Protein AF-A0A960G8L8-F1 (afdb_monomer_lite)

Foldseek 3Di:
DDDDDDDDDDDDDDDDDDDDDDDDDDDDDDDDDDDDDDDDDDDDDDDDDDDDDDDDPDDDDDDDDDDDDDPDDDDDDDDDDPDDDDDDDPDPAAFPFQPDDPPDDDDDPDDRGDGDCVVLVVVLVVLVVVLVVLLVVLVVLLVVLVCQLVVLVVCLVVVVPPQLVVLVVLLVVLVVQLVVLVCVLVVLVCCVVVVVPVQLVVLVVQLVVLVVQLVVLVVQLVVLVVQLVVLVVQLVVLVVQLVVLVVVQVVCDVNDDPVSVVSNVVSVVSNVVSVVSNVVSVVSNVVSVVSSVVSVVSNVVSVVSSVVVVVVSVVVSVVSVVSSVVSVVSSVVSVVSSVVSSVVSVVSSVVSVVSSVVSVVSSPCVVSVVVSVVSVD

Radius of gyration: 77.39 Å; chains: 1; bounding box: 157×76×226 Å

pLDDT: mean 80.64, std 22.61, range [27.05, 98.69]

Secondary structure (DSSP, 8-state):
------PPPPP----------------------------------------------S-----------------------S-------SS-PPEEEE---TT----TT---EEE--HHHHHHHHHHHHHHHHHHHHHHHHHHHHHHHHHHHHHHHHTT--HHHHHHHHHHHHHHHHHHHHHHHHHHHHHHHHTS--HHHHHHHHHHHHHHHHHHHHHHHHHHHHHHHHHHHHHHHHHHHHHHHHHHHHHHHGGG--HHHHHHHHHHHHHHHHHHHHHHHHHHHHHHHHHHHHHHHHHHHHHHHHHHHHHHHHHHHHHHHHHHHHHHHHHHHHHHHHHHHHHHHHHHHHHHHHHHHHHHHHHT-THHHHHHHHHTT-

Sequence (377 aa):
MTSPAQPGPAPGPAPTPGPGRRRRRRWLVVGVGAAALAVAASVFAVATLQPPTAALVASDITVLAPTTIQDTVATTGTVASARTYKVYSALAYAVDRVDVSVGQVVEKGDALGRLSTTTLDRQISTKLASIDQSARTSDAAVQAAEDRYNASRTALANGTNSAVAGADSAVASARSAWEKARKAYRDYAGALDDGENPQLLAQRAAVDTAAGAVASAQHAYDKALADLAAGNDELTAAQQAWAAAQAVVDAAGAGVTQAELDTLAAAQTSLDAAQAAVDALADVAARAQLSLTAATTAYDNAEAQYRATRTATDNTLGDYRLAADAARTAYLKALASRDAATASAQTEVRLNLDNLRSSQASASNEVMLEDLANLRK

Structure (mmCIF, N/CA/C/O backbone):
data_AF-A0A960G8L8-F1
#
_entry.id   AF-A0A960G8L8-F1
#
loop_
_atom_site.group_PDB
_atom_site.id
_atom_site.type_symbol
_atom_site.label_atom_id
_atom_site.label_alt_id
_atom_site.label_comp_id
_atom_site.label_asym_id
_atom_site.label_entity_id
_atom_site.label_seq_id
_atom_site.pdbx_PDB_ins_code
_atom_site.Cartn_x
_atom_site.Cartn_y
_atom_site.Cartn_z
_atom_site.occupancy
_atom_site.B_iso_or_equiv
_atom_site.auth_seq_id
_atom_site.auth_comp_id
_atom_site.auth_asym_id
_atom_site.auth_atom_id
_atom_site.pdbx_PDB_model_num
ATOM 1 N N . MET A 1 1 ? 51.803 53.525 -24.759 1.00 43.25 1 MET A N 1
ATOM 2 C CA . MET A 1 1 ? 52.321 52.223 -25.230 1.00 43.25 1 MET A CA 1
ATOM 3 C C . MET A 1 1 ? 51.342 51.691 -26.280 1.00 43.25 1 MET A C 1
ATOM 5 O O . MET A 1 1 ? 50.404 51.014 -25.905 1.00 43.25 1 MET A O 1
ATOM 9 N N . THR A 1 2 ? 51.346 52.044 -27.570 1.00 37.88 2 THR A N 1
ATOM 10 C CA . THR A 1 2 ? 52.345 52.664 -28.472 1.00 37.88 2 THR A CA 1
ATOM 11 C C . THR A 1 2 ? 53.623 51.852 -28.708 1.00 37.88 2 THR A C 1
ATOM 13 O O . THR A 1 2 ? 54.673 52.161 -28.151 1.00 37.88 2 THR A O 1
ATOM 16 N N . SER A 1 3 ? 53.535 50.866 -29.603 1.00 36.53 3 SER A N 1
ATOM 17 C CA . SER A 1 3 ? 54.519 50.642 -30.677 1.00 36.53 3 SER A CA 1
ATOM 18 C C . SER A 1 3 ? 53.857 49.910 -31.863 1.00 36.53 3 SER A C 1
ATOM 20 O O . SER A 1 3 ? 52.809 49.300 -31.649 1.00 36.53 3 SER A O 1
ATOM 22 N N . PRO A 1 4 ? 54.362 50.062 -33.106 1.00 47.31 4 PRO A N 1
ATOM 23 C CA . PRO A 1 4 ? 53.512 50.044 -34.307 1.00 47.31 4 PRO A CA 1
ATOM 24 C C . PRO A 1 4 ? 53.984 49.057 -35.404 1.00 47.31 4 PRO A C 1
ATOM 26 O O . PRO A 1 4 ? 54.909 48.300 -35.156 1.00 47.31 4 PRO A O 1
ATOM 29 N N . ALA A 1 5 ? 53.360 49.139 -36.598 1.00 35.59 5 ALA A N 1
ATOM 30 C CA . ALA A 1 5 ? 53.922 48.973 -37.966 1.00 35.59 5 ALA A CA 1
ATOM 31 C C . ALA A 1 5 ? 54.875 47.780 -38.279 1.00 35.59 5 ALA A C 1
ATOM 33 O O . ALA A 1 5 ? 55.801 47.493 -37.542 1.00 35.59 5 ALA A O 1
ATOM 34 N N . GLN A 1 6 ? 54.833 47.094 -39.429 1.00 47.19 6 GLN A N 1
ATOM 35 C CA . GLN A 1 6 ? 54.196 47.303 -40.745 1.00 47.19 6 GLN A CA 1
ATOM 36 C C . GLN A 1 6 ? 54.133 45.921 -41.486 1.00 47.19 6 GLN A C 1
ATOM 38 O O . GLN A 1 6 ? 54.563 44.924 -40.903 1.00 47.19 6 GLN A O 1
ATOM 43 N N . PRO A 1 7 ? 53.593 45.790 -42.722 1.00 47.31 7 PRO A N 1
ATOM 44 C CA . PRO A 1 7 ? 53.306 44.485 -43.339 1.00 47.31 7 PRO A CA 1
ATOM 45 C C . PRO A 1 7 ? 54.503 43.813 -44.041 1.00 47.31 7 PRO A C 1
ATOM 47 O O . PRO A 1 7 ? 55.418 44.478 -44.524 1.00 47.31 7 PRO A O 1
ATOM 50 N N . GLY A 1 8 ? 54.442 42.479 -44.157 1.00 38.53 8 GLY A N 1
ATOM 51 C CA . GLY A 1 8 ? 55.389 41.660 -44.928 1.00 38.53 8 GLY A CA 1
ATOM 52 C C . GLY A 1 8 ? 55.094 41.618 -46.444 1.00 38.53 8 GLY A C 1
ATOM 53 O O . GLY A 1 8 ? 53.963 41.900 -46.848 1.00 38.53 8 GLY A O 1
ATOM 54 N N . PRO A 1 9 ? 56.086 41.289 -47.299 1.00 54.25 9 PRO A N 1
ATOM 55 C CA . PRO A 1 9 ? 56.063 41.654 -48.719 1.00 54.25 9 PRO A CA 1
ATOM 56 C C . PRO A 1 9 ? 55.643 40.530 -49.685 1.00 54.25 9 PRO A C 1
ATOM 58 O O . PRO A 1 9 ? 55.814 39.342 -49.417 1.00 54.25 9 PRO A O 1
ATOM 61 N N . ALA A 1 10 ? 55.174 40.930 -50.871 1.00 52.28 10 ALA A N 1
ATOM 62 C CA . ALA A 1 10 ? 54.929 40.031 -51.999 1.00 52.28 10 ALA A CA 1
ATOM 63 C C . ALA A 1 10 ? 56.247 39.614 -52.697 1.00 52.28 10 ALA A C 1
ATOM 65 O O . ALA A 1 10 ? 57.098 40.477 -52.934 1.00 52.28 10 ALA A O 1
ATOM 66 N N . PRO A 1 11 ? 56.427 38.333 -53.077 1.00 47.78 11 PRO A N 1
ATOM 67 C CA . PRO A 1 11 ? 57.636 37.872 -53.752 1.00 47.78 11 PRO A CA 1
ATOM 68 C C . PRO A 1 11 ? 57.540 37.983 -55.283 1.00 47.78 11 PRO A C 1
ATOM 70 O O . PRO A 1 11 ? 56.738 37.316 -55.932 1.00 47.78 11 PRO A O 1
ATOM 73 N N . GLY A 1 12 ? 58.438 38.771 -55.869 1.00 43.69 12 GLY A N 1
ATOM 74 C CA . GLY A 1 12 ? 58.767 38.752 -57.295 1.00 43.69 12 GLY A CA 1
ATOM 75 C C . GLY A 1 12 ? 60.076 39.508 -57.508 1.00 43.69 12 GLY A C 1
ATOM 76 O O . GLY A 1 12 ? 60.146 40.691 -57.177 1.00 43.69 12 GLY A O 1
ATOM 77 N N . PRO A 1 13 ? 61.135 38.833 -57.984 1.00 51.12 13 PRO A N 1
ATOM 78 C CA . PRO A 1 13 ? 61.433 38.958 -59.414 1.00 51.12 13 PRO A CA 1
ATOM 79 C C . PRO A 1 13 ? 62.002 37.683 -60.073 1.00 51.12 13 PRO A C 1
ATOM 81 O O . PRO A 1 13 ? 62.643 36.854 -59.432 1.00 51.12 13 PRO A O 1
ATOM 84 N N . ALA A 1 14 ? 61.840 37.585 -61.395 1.00 43.94 14 ALA A N 1
ATOM 85 C CA . ALA A 1 14 ? 62.535 36.629 -62.263 1.00 43.94 14 ALA A CA 1
ATOM 86 C C . ALA A 1 14 ? 63.155 37.373 -63.476 1.00 43.94 14 ALA A C 1
ATOM 88 O O . ALA A 1 14 ? 62.705 38.481 -63.785 1.00 43.94 14 ALA A O 1
ATOM 89 N N . PRO A 1 15 ? 64.222 36.848 -64.114 1.00 47.44 15 PRO A N 1
ATOM 90 C CA . PRO A 1 15 ? 65.259 37.707 -64.699 1.00 47.44 15 PRO A CA 1
ATOM 91 C C . PRO A 1 15 ? 65.180 37.967 -66.219 1.00 47.44 15 PRO A C 1
ATOM 93 O O . PRO A 1 15 ? 64.488 37.296 -66.979 1.00 47.44 15 PRO A O 1
ATOM 96 N N . THR A 1 16 ? 65.973 38.955 -66.642 1.00 45.53 16 THR A N 1
ATOM 97 C CA . THR A 1 16 ? 66.431 39.274 -68.014 1.00 45.53 16 THR A CA 1
ATOM 98 C C . THR A 1 16 ? 67.321 38.148 -68.604 1.00 45.53 16 THR A C 1
ATOM 100 O O . THR A 1 16 ? 67.797 37.334 -67.811 1.00 45.53 16 THR A O 1
ATOM 103 N N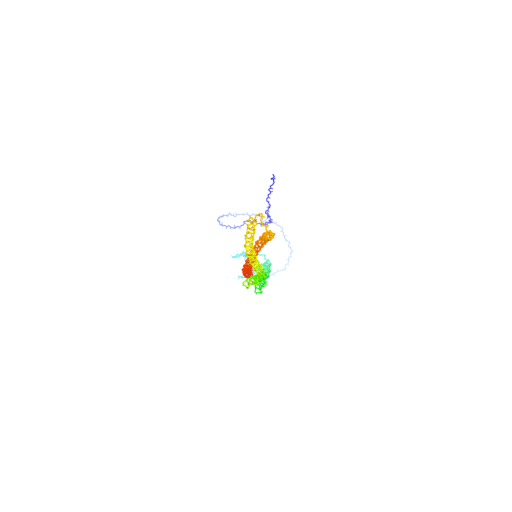 . PRO A 1 17 ? 67.601 38.055 -69.939 1.00 45.66 17 PRO A N 1
ATOM 104 C CA . PRO A 1 17 ? 67.820 39.160 -70.894 1.00 45.66 17 PRO A CA 1
ATOM 105 C C . PRO A 1 17 ? 67.220 39.006 -72.321 1.00 45.66 17 PRO A C 1
ATOM 107 O O . PRO A 1 17 ? 66.492 38.071 -72.629 1.00 45.66 17 PRO A O 1
ATOM 110 N N . GLY A 1 18 ? 67.506 39.990 -73.192 1.00 37.28 18 GLY A N 1
ATOM 111 C CA . GLY A 1 18 ? 67.110 40.019 -74.615 1.00 37.28 18 GLY A CA 1
ATOM 112 C C . GLY A 1 18 ? 68.036 39.202 -75.550 1.00 37.28 18 GLY A C 1
ATOM 113 O O . GLY A 1 18 ? 68.754 38.342 -75.049 1.00 37.28 18 GLY A O 1
ATOM 114 N N . PRO A 1 19 ? 68.077 39.456 -76.885 1.00 38.47 19 PRO A N 1
ATOM 115 C CA . PRO A 1 19 ? 67.891 40.765 -77.528 1.00 38.47 19 PRO A CA 1
ATOM 116 C C . PRO A 1 19 ? 66.820 40.822 -78.637 1.00 38.47 19 PRO A C 1
ATOM 118 O O . PRO A 1 19 ? 66.585 39.871 -79.375 1.00 38.47 19 PRO A O 1
ATOM 121 N N . GLY A 1 20 ? 66.241 42.010 -78.847 1.00 32.75 20 GLY A N 1
ATOM 122 C CA . GLY A 1 20 ? 65.250 42.238 -79.903 1.00 32.75 20 GLY A CA 1
ATOM 123 C C . GLY A 1 20 ? 65.228 43.671 -80.428 1.00 32.75 20 GLY A C 1
ATOM 124 O O . GLY A 1 20 ? 64.274 44.401 -80.173 1.00 32.75 20 GLY A O 1
ATOM 125 N N . ARG A 1 21 ? 66.262 44.098 -81.174 1.00 38.38 21 ARG A N 1
ATOM 126 C CA . ARG A 1 21 ? 66.218 45.349 -81.962 1.00 38.38 21 ARG A CA 1
ATOM 127 C C . ARG A 1 21 ? 67.274 45.411 -83.077 1.00 38.38 21 ARG A C 1
ATOM 129 O O . ARG A 1 21 ? 68.364 45.939 -82.890 1.00 38.38 21 ARG A O 1
ATOM 136 N N . ARG A 1 22 ? 66.885 45.039 -84.301 1.00 33.62 22 ARG A N 1
ATOM 137 C CA . ARG A 1 22 ? 67.283 45.803 -85.497 1.00 33.62 22 ARG A CA 1
ATOM 138 C C . ARG A 1 22 ? 66.059 46.097 -86.355 1.00 33.62 22 ARG A C 1
ATOM 140 O O . ARG A 1 22 ? 65.165 45.275 -86.517 1.00 33.62 22 ARG A O 1
ATOM 147 N N 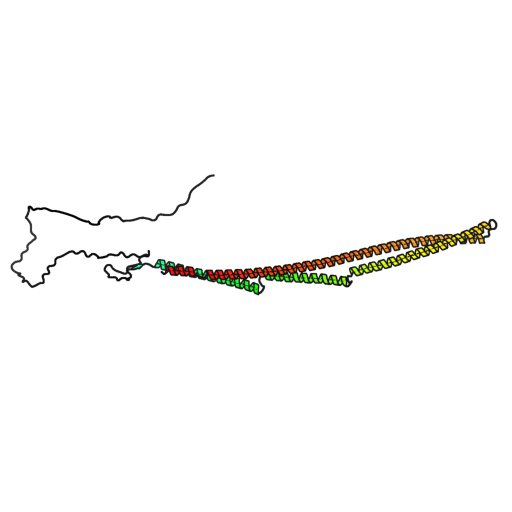. ARG A 1 23 ? 65.993 47.344 -86.813 1.00 33.53 23 ARG A N 1
ATOM 148 C CA . ARG A 1 23 ? 64.837 47.977 -87.454 1.00 33.53 23 ARG A CA 1
ATOM 149 C C . ARG A 1 23 ? 65.187 48.243 -88.918 1.00 33.53 23 ARG A C 1
ATOM 151 O O . ARG A 1 23 ? 66.339 48.546 -89.206 1.00 33.53 23 ARG A O 1
ATOM 158 N N . ARG A 1 24 ? 64.157 48.298 -89.771 1.00 34.12 24 ARG A N 1
ATOM 159 C CA . ARG A 1 24 ? 64.176 48.769 -91.174 1.00 34.12 24 ARG A CA 1
ATOM 160 C C . ARG A 1 24 ? 64.808 47.804 -92.194 1.00 34.12 24 ARG A C 1
ATOM 162 O O . ARG A 1 24 ? 66.019 47.764 -92.357 1.00 34.12 24 ARG A O 1
ATOM 169 N N . ARG A 1 25 ? 63.953 47.233 -93.046 1.00 30.62 25 ARG A N 1
ATOM 170 C CA . ARG A 1 25 ? 63.729 47.747 -94.414 1.00 30.62 25 ARG A CA 1
ATOM 171 C C . ARG A 1 25 ? 62.427 47.164 -94.978 1.00 30.62 25 ARG A C 1
ATOM 173 O O . ARG A 1 25 ? 62.313 45.960 -95.153 1.00 30.62 25 ARG A O 1
ATOM 180 N N . ARG A 1 26 ? 61.461 48.033 -95.281 1.00 28.17 26 ARG A N 1
ATOM 181 C CA . ARG A 1 26 ? 60.520 47.813 -96.385 1.00 28.17 26 ARG A CA 1
ATOM 182 C C . ARG A 1 26 ? 60.934 48.782 -97.484 1.00 28.17 26 ARG A C 1
ATOM 184 O O . ARG A 1 26 ? 61.162 49.956 -97.198 1.00 28.17 26 ARG A O 1
ATOM 191 N N . TRP A 1 27 ? 61.098 48.251 -98.687 1.00 27.89 27 TRP A N 1
ATOM 192 C CA . TRP A 1 27 ? 61.164 49.023 -99.924 1.00 27.89 27 TRP A CA 1
ATOM 193 C C . TRP A 1 27 ? 59.769 49.637 -100.178 1.00 27.89 27 TRP A C 1
ATOM 195 O O . TRP A 1 27 ? 58.772 49.044 -99.772 1.00 27.89 27 TRP A O 1
ATOM 205 N N . LEU A 1 28 ? 59.663 50.923 -100.526 1.00 29.69 28 LEU A N 1
ATOM 206 C CA . LEU A 1 28 ? 59.984 51.590 -101.804 1.00 29.69 28 LEU A CA 1
ATOM 207 C C . LEU A 1 28 ? 58.742 51.584 -102.711 1.00 29.69 28 LEU A C 1
ATOM 209 O O . LEU A 1 28 ? 58.302 50.535 -103.167 1.00 29.69 28 LEU A O 1
ATOM 213 N N . VAL A 1 29 ? 58.199 52.776 -102.954 1.00 31.03 29 VAL A N 1
ATOM 214 C CA . VAL A 1 29 ? 57.170 53.074 -103.956 1.00 31.03 29 VAL A CA 1
ATOM 215 C C . VAL A 1 29 ? 57.598 54.378 -104.634 1.00 31.03 29 VAL A C 1
ATOM 217 O O . VAL A 1 29 ? 57.790 55.356 -103.926 1.00 31.03 29 VAL A O 1
ATOM 220 N N . VAL A 1 30 ? 57.790 54.312 -105.962 1.00 31.03 30 VAL A N 1
ATOM 221 C CA . VAL A 1 30 ? 57.582 55.339 -107.018 1.00 31.03 30 VAL A CA 1
ATOM 222 C C . VAL A 1 30 ? 57.995 56.800 -106.712 1.00 31.03 30 VAL A C 1
ATOM 224 O O . VAL A 1 30 ? 57.556 57.384 -105.735 1.00 31.03 30 VAL A O 1
ATOM 227 N N . GLY A 1 31 ? 58.738 57.514 -107.564 1.00 29.61 31 GLY A N 1
ATOM 228 C CA . GLY A 1 31 ? 59.249 57.230 -108.914 1.00 29.61 31 GLY A CA 1
ATOM 229 C C . GLY A 1 31 ? 59.436 58.542 -109.704 1.00 29.61 31 GLY A C 1
ATOM 230 O O . GLY A 1 31 ? 59.020 59.587 -109.218 1.00 29.61 31 GLY A O 1
ATOM 231 N N . VAL A 1 32 ? 59.983 58.464 -110.930 1.00 27.78 32 VAL A N 1
ATOM 232 C CA . VAL A 1 32 ? 60.219 59.593 -111.876 1.00 27.78 32 VAL A CA 1
ATOM 233 C C . VAL A 1 32 ? 61.316 60.586 -111.417 1.00 27.78 32 VAL A C 1
ATOM 235 O O . VAL A 1 32 ? 61.343 60.999 -110.267 1.00 27.78 32 VAL A O 1
ATOM 238 N N . GLY A 1 33 ? 62.266 61.024 -112.251 1.00 27.05 33 GLY A N 1
ATOM 239 C CA . GLY A 1 33 ? 62.594 60.657 -113.637 1.00 27.05 33 GLY A CA 1
ATOM 240 C C . GLY A 1 33 ? 63.658 61.600 -114.233 1.00 27.05 33 GLY A C 1
ATOM 241 O O . GLY A 1 33 ? 64.009 62.581 -113.587 1.00 27.05 33 GLY A O 1
ATOM 242 N N . ALA A 1 34 ? 64.094 61.315 -115.472 1.00 28.64 34 ALA A N 1
ATOM 243 C CA . ALA A 1 34 ? 64.997 62.117 -116.328 1.00 28.64 34 ALA A CA 1
ATOM 244 C C . ALA A 1 34 ? 66.431 62.385 -115.793 1.00 28.64 34 ALA A C 1
ATOM 246 O O . ALA A 1 34 ? 66.645 62.496 -114.596 1.00 28.64 34 ALA A O 1
ATOM 247 N N . ALA A 1 35 ? 67.485 62.595 -116.586 1.00 29.59 35 ALA A N 1
ATOM 248 C CA . ALA A 1 35 ? 67.886 62.353 -117.986 1.00 29.59 35 ALA A CA 1
ATOM 249 C C . ALA A 1 35 ? 69.252 63.087 -118.164 1.00 29.59 35 ALA A C 1
ATOM 251 O O . ALA A 1 35 ? 69.653 63.813 -117.260 1.00 29.59 35 ALA A O 1
ATOM 252 N N . ALA A 1 36 ? 69.896 62.978 -119.340 1.00 28.94 36 ALA A N 1
ATOM 253 C CA . ALA A 1 36 ? 71.154 63.654 -119.745 1.00 28.94 36 ALA A CA 1
ATOM 254 C C . ALA A 1 36 ? 72.454 63.062 -119.123 1.00 28.94 36 ALA A C 1
ATOM 256 O O . ALA A 1 36 ? 72.574 62.958 -117.910 1.00 28.94 36 ALA A O 1
ATOM 257 N N . LEU A 1 37 ? 73.370 62.450 -119.901 1.00 31.66 37 LEU A N 1
ATOM 258 C CA . LEU A 1 37 ? 74.335 63.024 -120.882 1.00 31.66 37 LEU A CA 1
ATOM 259 C C . LEU A 1 37 ? 75.520 63.738 -120.179 1.00 31.66 37 LEU A C 1
ATOM 261 O O . LEU A 1 37 ? 75.287 64.488 -119.244 1.00 31.66 37 LEU A O 1
ATOM 265 N N . ALA A 1 38 ? 76.796 63.600 -120.574 1.00 29.50 38 ALA A N 1
ATOM 266 C CA . ALA A 1 38 ? 77.424 62.821 -121.652 1.00 29.50 38 ALA A CA 1
ATOM 267 C C . ALA A 1 38 ? 78.951 62.638 -121.419 1.00 29.50 38 ALA A C 1
ATOM 269 O O . ALA A 1 38 ? 79.548 63.358 -120.630 1.00 29.50 38 ALA A O 1
ATOM 270 N N . VAL A 1 39 ? 79.548 61.683 -122.150 1.00 31.61 39 VAL A N 1
ATOM 271 C CA . VAL A 1 39 ? 80.874 61.714 -122.825 1.00 31.61 39 VAL A CA 1
ATOM 272 C C . VAL A 1 39 ? 81.969 62.663 -122.287 1.00 31.61 39 VAL A C 1
ATOM 274 O O . VAL A 1 39 ? 81.828 63.872 -122.430 1.00 31.61 39 VAL A O 1
ATOM 277 N N . ALA A 1 40 ? 83.140 62.114 -121.906 1.00 27.59 40 ALA A N 1
ATOM 278 C CA . ALA A 1 40 ? 84.443 62.386 -122.566 1.00 27.59 40 ALA A CA 1
ATOM 279 C C . ALA A 1 40 ? 85.664 61.714 -121.881 1.00 27.59 40 ALA A C 1
ATOM 281 O O . ALA A 1 40 ? 85.708 61.606 -120.665 1.00 27.59 40 ALA A O 1
ATOM 282 N N . ALA A 1 41 ? 86.663 61.354 -122.708 1.00 29.41 41 ALA A N 1
ATOM 283 C CA . ALA A 1 41 ? 88.123 61.445 -122.475 1.00 29.41 41 ALA A CA 1
ATOM 284 C C . ALA A 1 41 ? 88.723 60.880 -121.152 1.00 29.41 41 ALA A C 1
ATOM 286 O O . ALA A 1 41 ? 88.571 61.481 -120.098 1.00 29.41 41 ALA A O 1
ATOM 287 N N . SER A 1 42 ? 89.369 59.700 -121.134 1.00 29.89 42 SER A N 1
ATOM 288 C CA . SER A 1 42 ? 90.724 59.352 -121.659 1.00 29.89 42 SER A CA 1
ATOM 289 C C . SER A 1 42 ? 91.850 59.501 -120.607 1.00 29.89 42 SER A C 1
ATOM 291 O O . SER A 1 42 ? 91.589 60.036 -119.538 1.00 29.89 42 SER A O 1
ATOM 293 N N . VAL A 1 43 ? 93.077 59.020 -120.922 1.00 39.19 43 VAL A N 1
ATOM 294 C CA . VAL A 1 43 ? 94.282 58.857 -120.047 1.00 39.19 43 VAL A CA 1
ATOM 295 C C . VAL A 1 43 ? 94.242 57.548 -119.218 1.00 39.19 43 VAL A C 1
ATOM 297 O O . VAL A 1 43 ? 93.289 57.335 -118.483 1.00 39.19 43 VAL A O 1
ATOM 300 N N . PHE A 1 44 ? 95.208 56.607 -119.228 1.00 34.22 44 PHE A N 1
ATOM 301 C CA . PHE A 1 44 ? 96.449 56.354 -120.008 1.00 34.22 44 PHE A CA 1
ATOM 302 C C . PHE A 1 44 ? 96.934 54.929 -119.602 1.00 34.22 44 PHE A C 1
ATOM 304 O O . PHE A 1 44 ? 97.154 54.683 -118.424 1.00 34.22 44 PHE A O 1
ATOM 311 N N . ALA A 1 45 ? 96.835 53.870 -120.411 1.00 28.72 45 ALA A N 1
ATOM 312 C CA . ALA A 1 45 ? 97.773 53.440 -121.458 1.00 28.72 45 ALA A CA 1
ATOM 313 C C . ALA A 1 45 ? 99.259 53.275 -121.033 1.00 28.72 45 ALA A C 1
ATOM 315 O O . ALA A 1 45 ? 99.999 54.239 -121.117 1.00 28.72 45 ALA A O 1
ATOM 316 N N . VAL A 1 46 ? 99.693 52.021 -120.770 1.00 32.41 46 VAL A N 1
ATOM 317 C CA . VAL A 1 46 ? 101.058 51.476 -121.056 1.00 32.41 46 VAL A CA 1
ATOM 318 C C . VAL A 1 46 ? 102.213 52.068 -120.185 1.00 32.41 46 VAL A C 1
ATOM 320 O O . VAL A 1 46 ? 102.378 53.272 -120.094 1.00 32.41 46 VAL A O 1
ATOM 323 N N . ALA A 1 47 ? 103.077 51.317 -119.481 1.00 31.34 47 ALA A N 1
ATOM 324 C CA . ALA A 1 47 ? 103.735 50.050 -119.823 1.00 31.34 47 ALA A CA 1
ATOM 325 C C . ALA A 1 47 ? 104.303 49.270 -118.607 1.00 31.34 47 ALA A C 1
ATOM 327 O O . ALA A 1 47 ? 104.587 49.857 -117.564 1.00 31.34 47 ALA A O 1
ATOM 328 N N . THR A 1 48 ? 104.664 48.003 -118.891 1.00 36.50 48 THR A N 1
ATOM 329 C CA . THR A 1 48 ? 105.622 47.095 -118.199 1.00 36.50 48 THR A CA 1
ATOM 330 C C . THR A 1 48 ? 105.128 46.292 -116.981 1.00 36.50 48 THR A C 1
ATOM 332 O O . THR A 1 48 ? 104.216 46.723 -116.287 1.00 36.50 48 THR A O 1
ATOM 335 N N . LEU A 1 49 ? 105.686 45.108 -116.657 1.00 44.28 49 LEU A N 1
ATOM 336 C CA . LEU A 1 49 ? 106.611 44.231 -117.420 1.00 44.28 49 LEU A CA 1
ATOM 337 C C . LEU A 1 49 ? 105.836 43.033 -118.042 1.00 44.28 49 LEU A C 1
ATOM 339 O O . LEU A 1 49 ? 104.778 43.248 -118.628 1.00 44.28 49 LEU A O 1
ATOM 343 N N . GLN A 1 50 ? 106.358 41.799 -117.971 1.00 43.81 50 GLN A N 1
ATOM 344 C CA . GLN A 1 50 ? 105.806 40.567 -118.563 1.00 43.81 50 GLN A CA 1
ATOM 345 C C . GLN A 1 50 ? 105.984 39.362 -117.608 1.00 43.81 50 GLN A C 1
ATOM 347 O O . GLN A 1 50 ? 106.989 39.312 -116.896 1.00 43.81 50 GLN A O 1
ATOM 352 N N . PRO A 1 51 ? 105.076 38.364 -117.613 1.00 38.94 51 PRO A N 1
ATOM 353 C CA . PRO A 1 51 ? 105.356 37.013 -117.115 1.00 38.94 51 PRO A CA 1
ATOM 354 C C . PRO A 1 51 ? 106.250 36.224 -118.105 1.00 38.94 51 PRO A C 1
ATOM 356 O O . PRO A 1 51 ? 106.343 36.598 -119.275 1.00 38.94 51 PRO A O 1
ATOM 359 N N . PRO A 1 52 ? 106.931 35.146 -117.667 1.00 45.53 52 PRO A N 1
ATOM 360 C CA . PRO A 1 52 ? 108.029 34.544 -118.424 1.00 45.53 52 PRO A CA 1
ATOM 361 C C . PRO A 1 52 ? 107.570 33.697 -119.618 1.00 45.53 52 PRO A C 1
ATOM 363 O O . PRO A 1 52 ? 106.731 32.809 -119.487 1.00 45.53 52 PRO A O 1
ATOM 366 N N . THR A 1 53 ? 108.217 33.899 -120.766 1.00 33.25 53 THR A N 1
ATOM 367 C CA . THR A 1 53 ? 108.143 33.005 -121.930 1.00 33.25 53 THR A CA 1
ATOM 368 C C . THR A 1 53 ? 109.353 32.074 -121.964 1.00 33.25 53 THR A C 1
ATOM 370 O O . THR A 1 53 ? 110.470 32.523 -122.224 1.00 33.25 53 THR A O 1
ATOM 373 N N . ALA A 1 54 ? 109.130 30.774 -121.762 1.00 37.34 54 ALA A N 1
ATOM 374 C CA . ALA A 1 54 ? 110.056 29.724 -122.184 1.00 37.34 54 ALA A CA 1
ATOM 375 C C . ALA A 1 54 ? 109.566 29.160 -123.528 1.00 37.34 54 ALA A C 1
ATOM 377 O O . ALA A 1 54 ? 108.370 28.938 -123.710 1.00 37.34 54 ALA A O 1
ATOM 378 N N . ALA A 1 55 ? 110.475 29.019 -124.492 1.00 35.59 55 ALA A N 1
ATOM 379 C CA . ALA A 1 55 ? 110.126 28.810 -125.895 1.00 35.59 55 ALA A CA 1
ATOM 380 C C . ALA A 1 55 ? 109.625 27.390 -126.208 1.00 35.59 55 ALA A C 1
ATOM 382 O O . ALA A 1 55 ? 110.107 26.413 -125.639 1.00 35.59 55 ALA A O 1
ATOM 383 N N . LEU A 1 56 ? 108.754 27.287 -127.215 1.00 32.88 56 LEU A N 1
ATOM 384 C CA . LEU A 1 56 ? 108.521 26.057 -127.969 1.00 32.88 56 LEU A CA 1
ATOM 385 C C . LEU A 1 56 ? 108.806 26.327 -129.448 1.00 32.88 56 LEU A C 1
ATOM 387 O O . LEU A 1 56 ? 108.294 27.282 -130.033 1.00 32.88 56 LEU A O 1
ATOM 391 N N . VAL A 1 57 ? 109.665 25.495 -130.033 1.00 40.56 57 VAL A N 1
ATOM 392 C CA . VAL A 1 57 ? 110.078 25.563 -131.437 1.00 40.56 57 VAL A CA 1
ATOM 393 C C . VAL A 1 57 ? 109.344 24.465 -132.207 1.00 40.56 57 VAL A C 1
ATOM 395 O O . VAL A 1 57 ? 109.422 23.304 -131.833 1.00 40.56 57 VAL A O 1
ATOM 398 N N . ALA A 1 58 ? 108.671 24.846 -133.294 1.00 49.25 58 ALA A N 1
ATOM 399 C CA . ALA A 1 58 ? 108.300 23.994 -134.431 1.00 49.25 58 ALA A CA 1
ATOM 400 C C . ALA A 1 58 ? 107.695 22.587 -134.176 1.00 49.25 58 ALA A C 1
ATOM 402 O O . ALA A 1 58 ? 108.138 21.628 -134.803 1.00 49.25 58 ALA A O 1
ATOM 403 N N . SER A 1 59 ? 106.615 22.475 -133.394 1.00 46.12 59 SER A N 1
ATOM 404 C CA . SER A 1 59 ? 105.540 21.481 -133.620 1.00 46.12 59 SER A CA 1
ATOM 405 C C . SER A 1 59 ? 104.369 21.706 -132.658 1.00 46.12 59 SER A C 1
ATOM 407 O O . SER A 1 59 ? 104.579 21.638 -131.453 1.00 46.12 59 SER A O 1
ATOM 409 N N . ASP A 1 60 ? 103.176 22.000 -133.189 1.00 40.78 60 ASP A N 1
ATOM 410 C CA . ASP A 1 60 ? 101.879 21.422 -132.772 1.00 40.78 60 ASP A CA 1
ATOM 411 C C . ASP A 1 60 ? 100.709 22.237 -133.343 1.00 40.78 60 ASP A C 1
ATOM 413 O O . ASP A 1 60 ? 100.369 23.331 -132.893 1.00 40.78 60 ASP A O 1
ATOM 417 N N . ILE A 1 61 ? 100.076 21.661 -134.364 1.00 46.38 61 ILE A N 1
ATOM 418 C CA . ILE A 1 61 ? 98.825 22.126 -134.965 1.00 46.38 61 ILE A CA 1
ATOM 419 C C . ILE A 1 61 ? 97.765 21.098 -134.563 1.00 46.38 61 ILE A C 1
ATOM 421 O O . ILE A 1 61 ? 97.948 19.914 -134.835 1.00 46.38 61 ILE A O 1
ATOM 425 N N . THR A 1 62 ? 96.665 21.512 -133.932 1.00 45.69 62 THR A N 1
ATOM 426 C CA . THR A 1 62 ? 95.549 20.607 -133.596 1.00 45.69 62 THR A CA 1
ATOM 427 C C . THR A 1 62 ? 94.283 21.006 -134.347 1.00 45.69 62 THR A C 1
ATOM 429 O O . THR A 1 62 ? 93.954 22.185 -134.474 1.00 45.69 62 THR A O 1
ATOM 432 N N . VAL A 1 63 ? 93.598 19.995 -134.881 1.00 58.41 63 VAL A N 1
ATOM 433 C CA . VAL A 1 63 ? 92.460 20.117 -135.800 1.00 58.41 63 VAL A CA 1
ATOM 434 C C . VAL A 1 63 ? 91.142 20.198 -135.020 1.00 58.41 63 VAL A C 1
ATOM 436 O O . VAL A 1 63 ? 90.952 19.485 -134.037 1.00 58.41 63 VAL A O 1
ATOM 439 N N . LEU A 1 64 ? 90.220 21.058 -135.465 1.00 45.41 64 LEU A N 1
ATOM 440 C CA . LEU A 1 64 ? 88.904 21.232 -134.842 1.00 45.41 64 LEU A CA 1
ATOM 441 C C . LEU A 1 64 ? 88.004 20.004 -135.066 1.00 45.41 64 LEU A C 1
ATOM 443 O O . LEU A 1 64 ? 87.858 19.530 -136.192 1.00 45.41 64 LEU A O 1
ATOM 447 N N . ALA A 1 65 ? 87.325 19.565 -134.005 1.00 51.44 65 ALA A N 1
ATOM 448 C CA . ALA A 1 65 ? 86.249 18.576 -134.047 1.00 51.44 65 ALA A CA 1
ATOM 449 C C . ALA A 1 65 ? 84.901 19.235 -133.682 1.00 51.44 65 ALA A C 1
ATOM 451 O O . ALA A 1 65 ? 84.890 20.179 -132.889 1.00 51.44 65 ALA A O 1
ATOM 452 N N . PRO A 1 66 ? 83.759 18.761 -134.219 1.00 45.25 66 PRO A N 1
ATOM 453 C CA . PRO A 1 66 ? 82.449 19.320 -133.898 1.00 45.25 66 PRO A CA 1
ATOM 454 C C . PRO A 1 66 ? 82.040 18.990 -132.454 1.00 45.25 66 PRO A C 1
ATOM 456 O O . PRO A 1 66 ? 81.642 17.869 -132.141 1.00 45.25 66 PRO A O 1
ATOM 459 N N . THR A 1 67 ? 82.097 19.990 -131.578 1.00 53.03 67 THR A N 1
ATOM 460 C CA . THR A 1 67 ? 81.542 19.957 -130.218 1.00 53.03 67 THR A CA 1
ATOM 461 C C . THR A 1 67 ? 80.301 20.843 -130.125 1.00 53.03 67 THR A C 1
ATOM 463 O O . THR A 1 67 ? 80.182 21.859 -130.808 1.00 53.03 67 THR A O 1
ATOM 466 N N . THR A 1 68 ? 79.335 20.456 -129.285 1.00 49.34 68 THR A N 1
ATOM 467 C CA . THR A 1 68 ? 78.116 21.253 -129.073 1.00 49.34 68 THR A CA 1
ATOM 468 C C . THR A 1 68 ? 78.445 22.489 -128.239 1.00 49.34 68 THR A C 1
ATOM 470 O O . THR A 1 68 ? 78.654 22.386 -127.032 1.00 49.34 68 THR A O 1
ATOM 473 N N . ILE A 1 69 ? 78.473 23.658 -128.877 1.00 47.72 69 ILE A N 1
ATOM 474 C CA . ILE A 1 69 ? 78.598 24.950 -128.195 1.00 47.72 69 ILE A CA 1
ATOM 475 C C . ILE A 1 69 ? 77.227 25.303 -127.602 1.00 47.72 69 ILE A C 1
ATOM 477 O O . ILE A 1 69 ? 76.268 25.503 -128.345 1.00 47.72 69 ILE A O 1
ATOM 481 N N . GLN A 1 70 ? 77.122 25.357 -126.271 1.00 49.91 70 GLN A N 1
ATOM 482 C CA . GLN A 1 70 ? 75.906 25.796 -125.577 1.00 49.91 70 GLN A CA 1
ATOM 483 C C . GLN A 1 70 ? 76.035 27.259 -125.151 1.00 49.91 70 GLN A C 1
ATOM 485 O O . GLN A 1 70 ? 76.771 27.580 -124.216 1.00 49.91 70 GLN A O 1
ATOM 490 N N . ASP A 1 71 ? 75.285 28.136 -125.813 1.00 40.91 71 ASP A N 1
ATOM 491 C CA . ASP A 1 71 ? 75.243 29.562 -125.495 1.00 40.91 71 ASP A CA 1
ATOM 492 C C . ASP A 1 71 ? 74.420 29.782 -124.210 1.00 40.91 71 ASP A C 1
ATOM 494 O O . ASP A 1 71 ? 73.188 29.821 -124.217 1.00 40.91 71 ASP A O 1
ATOM 498 N N . THR A 1 72 ? 75.107 29.817 -123.065 1.00 48.84 72 THR A N 1
ATOM 499 C CA . THR A 1 72 ? 74.470 29.796 -121.738 1.00 48.84 72 THR A CA 1
ATOM 500 C C . THR A 1 72 ? 74.458 31.190 -121.121 1.00 48.84 72 THR A C 1
ATOM 502 O O . THR A 1 72 ? 75.444 31.635 -120.532 1.00 48.84 72 THR A O 1
ATOM 505 N N . VAL A 1 73 ? 73.318 31.882 -121.197 1.00 51.44 73 VAL A N 1
ATOM 506 C CA . VAL A 1 73 ? 73.132 33.172 -120.514 1.00 51.44 73 VAL A CA 1
ATOM 507 C C . VAL A 1 73 ? 72.866 32.934 -119.025 1.00 51.44 73 VAL A C 1
ATOM 509 O O . VAL A 1 73 ? 71.781 32.510 -118.628 1.00 51.44 73 VAL A O 1
ATOM 512 N N . ALA A 1 74 ? 73.847 33.242 -118.177 1.00 44.53 74 ALA A N 1
ATOM 513 C CA . ALA A 1 74 ? 73.721 33.119 -116.727 1.00 44.53 74 ALA A CA 1
ATOM 514 C C . ALA A 1 74 ? 72.793 34.205 -116.138 1.00 44.53 74 ALA A C 1
ATOM 516 O O . ALA A 1 74 ? 73.239 35.281 -115.742 1.00 44.53 74 ALA A O 1
ATOM 517 N N . THR A 1 75 ? 71.489 33.926 -116.059 1.00 53.72 75 THR A N 1
ATOM 518 C CA . THR A 1 75 ? 70.517 34.753 -115.321 1.00 53.72 75 THR A CA 1
ATOM 519 C C . THR A 1 75 ? 70.348 34.268 -113.884 1.00 53.72 75 THR A C 1
ATOM 521 O O . THR A 1 75 ? 70.013 33.112 -113.635 1.00 53.72 75 THR A O 1
ATOM 524 N N . THR A 1 76 ? 70.513 35.176 -112.923 1.00 56.03 76 THR A N 1
ATOM 525 C CA . THR A 1 76 ? 70.224 34.932 -111.507 1.00 56.03 76 THR A CA 1
ATOM 526 C C . THR A 1 76 ? 68.749 35.204 -111.198 1.00 56.03 76 THR A C 1
ATOM 528 O O . THR A 1 76 ? 68.328 36.341 -110.998 1.00 56.03 76 THR A O 1
ATOM 531 N N . GLY A 1 77 ? 67.943 34.142 -111.140 1.00 57.25 77 GLY A N 1
ATOM 532 C CA . GLY A 1 77 ? 66.561 34.200 -110.658 1.00 57.25 77 GLY A CA 1
ATOM 533 C C . GLY A 1 77 ? 66.465 33.847 -109.173 1.00 57.25 77 GLY A C 1
ATOM 534 O O . GLY A 1 77 ? 66.869 32.758 -108.767 1.00 57.25 77 GLY A O 1
ATOM 535 N N . THR A 1 78 ? 65.904 34.732 -108.346 1.00 62.78 78 THR A N 1
ATOM 536 C CA . THR A 1 78 ? 65.649 34.433 -106.928 1.00 62.78 78 THR A CA 1
ATOM 537 C C . THR A 1 78 ? 64.438 33.511 -106.796 1.00 62.78 78 THR A C 1
ATOM 539 O O . THR A 1 78 ? 63.299 33.949 -106.955 1.00 62.78 78 THR A O 1
ATOM 542 N N . VAL A 1 79 ? 64.659 32.236 -106.468 1.00 69.81 79 VAL A N 1
ATOM 543 C CA . VAL A 1 79 ? 63.565 31.313 -106.129 1.00 69.81 79 VAL A CA 1
ATOM 544 C C . VAL A 1 79 ? 62.983 31.722 -104.774 1.00 69.81 79 VAL A C 1
ATOM 546 O O . VAL A 1 79 ? 63.644 31.608 -103.743 1.00 69.81 79 VAL A O 1
ATOM 549 N N . ALA A 1 80 ? 61.747 32.221 -104.777 1.00 61.44 80 ALA A N 1
ATOM 550 C CA . ALA A 1 80 ? 61.029 32.654 -103.582 1.00 61.44 80 ALA A CA 1
ATOM 551 C C . ALA A 1 80 ? 59.657 31.971 -103.500 1.00 61.44 80 ALA A C 1
ATOM 553 O O . ALA A 1 80 ? 58.922 31.912 -104.485 1.00 61.44 80 ALA A O 1
ATOM 554 N N . SER A 1 81 ? 59.299 31.469 -102.316 1.00 70.12 81 SER A N 1
ATOM 555 C CA . SER A 1 81 ? 58.024 30.783 -102.088 1.00 70.12 81 SER A CA 1
ATOM 556 C C . SER A 1 81 ? 56.834 31.718 -102.317 1.00 70.12 81 SER A C 1
ATOM 558 O O . SER A 1 81 ? 56.746 32.778 -101.700 1.00 70.12 81 SER A O 1
ATOM 560 N N . ALA A 1 82 ? 55.873 31.296 -103.145 1.00 72.75 82 ALA A N 1
ATOM 561 C CA . ALA A 1 82 ? 54.674 32.086 -103.446 1.00 72.75 82 ALA A CA 1
ATOM 562 C C . ALA A 1 82 ? 53.791 32.352 -102.208 1.00 72.75 82 ALA A C 1
ATOM 564 O O . ALA A 1 82 ? 53.081 33.356 -102.152 1.00 72.75 82 ALA A O 1
ATOM 565 N N . ARG A 1 83 ? 53.825 31.454 -101.213 1.00 70.56 83 ARG A N 1
ATOM 566 C CA . ARG A 1 83 ? 53.191 31.610 -99.896 1.00 70.56 83 ARG A CA 1
ATOM 567 C C . ARG A 1 83 ? 54.066 30.961 -98.828 1.00 70.56 83 ARG A C 1
ATOM 569 O O . ARG A 1 83 ? 54.628 29.895 -99.062 1.00 70.56 83 ARG A O 1
ATOM 576 N N . THR A 1 84 ? 54.119 31.575 -97.649 1.00 76.50 84 THR A N 1
ATOM 577 C CA . THR A 1 84 ? 54.830 31.048 -96.477 1.00 76.50 84 THR A CA 1
ATOM 578 C C . THR A 1 84 ? 53.899 31.093 -95.278 1.00 76.50 84 THR A C 1
ATOM 580 O O . THR A 1 84 ? 53.359 32.150 -94.952 1.00 76.50 84 THR A O 1
ATOM 583 N N . TYR A 1 85 ? 53.743 29.959 -94.601 1.00 77.94 85 TYR A N 1
ATOM 584 C CA . TYR A 1 85 ? 52.953 29.833 -93.380 1.00 77.94 85 TYR A CA 1
ATOM 585 C C . TYR A 1 85 ? 53.880 29.532 -92.205 1.00 77.94 85 TYR A C 1
ATOM 587 O O . TYR A 1 85 ? 54.848 28.788 -92.347 1.00 77.94 85 TYR A O 1
ATOM 595 N N . LYS A 1 86 ? 53.589 30.113 -91.040 1.00 79.12 86 LYS A N 1
ATOM 596 C CA . LYS A 1 86 ? 54.232 29.723 -89.784 1.00 79.12 86 LYS A CA 1
ATOM 597 C C . LYS A 1 86 ? 53.300 28.765 -89.062 1.00 79.12 86 LYS A C 1
ATOM 599 O O . LYS A 1 86 ? 52.199 29.160 -88.689 1.00 79.12 86 LYS A O 1
ATOM 604 N N . VAL A 1 87 ? 53.741 27.523 -88.900 1.00 77.25 87 VAL A N 1
ATOM 605 C CA . VAL A 1 87 ? 53.037 26.533 -88.085 1.00 77.25 87 VAL A CA 1
ATOM 606 C C . VAL A 1 87 ? 53.423 26.763 -86.628 1.00 77.25 87 VAL A C 1
ATOM 608 O O . VAL A 1 87 ? 54.597 26.951 -86.311 1.00 77.25 87 VAL A O 1
ATOM 611 N N . TYR A 1 88 ? 52.423 26.769 -85.755 1.00 76.81 88 TYR A N 1
ATOM 612 C CA . TYR A 1 88 ? 52.575 26.896 -84.312 1.00 76.81 88 TYR A CA 1
ATOM 613 C C . TYR A 1 88 ? 51.802 25.764 -83.642 1.00 76.81 88 TYR A C 1
ATOM 615 O O . TYR A 1 88 ? 50.754 25.355 -84.141 1.00 76.81 88 TYR A O 1
ATOM 623 N N . SER A 1 89 ? 52.292 25.290 -82.498 1.00 76.12 89 SER A N 1
ATOM 624 C CA . SER A 1 89 ? 51.475 24.465 -81.609 1.00 76.12 89 SER A CA 1
ATOM 625 C C . SER A 1 89 ? 50.385 25.325 -80.964 1.00 76.12 89 SER A C 1
ATOM 627 O O . SER A 1 89 ? 50.657 26.453 -80.551 1.00 76.12 89 SER A O 1
ATOM 629 N N . ALA A 1 90 ? 49.175 24.780 -80.829 1.00 74.50 90 ALA A N 1
ATOM 630 C CA . ALA A 1 90 ? 48.127 25.360 -79.985 1.00 74.50 90 ALA A CA 1
ATOM 631 C C . ALA A 1 90 ? 48.390 25.136 -78.479 1.00 74.50 90 ALA A C 1
ATOM 633 O O . ALA A 1 90 ? 47.805 25.812 -77.638 1.00 74.50 90 ALA A O 1
ATOM 634 N N . LEU A 1 91 ? 49.276 24.192 -78.143 1.00 73.38 91 LEU A N 1
ATOM 635 C CA . LEU A 1 91 ? 49.586 23.741 -76.788 1.00 73.38 91 LEU A CA 1
ATOM 636 C C . LEU A 1 91 ? 51.027 24.112 -76.406 1.00 73.38 91 LEU A C 1
ATOM 638 O O . LEU A 1 91 ? 51.966 23.853 -77.164 1.00 73.38 91 LEU A O 1
ATOM 642 N N . ALA A 1 92 ? 51.216 24.681 -75.216 1.00 71.25 92 ALA A N 1
ATOM 643 C CA . ALA A 1 92 ? 52.502 25.190 -74.728 1.00 71.25 92 ALA A CA 1
ATOM 644 C C . ALA A 1 92 ? 53.404 24.097 -74.106 1.00 71.25 92 ALA A C 1
ATOM 646 O O . ALA A 1 92 ? 53.910 24.252 -72.995 1.00 71.25 92 ALA A O 1
ATOM 647 N N . TYR A 1 93 ? 53.600 22.985 -74.817 1.00 75.56 93 TYR A N 1
ATOM 648 C CA . TYR A 1 93 ? 54.490 21.893 -74.404 1.00 75.56 93 TYR A CA 1
ATOM 649 C C . TYR A 1 93 ? 55.878 22.003 -75.053 1.00 75.56 93 TYR A C 1
ATOM 651 O O . TYR A 1 93 ? 56.045 22.619 -76.107 1.00 75.56 93 TYR A O 1
ATOM 659 N N . ALA A 1 94 ? 56.885 21.390 -74.426 1.00 74.44 94 ALA A N 1
ATOM 660 C CA . ALA A 1 94 ? 58.230 21.296 -74.990 1.00 74.44 94 ALA A CA 1
ATOM 661 C C . ALA A 1 94 ? 58.239 20.404 -76.245 1.00 74.44 94 ALA A C 1
ATOM 663 O O . ALA A 1 94 ? 57.505 19.418 -76.310 1.00 74.44 94 ALA A O 1
ATOM 664 N N . VAL A 1 95 ? 59.083 20.726 -77.228 1.00 76.00 95 VAL A N 1
ATOM 665 C CA . VAL A 1 95 ? 59.278 19.887 -78.422 1.00 76.00 95 VAL A CA 1
ATOM 666 C C . VAL A 1 95 ? 60.172 18.702 -78.058 1.00 76.00 95 VAL A C 1
ATOM 668 O O . VAL A 1 95 ? 61.252 18.897 -77.510 1.00 76.00 95 VAL A O 1
ATOM 671 N N . ASP A 1 96 ? 59.708 17.492 -78.363 1.00 78.00 96 ASP A N 1
ATOM 672 C CA . ASP A 1 96 ? 60.418 16.228 -78.134 1.00 78.00 96 ASP A CA 1
ATOM 673 C C . ASP A 1 96 ? 61.302 15.877 -79.342 1.00 78.00 96 ASP A C 1
ATOM 675 O O . ASP A 1 96 ? 62.504 15.654 -79.217 1.00 78.00 96 ASP A O 1
ATOM 679 N N . ARG A 1 97 ? 60.714 15.919 -80.544 1.00 76.75 97 ARG A N 1
ATOM 680 C CA . ARG A 1 97 ? 61.399 15.683 -81.825 1.00 76.75 97 ARG A CA 1
ATOM 681 C C . ARG A 1 97 ? 60.695 16.412 -82.965 1.00 76.75 97 ARG A C 1
ATOM 683 O O . ARG A 1 97 ? 59.483 16.601 -82.931 1.00 76.75 97 ARG A O 1
ATOM 690 N N . VAL A 1 98 ? 61.458 16.806 -83.979 1.00 80.88 98 VAL A N 1
ATOM 691 C CA . VAL A 1 98 ? 60.942 17.322 -85.255 1.00 80.88 98 VAL A CA 1
ATOM 692 C C . VAL A 1 98 ? 61.151 16.223 -86.287 1.00 80.88 98 VAL A C 1
ATOM 694 O O . VAL A 1 98 ? 62.266 15.734 -86.440 1.00 80.88 98 VAL A O 1
ATOM 697 N N . ASP A 1 99 ? 60.075 15.805 -86.946 1.00 79.12 99 ASP A N 1
ATOM 698 C CA . ASP A 1 99 ? 60.044 14.589 -87.771 1.00 79.12 99 ASP A CA 1
ATOM 699 C C . ASP A 1 99 ? 60.336 14.854 -89.258 1.00 79.12 99 ASP A C 1
ATOM 701 O O . ASP A 1 99 ? 60.393 13.926 -90.062 1.00 79.12 99 ASP A O 1
ATOM 705 N N . VAL A 1 100 ? 60.548 16.124 -89.622 1.00 79.44 100 VAL A N 1
ATOM 706 C CA . VAL A 1 100 ? 60.729 16.583 -91.005 1.00 79.44 100 VAL A CA 1
ATOM 707 C C . VAL A 1 100 ? 62.017 17.385 -91.175 1.00 79.44 100 VAL A C 1
ATOM 709 O O . VAL A 1 100 ? 62.400 18.175 -90.310 1.00 79.44 100 VAL A O 1
ATOM 712 N N . SER A 1 101 ? 62.681 17.206 -92.317 1.00 79.94 101 SER A N 1
ATOM 713 C CA . SER A 1 101 ? 63.905 17.937 -92.674 1.00 79.94 101 SER A CA 1
ATOM 714 C C . SER A 1 101 ? 63.635 19.097 -93.637 1.00 79.94 101 SER A C 1
ATOM 716 O O . SER A 1 101 ? 62.699 19.068 -94.435 1.00 79.94 101 SER A O 1
ATOM 718 N N . VAL A 1 102 ? 64.477 20.135 -93.596 1.00 82.12 102 VAL A N 1
ATOM 719 C CA . VAL A 1 102 ? 64.353 21.294 -94.498 1.00 82.12 102 VAL A CA 1
ATOM 720 C C . VAL A 1 102 ? 64.538 20.844 -95.952 1.00 82.12 102 VAL A C 1
ATOM 722 O O . VAL A 1 102 ? 65.597 20.341 -96.312 1.00 82.12 102 VAL A O 1
ATOM 725 N N . GLY A 1 103 ? 63.509 21.046 -96.781 1.00 76.50 103 GLY A N 1
ATOM 726 C CA . GLY A 1 103 ? 63.472 20.613 -98.186 1.00 76.50 103 GLY A CA 1
ATOM 727 C C . GLY A 1 103 ? 62.617 19.367 -98.451 1.00 76.50 103 GLY A C 1
ATOM 728 O O . GLY A 1 103 ? 62.369 19.048 -99.610 1.00 76.50 103 GLY A O 1
ATOM 729 N N . GLN A 1 104 ? 62.122 18.693 -97.410 1.00 81.12 104 GLN A N 1
ATOM 730 C CA . GLN A 1 104 ? 61.178 17.583 -97.540 1.00 81.12 104 GLN A CA 1
ATOM 731 C C . GLN A 1 104 ? 59.781 18.087 -97.946 1.00 81.12 104 GLN A C 1
ATOM 733 O O . GLN A 1 104 ? 59.281 19.070 -97.396 1.00 81.12 104 GLN A O 1
ATOM 738 N N . VAL A 1 105 ? 59.142 17.399 -98.897 1.00 79.81 105 VAL A N 1
ATOM 739 C CA . VAL A 1 105 ? 57.724 17.609 -99.230 1.00 79.81 105 VAL A CA 1
ATOM 740 C C . VAL A 1 105 ? 56.869 16.922 -98.165 1.00 79.81 105 VAL A C 1
ATOM 742 O O . VAL A 1 105 ? 57.156 15.787 -97.790 1.00 79.81 105 VAL A O 1
ATOM 745 N N . VAL A 1 106 ? 55.843 17.619 -97.679 1.00 81.81 106 VAL A N 1
ATOM 746 C CA . VAL A 1 106 ? 54.898 17.142 -96.658 1.00 81.81 106 VAL A CA 1
ATOM 747 C C . VAL A 1 106 ? 53.472 17.420 -97.119 1.00 81.81 106 VAL A C 1
ATOM 749 O O . VAL A 1 106 ? 53.203 18.466 -97.719 1.00 81.81 106 VAL A O 1
ATOM 752 N N . GLU A 1 107 ? 52.559 16.498 -96.843 1.00 83.69 107 GLU A N 1
ATOM 753 C CA . GLU A 1 107 ? 51.148 16.612 -97.196 1.00 83.69 107 GLU A CA 1
ATOM 754 C C . GLU A 1 107 ? 50.304 17.177 -96.043 1.00 83.69 107 GLU A C 1
ATOM 756 O O . GLU A 1 107 ? 50.727 17.309 -94.889 1.00 83.69 107 GLU A O 1
ATOM 761 N N . LYS A 1 108 ? 49.068 17.581 -96.359 1.00 79.06 108 LYS A N 1
ATOM 762 C CA . LYS A 1 108 ? 48.150 18.160 -95.373 1.00 79.06 108 LYS A CA 1
ATOM 763 C C . LYS A 1 108 ? 47.640 17.067 -94.428 1.00 79.06 108 LYS A C 1
ATOM 765 O O . LYS A 1 108 ? 46.640 16.416 -94.714 1.00 79.06 108 LYS A O 1
ATOM 770 N N . GLY A 1 109 ? 48.268 16.969 -93.263 1.00 79.06 109 GLY A N 1
ATOM 771 C CA . GLY A 1 109 ? 47.935 15.999 -92.218 1.00 79.06 109 GLY A CA 1
ATOM 772 C C . GLY A 1 109 ? 49.173 15.361 -91.594 1.00 79.06 109 GLY A C 1
ATOM 773 O O . GLY A 1 109 ? 49.073 14.812 -90.499 1.00 79.06 109 GLY A O 1
ATOM 774 N N . ASP A 1 110 ? 50.331 15.489 -92.246 1.00 81.00 110 ASP A N 1
ATOM 775 C CA . ASP A 1 110 ? 51.581 14.907 -91.770 1.00 81.00 110 ASP A CA 1
ATOM 776 C C . ASP A 1 110 ? 52.047 15.525 -90.448 1.00 81.00 110 ASP A C 1
ATOM 778 O O . ASP A 1 110 ? 52.026 16.745 -90.238 1.00 81.00 110 ASP A O 1
ATOM 782 N N . ALA A 1 111 ? 52.517 14.662 -89.548 1.00 80.19 111 ALA A N 1
ATOM 783 C CA . ALA A 1 111 ? 53.100 15.071 -88.282 1.00 80.19 111 ALA A CA 1
ATOM 784 C C . ALA A 1 111 ? 54.479 15.709 -88.518 1.00 80.19 111 ALA A C 1
ATOM 786 O O . ALA A 1 111 ? 55.459 15.024 -88.791 1.00 80.19 111 ALA A O 1
ATOM 787 N N . LEU A 1 112 ? 54.559 17.034 -88.380 1.00 81.06 112 LEU A N 1
ATOM 788 C CA . LEU A 1 112 ? 55.816 17.781 -88.539 1.00 81.06 112 LEU A CA 1
ATOM 789 C C . LEU A 1 112 ? 56.763 17.620 -87.332 1.00 81.06 112 LEU A C 1
ATOM 791 O O . LEU A 1 112 ? 57.957 17.903 -87.422 1.00 81.06 112 LEU A O 1
ATOM 795 N N . GLY A 1 113 ? 56.242 17.182 -86.187 1.00 73.75 113 GLY A N 1
ATOM 796 C CA . GLY A 1 113 ? 57.008 16.925 -84.973 1.00 73.75 113 GLY A CA 1
ATOM 797 C C . GLY A 1 113 ? 56.118 16.550 -83.792 1.00 73.75 113 GLY A C 1
ATOM 798 O O . GLY A 1 113 ? 54.899 16.735 -83.824 1.00 73.75 113 GLY A O 1
ATOM 799 N N . ARG A 1 114 ? 56.746 16.044 -82.732 1.00 79.38 114 ARG A N 1
ATOM 800 C CA . ARG A 1 114 ? 56.113 15.581 -81.496 1.00 79.38 114 ARG A CA 1
ATOM 801 C C . ARG A 1 114 ? 56.428 16.522 -80.335 1.00 79.38 114 ARG A C 1
ATOM 803 O O . ARG A 1 114 ? 57.556 16.991 -80.183 1.00 79.38 114 ARG A O 1
ATOM 810 N N . LEU A 1 115 ? 55.427 16.763 -79.495 1.00 82.19 115 LEU A N 1
ATOM 811 C CA . LEU A 1 115 ? 55.565 17.465 -78.219 1.00 82.19 115 LEU A CA 1
ATOM 812 C C . LEU A 1 115 ? 55.741 16.446 -77.084 1.00 82.19 115 LEU A C 1
ATOM 814 O O . LEU A 1 115 ? 55.188 15.350 -77.147 1.00 82.19 115 LEU A O 1
ATOM 818 N N . SER A 1 116 ? 56.496 16.805 -76.049 1.00 79.00 116 SER A N 1
ATOM 819 C CA . SER A 1 116 ? 56.783 15.921 -74.917 1.00 79.00 116 SER A CA 1
ATOM 820 C C . SER A 1 116 ? 55.554 15.750 -74.020 1.00 79.00 116 SER A C 1
ATOM 822 O O . SER A 1 116 ? 55.084 16.711 -73.405 1.00 79.00 116 SER A O 1
ATOM 824 N N . THR A 1 117 ? 55.049 14.518 -73.917 1.00 78.81 117 THR A N 1
ATOM 825 C CA . THR A 1 117 ? 53.871 14.168 -73.106 1.00 78.81 117 THR A CA 1
ATOM 826 C C . THR A 1 117 ? 54.200 13.898 -71.638 1.00 78.81 117 THR A C 1
ATOM 828 O O . THR A 1 117 ? 53.293 13.871 -70.818 1.00 78.81 117 THR A O 1
ATOM 831 N N . THR A 1 118 ? 55.478 13.791 -71.256 1.00 80.62 118 THR A N 1
ATOM 832 C CA . THR A 1 118 ? 55.941 13.337 -69.927 1.00 80.62 118 THR A CA 1
ATOM 833 C C . THR A 1 118 ? 55.277 14.041 -68.734 1.00 80.62 118 THR A C 1
ATOM 835 O O . THR A 1 118 ? 55.067 13.433 -67.683 1.00 80.62 118 THR A O 1
ATOM 838 N N . THR A 1 119 ? 54.946 15.330 -68.858 1.00 80.12 119 THR A N 1
ATOM 839 C CA . THR A 1 119 ? 54.223 16.074 -67.810 1.00 80.12 119 THR A CA 1
ATOM 840 C C . THR A 1 119 ? 52.737 15.713 -67.767 1.00 80.12 119 THR A C 1
ATOM 842 O O . THR A 1 119 ? 52.201 15.550 -66.673 1.00 80.12 119 THR A O 1
ATOM 845 N N . LEU A 1 120 ? 52.099 15.536 -68.927 1.00 82.12 120 LEU A N 1
ATOM 846 C CA . LEU A 1 120 ? 50.709 15.096 -69.057 1.00 82.12 120 LEU A CA 1
ATOM 847 C C . LEU A 1 120 ? 50.546 13.645 -68.575 1.00 82.12 120 LEU A C 1
ATOM 849 O O . LEU A 1 120 ? 49.664 13.370 -67.771 1.00 82.12 120 LEU A O 1
ATOM 853 N N . ASP A 1 121 ? 51.455 12.744 -68.954 1.00 83.94 121 ASP A N 1
ATOM 854 C CA . ASP A 1 121 ? 51.460 11.345 -68.504 1.00 83.94 121 ASP A CA 1
ATOM 855 C C . ASP A 1 121 ? 51.628 11.241 -66.980 1.00 83.94 121 ASP A C 1
ATOM 857 O O . ASP A 1 121 ? 50.930 10.473 -66.314 1.00 83.94 121 ASP A O 1
ATOM 861 N N . ARG A 1 122 ? 52.501 12.075 -66.391 1.00 84.44 122 ARG A N 1
ATOM 862 C CA . ARG A 1 122 ? 52.645 12.178 -64.930 1.00 84.44 122 ARG A CA 1
ATOM 863 C C . ARG A 1 122 ? 51.375 12.725 -64.274 1.00 84.44 122 ARG A C 1
ATOM 865 O O . ARG A 1 122 ? 50.958 12.185 -63.256 1.00 84.44 122 ARG A O 1
ATOM 872 N N . GLN A 1 123 ? 50.745 13.751 -64.851 1.00 84.50 123 GLN A N 1
ATOM 873 C CA . GLN A 1 123 ? 49.474 14.296 -64.356 1.00 84.50 123 GLN A CA 1
ATOM 874 C C . GLN A 1 123 ? 48.350 13.253 -64.411 1.00 84.50 123 GLN A C 1
ATOM 876 O O . GLN A 1 123 ? 47.647 13.082 -63.418 1.00 84.50 123 GLN A O 1
ATOM 881 N N . ILE A 1 124 ? 48.224 12.507 -65.513 1.00 86.19 124 ILE A N 1
ATOM 882 C CA . ILE A 1 124 ? 47.261 11.408 -65.667 1.00 86.19 124 ILE A CA 1
ATOM 883 C C . ILE A 1 124 ? 47.539 10.305 -64.639 1.00 86.19 124 ILE A C 1
ATOM 885 O O . ILE A 1 124 ? 46.610 9.865 -63.969 1.00 86.19 124 ILE A O 1
ATOM 889 N N . SER A 1 125 ? 48.797 9.899 -64.447 1.00 84.56 125 SER A N 1
ATOM 890 C CA . SER A 1 125 ? 49.175 8.890 -63.446 1.00 84.56 125 SER A CA 1
ATOM 891 C C . SER A 1 125 ? 48.852 9.333 -62.012 1.00 84.56 125 SER A C 1
ATOM 893 O O . SER A 1 125 ? 48.235 8.585 -61.257 1.00 84.56 125 SER A O 1
ATOM 895 N N . THR A 1 126 ? 49.160 10.583 -61.644 1.00 87.38 126 THR A N 1
ATOM 896 C CA . THR A 1 126 ? 48.784 11.147 -60.336 1.00 87.38 126 THR A CA 1
ATOM 897 C C . THR A 1 126 ? 47.267 11.256 -60.176 1.00 87.38 126 THR A C 1
ATOM 899 O O . THR A 1 126 ? 46.759 10.964 -59.097 1.00 87.38 126 THR A O 1
ATOM 902 N N . LYS A 1 127 ? 46.521 11.627 -61.224 1.00 85.19 127 LYS A N 1
ATOM 903 C CA . LYS A 1 127 ? 45.050 11.675 -61.204 1.00 85.19 127 LYS A CA 1
ATOM 904 C C . LYS A 1 127 ? 44.442 10.282 -61.041 1.00 85.19 127 LYS A C 1
ATOM 906 O O . LYS A 1 127 ? 43.581 10.122 -60.188 1.00 85.19 127 LYS A O 1
ATOM 911 N N . LEU A 1 128 ? 44.930 9.276 -61.768 1.00 84.88 128 LEU A N 1
ATOM 912 C CA . LEU A 1 128 ? 44.506 7.878 -61.623 1.00 84.88 128 LEU A CA 1
ATOM 913 C C . LEU A 1 128 ? 44.793 7.338 -60.217 1.00 84.88 128 LEU A C 1
ATOM 915 O O . LEU A 1 128 ? 43.885 6.834 -59.571 1.00 84.88 128 LEU A O 1
ATOM 919 N N . ALA A 1 129 ? 46.007 7.532 -59.692 1.00 87.56 129 ALA A N 1
ATOM 920 C CA . ALA A 1 129 ? 46.344 7.135 -58.322 1.00 87.56 129 ALA A CA 1
ATOM 921 C C . ALA A 1 129 ? 45.479 7.857 -57.268 1.00 87.56 129 ALA A C 1
ATOM 923 O O . ALA A 1 129 ? 45.141 7.279 -56.237 1.00 87.56 129 ALA A O 1
ATOM 924 N N . SER A 1 130 ? 45.095 9.111 -57.537 1.00 86.81 130 SER A N 1
ATOM 925 C CA . SER A 1 130 ? 44.187 9.883 -56.679 1.00 86.81 130 SER A CA 1
ATOM 926 C C . SER A 1 130 ? 42.753 9.343 -56.746 1.00 86.81 130 SER A C 1
ATOM 928 O O . SER A 1 130 ? 42.125 9.201 -55.704 1.00 86.81 130 SER A O 1
ATOM 930 N N . ILE A 1 131 ? 42.258 8.988 -57.939 1.00 86.44 131 ILE A N 1
ATOM 931 C CA . ILE A 1 131 ? 40.946 8.349 -58.149 1.00 86.44 131 ILE A CA 1
ATOM 932 C C . ILE A 1 131 ? 40.891 6.992 -57.439 1.00 86.44 131 ILE A C 1
ATOM 934 O O . ILE A 1 131 ? 39.944 6.748 -56.698 1.00 86.44 131 ILE A O 1
ATOM 938 N N . ASP A 1 132 ? 41.916 6.149 -57.587 1.00 86.56 132 ASP A N 1
ATOM 939 C CA . ASP A 1 132 ? 42.015 4.849 -56.909 1.00 86.56 132 ASP A CA 1
ATOM 940 C C . ASP A 1 132 ? 42.045 4.999 -55.380 1.00 86.56 132 ASP A C 1
ATOM 942 O O . ASP A 1 132 ? 41.390 4.241 -54.660 1.00 86.56 132 ASP A O 1
ATOM 946 N N . GLN A 1 133 ? 42.786 5.983 -54.860 1.00 89.62 133 GLN A N 1
ATOM 947 C CA . GLN A 1 133 ? 42.839 6.259 -53.424 1.00 89.62 133 GLN A CA 1
ATOM 948 C C . GLN A 1 133 ? 41.502 6.804 -52.898 1.00 89.62 133 GLN A C 1
ATOM 950 O O . GLN A 1 133 ? 41.055 6.394 -51.824 1.00 89.62 133 GLN A O 1
ATOM 955 N N . SER A 1 134 ? 40.842 7.693 -53.645 1.00 87.00 134 SER A N 1
ATOM 956 C CA . SER A 1 134 ? 39.503 8.198 -53.321 1.00 87.00 134 SER A CA 1
ATOM 957 C C . SER A 1 134 ? 38.450 7.091 -53.367 1.00 87.00 134 SER A C 1
ATOM 959 O O . SER A 1 134 ? 37.660 6.999 -52.431 1.00 87.00 134 SER A O 1
ATOM 961 N N . ALA A 1 135 ? 38.484 6.211 -54.373 1.00 85.12 135 ALA A N 1
ATOM 962 C CA . ALA A 1 135 ? 37.601 5.049 -54.481 1.00 85.12 135 ALA A CA 1
ATOM 963 C C . ALA A 1 135 ? 37.737 4.140 -53.251 1.00 85.12 135 ALA A C 1
ATOM 965 O O . ALA A 1 135 ? 36.774 3.987 -52.510 1.00 85.12 135 ALA A O 1
ATOM 966 N N . ARG A 1 136 ? 38.956 3.680 -52.927 1.00 89.12 136 ARG A N 1
ATOM 967 C CA . ARG A 1 136 ? 39.222 2.849 -51.731 1.00 89.12 136 ARG A CA 1
ATOM 968 C C . ARG A 1 136 ? 38.756 3.496 -50.426 1.00 89.12 136 ARG A C 1
ATOM 970 O O . ARG A 1 136 ? 38.287 2.808 -49.524 1.00 89.12 136 ARG A O 1
ATOM 977 N N . THR A 1 137 ? 38.917 4.815 -50.308 1.00 89.31 137 THR A N 1
ATOM 978 C CA . THR A 1 137 ? 38.482 5.572 -49.124 1.00 89.31 137 THR A CA 1
ATOM 979 C C . THR A 1 137 ? 36.955 5.639 -49.045 1.00 89.31 137 THR A C 1
ATOM 981 O O . THR A 1 137 ? 36.398 5.536 -47.954 1.00 89.31 137 THR A O 1
ATOM 984 N N . SER A 1 138 ? 36.278 5.769 -50.189 1.00 88.50 138 SER A N 1
ATOM 985 C CA . SER A 1 138 ? 34.818 5.794 -50.263 1.00 88.50 138 SER A CA 1
ATOM 986 C C . SER A 1 138 ? 34.194 4.411 -50.062 1.00 88.50 138 SER A C 1
ATOM 988 O O . SER A 1 138 ? 33.247 4.287 -49.293 1.00 88.50 138 SER A O 1
ATOM 990 N N . ASP A 1 139 ? 34.777 3.355 -50.636 1.00 89.06 139 ASP A N 1
ATOM 991 C CA . ASP A 1 139 ? 34.352 1.965 -50.424 1.00 89.06 139 ASP A CA 1
ATOM 992 C C . ASP A 1 139 ? 34.412 1.598 -48.932 1.00 89.06 139 ASP A C 1
ATOM 994 O O . ASP A 1 139 ? 33.452 1.069 -48.371 1.00 89.06 139 ASP A O 1
ATOM 998 N N . ALA A 1 140 ? 35.504 1.967 -48.251 1.00 91.38 140 ALA A N 1
ATOM 999 C CA . ALA A 1 140 ? 35.641 1.789 -46.807 1.00 91.38 140 ALA A CA 1
ATOM 1000 C C . ALA A 1 140 ? 34.617 2.616 -46.001 1.00 91.38 140 ALA A C 1
ATOM 1002 O O . ALA A 1 140 ? 34.150 2.167 -44.952 1.00 91.38 140 ALA A O 1
ATOM 1003 N N . ALA A 1 141 ? 34.243 3.810 -46.476 1.00 90.94 141 ALA A N 1
ATOM 1004 C CA . ALA A 1 141 ? 33.208 4.634 -45.851 1.00 90.94 141 ALA A CA 1
ATOM 1005 C C . ALA A 1 141 ? 31.802 4.032 -46.025 1.00 90.94 141 ALA A C 1
ATOM 1007 O O . ALA A 1 141 ? 31.040 3.992 -45.055 1.00 90.94 141 ALA A O 1
ATOM 1008 N N . VAL A 1 142 ? 31.490 3.502 -47.215 1.00 93.75 142 VAL A N 1
ATOM 1009 C CA . VAL A 1 142 ? 30.244 2.775 -47.503 1.00 93.75 142 VAL A CA 1
ATOM 1010 C C . VAL A 1 142 ? 30.159 1.522 -46.639 1.00 93.75 142 VAL A C 1
ATOM 1012 O O . VAL A 1 142 ? 29.182 1.375 -45.911 1.00 93.75 142 VAL A O 1
ATOM 1015 N N . GLN A 1 143 ? 31.198 0.681 -46.616 1.00 94.56 143 GLN A N 1
ATOM 1016 C CA . GLN A 1 143 ? 31.230 -0.526 -45.785 1.00 94.56 143 GLN A CA 1
ATOM 1017 C C . GLN A 1 143 ? 31.020 -0.195 -44.297 1.00 94.56 143 GLN A C 1
ATOM 1019 O O . GLN A 1 143 ? 30.168 -0.790 -43.640 1.00 94.56 143 GLN A O 1
ATOM 1024 N N . ALA A 1 144 ? 31.711 0.822 -43.771 1.00 94.75 144 ALA A N 1
ATOM 1025 C CA . ALA A 1 144 ? 31.524 1.258 -42.388 1.00 94.75 144 ALA A CA 1
ATOM 1026 C C . ALA A 1 144 ? 30.111 1.813 -42.106 1.00 94.75 144 ALA A C 1
ATOM 1028 O O . ALA A 1 144 ? 29.650 1.770 -40.963 1.00 94.75 144 ALA A O 1
ATOM 1029 N N . ALA A 1 145 ? 29.413 2.355 -43.109 1.00 94.31 145 ALA A N 1
ATOM 1030 C CA . ALA A 1 145 ? 28.016 2.769 -42.987 1.00 94.31 145 ALA A CA 1
ATOM 1031 C C . ALA A 1 145 ? 27.047 1.572 -43.051 1.00 94.31 145 ALA A C 1
ATOM 1033 O O . ALA A 1 145 ? 26.093 1.532 -42.270 1.00 94.31 145 ALA A O 1
ATOM 1034 N N . GLU A 1 146 ? 27.316 0.574 -43.900 1.00 95.69 146 GLU A N 1
ATOM 1035 C CA . GLU A 1 146 ? 26.567 -0.689 -43.957 1.00 95.69 146 GLU A CA 1
ATOM 1036 C C . GLU A 1 146 ? 26.664 -1.452 -42.635 1.00 95.69 146 GLU A C 1
ATOM 1038 O O . GLU A 1 146 ? 25.635 -1.835 -42.079 1.00 95.69 146 GLU A O 1
ATOM 1043 N N . ASP A 1 147 ? 27.868 -1.594 -42.078 1.00 96.56 147 ASP A N 1
ATOM 1044 C CA . ASP A 1 147 ? 28.097 -2.253 -40.789 1.00 96.56 147 ASP A CA 1
ATOM 1045 C C . ASP A 1 147 ? 27.318 -1.564 -39.655 1.00 96.56 147 ASP A C 1
ATOM 1047 O O . ASP A 1 147 ? 26.648 -2.231 -38.866 1.00 96.56 147 ASP A O 1
ATOM 1051 N N . ARG A 1 148 ? 27.318 -0.222 -39.598 1.00 95.38 148 ARG A N 1
ATOM 1052 C CA . ARG A 1 148 ? 26.548 0.557 -38.602 1.00 95.38 148 ARG A CA 1
ATOM 1053 C C . ARG A 1 148 ? 25.035 0.399 -38.770 1.00 95.38 148 ARG A C 1
ATOM 1055 O O . ARG A 1 148 ? 24.312 0.229 -37.781 1.00 95.38 148 ARG A O 1
ATOM 1062 N N . TYR A 1 149 ? 24.539 0.440 -40.006 1.00 96.69 149 TYR A N 1
ATOM 1063 C CA . TYR A 1 149 ? 23.123 0.221 -40.301 1.00 96.69 149 TYR A CA 1
ATOM 1064 C C . TYR A 1 149 ? 22.687 -1.202 -39.926 1.00 96.69 149 TYR A C 1
ATOM 1066 O O . TYR A 1 149 ? 21.700 -1.380 -39.211 1.00 96.69 149 TYR A O 1
ATOM 1074 N N . ASN A 1 150 ? 23.455 -2.214 -40.329 1.00 96.00 150 ASN A N 1
ATOM 1075 C CA . ASN A 1 150 ? 23.171 -3.613 -40.030 1.00 96.00 150 ASN A CA 1
ATOM 1076 C C . ASN A 1 150 ? 23.264 -3.907 -38.526 1.00 96.00 150 ASN A C 1
ATOM 1078 O O . ASN A 1 150 ? 22.387 -4.590 -37.993 1.00 96.00 150 ASN A O 1
ATOM 1082 N N . ALA A 1 151 ? 24.252 -3.348 -37.821 1.00 94.56 151 ALA A N 1
ATOM 1083 C CA . ALA A 1 151 ? 24.392 -3.483 -36.373 1.00 94.56 151 ALA A CA 1
ATOM 1084 C C . ALA A 1 151 ? 23.207 -2.860 -35.618 1.00 94.56 151 ALA A C 1
ATOM 1086 O O . ALA A 1 151 ? 22.569 -3.550 -34.824 1.00 94.56 151 ALA A O 1
ATOM 1087 N N . SER A 1 152 ? 22.854 -1.598 -35.896 1.00 93.31 152 SER A N 1
ATOM 1088 C CA . SER A 1 152 ? 21.722 -0.923 -35.230 1.00 93.31 152 SER A CA 1
ATOM 1089 C C . SER A 1 152 ? 20.377 -1.593 -35.541 1.00 93.31 152 SER A C 1
ATOM 1091 O O . SER A 1 152 ? 19.576 -1.830 -34.634 1.00 93.31 152 SER A O 1
ATOM 1093 N N . ARG A 1 153 ? 20.149 -2.004 -36.799 1.00 95.56 153 ARG A N 1
ATOM 1094 C CA . ARG A 1 153 ? 18.961 -2.771 -37.209 1.00 95.56 153 ARG A CA 1
ATOM 1095 C C . ARG A 1 153 ? 18.867 -4.115 -36.482 1.00 95.56 153 ARG A C 1
ATOM 1097 O O . ARG A 1 153 ? 17.788 -4.472 -36.015 1.00 95.56 153 ARG A O 1
ATOM 1104 N N . THR A 1 154 ? 19.975 -4.848 -36.377 1.00 95.00 154 THR A N 1
ATOM 1105 C CA . THR A 1 154 ? 20.025 -6.151 -35.693 1.00 95.00 154 THR A CA 1
ATOM 1106 C C . THR A 1 154 ? 19.841 -5.993 -34.185 1.00 95.00 154 THR A C 1
ATOM 1108 O O . THR A 1 154 ? 19.096 -6.759 -33.580 1.00 95.00 154 THR A O 1
ATOM 1111 N N . ALA A 1 155 ? 20.442 -4.964 -33.580 1.00 92.81 155 ALA A N 1
ATOM 1112 C CA . ALA A 1 155 ? 20.280 -4.664 -32.161 1.00 92.81 155 ALA A CA 1
ATOM 1113 C C . ALA A 1 155 ? 18.827 -4.319 -31.801 1.00 92.81 155 ALA A C 1
ATOM 1115 O O . ALA A 1 155 ? 18.319 -4.761 -30.772 1.00 92.81 155 ALA A O 1
ATOM 1116 N N . LEU A 1 156 ? 18.128 -3.578 -32.666 1.00 92.56 156 LEU A N 1
ATOM 1117 C CA . LEU A 1 156 ? 16.702 -3.307 -32.497 1.00 92.56 156 LEU A CA 1
ATOM 1118 C C . LEU A 1 156 ? 15.844 -4.568 -32.706 1.00 92.56 156 LEU A C 1
ATOM 1120 O O . LEU A 1 156 ? 14.962 -4.837 -31.897 1.00 92.56 156 LEU A O 1
ATOM 1124 N N . ALA A 1 157 ? 16.108 -5.354 -33.755 1.00 91.25 157 ALA A N 1
ATOM 1125 C CA . ALA A 1 157 ? 15.338 -6.562 -34.068 1.00 91.25 157 ALA A CA 1
ATOM 1126 C C . ALA A 1 157 ? 15.464 -7.657 -32.993 1.00 91.25 157 ALA A C 1
ATOM 1128 O O . ALA A 1 157 ? 14.481 -8.323 -32.678 1.00 91.25 157 ALA A O 1
ATOM 1129 N N . ASN A 1 158 ? 16.652 -7.809 -32.402 1.00 90.56 158 ASN A N 1
ATOM 1130 C CA . ASN A 1 158 ? 16.927 -8.796 -31.355 1.00 90.56 158 ASN A CA 1
ATOM 1131 C C . ASN A 1 158 ? 16.631 -8.275 -29.934 1.00 90.56 158 ASN A C 1
ATOM 1133 O O . ASN A 1 158 ? 16.880 -8.991 -28.967 1.00 90.56 158 ASN A O 1
ATOM 1137 N N . GLY A 1 159 ? 16.162 -7.029 -29.782 1.00 87.06 159 GLY A N 1
ATOM 1138 C CA . GLY A 1 159 ? 15.942 -6.401 -28.473 1.00 87.06 159 GLY A CA 1
ATOM 1139 C C . GLY A 1 159 ? 17.223 -6.136 -27.665 1.00 87.06 159 GLY A C 1
ATOM 1140 O O . GLY A 1 159 ? 17.145 -5.857 -26.474 1.00 87.06 159 GLY A O 1
ATOM 1141 N N . THR A 1 160 ? 18.405 -6.211 -28.286 1.00 91.19 160 THR A N 1
ATOM 1142 C CA . THR A 1 160 ? 19.706 -5.992 -27.629 1.00 91.19 160 THR A CA 1
ATOM 1143 C C . THR A 1 160 ? 20.172 -4.533 -27.657 1.00 91.19 160 THR A C 1
ATOM 1145 O O . THR A 1 160 ? 21.227 -4.218 -27.105 1.00 91.19 160 THR A O 1
ATOM 1148 N N . ASN A 1 161 ? 19.394 -3.616 -28.247 1.00 94.31 161 ASN A N 1
ATOM 1149 C CA . ASN A 1 161 ? 19.589 -2.178 -28.062 1.00 94.31 161 ASN A CA 1
ATOM 1150 C C . ASN A 1 161 ? 19.499 -1.838 -26.561 1.00 94.31 161 ASN A C 1
ATOM 1152 O O . ASN A 1 161 ? 18.482 -2.096 -25.916 1.00 94.31 161 ASN A O 1
ATOM 1156 N N . SER A 1 162 ? 20.562 -1.256 -26.003 1.00 92.62 162 SER A N 1
ATOM 1157 C CA . SER A 1 162 ? 20.728 -1.080 -24.555 1.00 92.62 162 SER A CA 1
ATOM 1158 C C . SER A 1 162 ? 19.662 -0.189 -23.908 1.00 92.62 162 SER A C 1
ATOM 1160 O O . SER A 1 162 ? 19.259 -0.455 -22.776 1.00 92.62 162 SER A O 1
ATOM 1162 N N . ALA A 1 163 ? 19.161 0.825 -24.621 1.00 93.56 163 ALA A N 1
ATOM 1163 C CA . ALA A 1 163 ? 18.083 1.681 -24.132 1.00 93.56 163 ALA A CA 1
ATOM 1164 C C . ALA A 1 163 ? 16.746 0.924 -24.065 1.00 93.56 163 ALA A C 1
ATOM 1166 O O . ALA A 1 163 ? 16.024 1.040 -23.074 1.00 93.56 163 ALA A O 1
ATOM 1167 N N . VAL A 1 164 ? 16.440 0.106 -25.080 1.00 95.62 164 VAL A N 1
ATOM 1168 C CA . VAL A 1 164 ? 15.228 -0.731 -25.105 1.00 95.62 164 VAL A CA 1
ATOM 1169 C C . VAL A 1 164 ? 15.304 -1.823 -24.033 1.00 95.62 164 VAL A C 1
ATOM 1171 O O . VAL A 1 164 ? 14.397 -1.916 -23.213 1.00 95.62 164 VAL A O 1
ATOM 1174 N N . ALA A 1 165 ? 16.412 -2.566 -23.948 1.00 95.12 165 ALA A N 1
ATOM 1175 C CA . ALA A 1 165 ? 16.611 -3.618 -22.945 1.00 95.12 165 ALA A CA 1
ATOM 1176 C C . ALA A 1 165 ? 16.569 -3.084 -21.497 1.00 95.12 165 ALA A C 1
ATOM 1178 O O . ALA A 1 165 ? 16.011 -3.723 -20.596 1.00 95.12 165 ALA A O 1
ATOM 1179 N N . GLY A 1 166 ? 17.120 -1.887 -21.262 1.00 95.88 166 GLY A N 1
ATOM 1180 C CA . GLY A 1 166 ? 17.013 -1.188 -19.981 1.00 95.88 166 GLY A CA 1
ATOM 1181 C C . GLY A 1 166 ? 15.570 -0.794 -19.648 1.00 95.88 166 GLY A C 1
ATOM 1182 O O . GLY A 1 166 ? 15.119 -0.995 -18.519 1.00 95.88 166 GLY A O 1
ATOM 1183 N N . ALA A 1 167 ? 14.816 -0.299 -20.633 1.00 97.00 167 ALA A N 1
ATOM 1184 C CA . ALA A 1 167 ? 13.411 0.050 -20.453 1.00 97.00 167 ALA A CA 1
ATOM 1185 C C . ALA A 1 167 ? 12.508 -1.184 -20.255 1.00 97.00 167 ALA A C 1
ATOM 1187 O O . ALA A 1 167 ? 11.644 -1.156 -19.382 1.00 97.00 167 ALA A O 1
ATOM 1188 N N . ASP A 1 168 ? 12.741 -2.289 -20.970 1.00 96.06 168 ASP A N 1
ATOM 1189 C CA . ASP A 1 168 ? 12.063 -3.575 -20.745 1.00 96.06 168 ASP A CA 1
ATOM 1190 C C . ASP A 1 168 ? 12.310 -4.098 -19.320 1.00 96.06 168 ASP A C 1
ATOM 1192 O O . ASP A 1 168 ? 11.376 -4.514 -18.628 1.00 96.06 168 ASP A O 1
ATOM 1196 N N . SER A 1 169 ? 13.549 -3.990 -18.829 1.00 97.25 169 SER A N 1
ATOM 1197 C CA . SER A 1 169 ? 13.909 -4.347 -17.448 1.00 97.25 169 SER A CA 1
ATOM 1198 C C . SER A 1 169 ? 13.196 -3.461 -16.415 1.00 97.25 169 SER A C 1
ATOM 1200 O O . SER A 1 169 ? 12.724 -3.952 -15.382 1.00 97.25 169 SER A O 1
ATOM 1202 N N . ALA A 1 170 ? 13.052 -2.162 -16.699 1.00 97.56 170 ALA A N 1
ATOM 1203 C CA . ALA A 1 170 ? 12.287 -1.232 -15.869 1.00 97.56 170 ALA A CA 1
ATOM 1204 C C . ALA A 1 170 ? 10.779 -1.548 -15.880 1.00 97.56 170 ALA A C 1
ATOM 1206 O O . ALA A 1 170 ? 10.147 -1.539 -14.823 1.00 97.56 170 ALA A O 1
ATOM 1207 N N . VAL A 1 171 ? 10.208 -1.901 -17.038 1.00 98.44 171 VAL A N 1
ATOM 1208 C CA . VAL A 1 171 ? 8.811 -2.346 -17.183 1.00 98.44 171 VAL A CA 1
ATOM 1209 C C . VAL A 1 171 ? 8.558 -3.626 -16.390 1.00 98.44 171 VAL A C 1
ATOM 1211 O O . VAL A 1 171 ? 7.588 -3.683 -15.634 1.00 98.44 171 VAL A O 1
ATOM 1214 N N . ALA A 1 172 ? 9.431 -4.631 -16.501 1.00 98.31 172 ALA A N 1
ATOM 1215 C CA . ALA A 1 172 ? 9.320 -5.882 -15.750 1.00 98.31 172 ALA A CA 1
ATOM 1216 C C . ALA A 1 172 ? 9.390 -5.647 -14.229 1.00 98.31 172 ALA A C 1
ATOM 1218 O O . ALA A 1 172 ? 8.567 -6.170 -13.471 1.00 98.31 172 ALA A O 1
ATOM 1219 N N . SER A 1 173 ? 10.319 -4.794 -13.787 1.00 98.12 173 SER A N 1
ATOM 1220 C CA . SER A 1 173 ? 10.483 -4.423 -12.376 1.00 98.12 173 SER A CA 1
ATOM 1221 C C . SER A 1 173 ? 9.258 -3.678 -11.834 1.00 98.12 173 SER A C 1
ATOM 1223 O O . SER A 1 173 ? 8.707 -4.056 -10.797 1.00 98.12 173 SER A O 1
ATOM 1225 N N . ALA A 1 174 ? 8.774 -2.665 -12.560 1.00 98.44 174 ALA A N 1
ATOM 1226 C CA . ALA A 1 174 ? 7.597 -1.887 -12.181 1.00 98.44 174 ALA A CA 1
ATOM 1227 C C . ALA A 1 174 ? 6.311 -2.731 -12.199 1.00 98.44 174 ALA A C 1
ATOM 1229 O O . ALA A 1 174 ? 5.466 -2.587 -11.315 1.00 98.44 174 ALA A O 1
ATOM 1230 N N . ARG A 1 175 ? 6.186 -3.671 -13.147 1.00 98.38 175 ARG A N 1
ATOM 1231 C CA . ARG A 1 175 ? 5.090 -4.646 -13.185 1.00 98.38 175 ARG A CA 1
ATOM 1232 C C . ARG A 1 175 ? 5.095 -5.541 -11.949 1.00 98.38 175 ARG A C 1
ATOM 1234 O O . ARG A 1 175 ? 4.056 -5.682 -11.313 1.00 98.38 175 ARG A O 1
ATOM 1241 N N . SER A 1 176 ? 6.249 -6.106 -11.581 1.00 98.38 176 SER A N 1
ATOM 1242 C CA . SER A 1 176 ? 6.371 -6.942 -10.379 1.00 98.38 176 SER A CA 1
ATOM 1243 C C . SER A 1 176 ? 6.028 -6.157 -9.108 1.00 98.38 176 SER A C 1
ATOM 1245 O O . SER A 1 176 ? 5.323 -6.670 -8.240 1.00 98.38 176 SER A O 1
ATOM 1247 N N . ALA A 1 177 ? 6.469 -4.898 -9.009 1.00 98.12 177 ALA A N 1
ATOM 1248 C CA . ALA A 1 177 ? 6.116 -4.013 -7.900 1.00 98.12 177 ALA A CA 1
ATOM 1249 C C . ALA A 1 177 ? 4.600 -3.745 -7.832 1.00 98.12 177 ALA A C 1
ATOM 1251 O O . ALA A 1 177 ? 4.008 -3.866 -6.760 1.00 98.12 177 ALA A O 1
ATOM 1252 N N . TRP A 1 178 ? 3.955 -3.457 -8.968 1.00 98.50 178 TRP A N 1
ATOM 1253 C CA . TRP A 1 178 ? 2.504 -3.265 -9.043 1.00 98.50 178 TRP A CA 1
ATOM 1254 C C . TRP A 1 178 ? 1.717 -4.532 -8.691 1.00 98.50 178 TRP A C 1
ATOM 1256 O O . TRP A 1 178 ? 0.781 -4.463 -7.897 1.00 98.50 178 TRP A O 1
ATOM 1266 N N . GLU A 1 179 ? 2.101 -5.695 -9.220 1.00 98.25 179 GLU A N 1
ATOM 1267 C CA . GLU A 1 179 ? 1.438 -6.968 -8.913 1.00 98.25 179 GLU A CA 1
ATOM 1268 C C . GLU A 1 179 ? 1.550 -7.317 -7.419 1.00 98.25 179 GLU A C 1
ATOM 1270 O O . GLU A 1 179 ? 0.554 -7.731 -6.821 1.00 98.25 179 GLU A O 1
ATOM 1275 N N . LYS A 1 180 ? 2.714 -7.072 -6.795 1.00 98.25 180 LYS A N 1
ATOM 1276 C CA . LYS A 1 180 ? 2.929 -7.224 -5.344 1.00 98.25 180 LYS A CA 1
ATOM 1277 C C . LYS A 1 180 ? 2.071 -6.257 -4.526 1.00 98.25 180 LYS A C 1
ATOM 1279 O O . LYS A 1 180 ? 1.365 -6.707 -3.629 1.00 98.25 180 LYS A O 1
ATOM 1284 N N . ALA A 1 181 ? 2.088 -4.962 -4.848 1.00 98.25 181 ALA A N 1
ATOM 1285 C CA . ALA A 1 181 ? 1.311 -3.949 -4.128 1.00 98.25 181 ALA A CA 1
ATOM 1286 C C . ALA A 1 181 ? -0.204 -4.197 -4.248 1.00 98.25 181 ALA A C 1
ATOM 1288 O O . ALA A 1 181 ? -0.924 -4.161 -3.254 1.00 98.25 181 ALA A O 1
ATOM 1289 N N . ARG A 1 182 ? -0.681 -4.556 -5.448 1.00 97.88 182 ARG A N 1
ATOM 1290 C CA . ARG A 1 182 ? -2.077 -4.945 -5.695 1.00 97.88 182 ARG A CA 1
ATOM 1291 C C . ARG A 1 182 ? -2.475 -6.198 -4.911 1.00 97.88 182 ARG A C 1
ATOM 1293 O O . ARG A 1 182 ? -3.592 -6.250 -4.403 1.00 97.88 182 ARG A O 1
ATOM 1300 N N . LYS A 1 183 ? -1.592 -7.203 -4.816 1.00 97.56 183 LYS A N 1
ATOM 1301 C CA . LYS A 1 183 ? -1.836 -8.405 -4.001 1.00 97.56 183 LYS A CA 1
ATOM 1302 C C . LYS A 1 183 ? -1.920 -8.047 -2.516 1.00 97.56 183 LYS A C 1
ATOM 1304 O O . LYS A 1 183 ? -2.892 -8.429 -1.885 1.00 97.56 183 LYS A O 1
ATOM 1309 N N . ALA A 1 184 ? -0.969 -7.269 -1.994 1.00 96.56 184 ALA A N 1
ATOM 1310 C CA . ALA A 1 184 ? -0.972 -6.825 -0.599 1.00 96.56 184 ALA A CA 1
ATOM 1311 C C . ALA A 1 184 ? -2.256 -6.059 -0.235 1.00 96.56 184 ALA A C 1
ATOM 1313 O O . ALA A 1 184 ? -2.904 -6.405 0.745 1.00 96.56 184 ALA A O 1
ATOM 1314 N N . TYR A 1 185 ? -2.674 -5.100 -1.072 1.00 97.12 185 TYR A N 1
ATOM 1315 C CA . TYR A 1 185 ? -3.947 -4.392 -0.903 1.00 97.12 185 TYR A CA 1
ATOM 1316 C C . TYR A 1 185 ? -5.148 -5.345 -0.871 1.00 97.12 185 TYR A C 1
ATOM 1318 O O . TYR A 1 185 ? -5.956 -5.275 0.050 1.00 97.12 185 TYR A O 1
ATOM 1326 N N . ARG A 1 186 ? -5.263 -6.252 -1.850 1.00 95.56 186 ARG A N 1
ATOM 1327 C CA . ARG A 1 186 ? -6.404 -7.175 -1.939 1.00 95.56 186 ARG A CA 1
ATOM 1328 C C . ARG A 1 186 ? -6.450 -8.153 -0.766 1.00 95.56 186 ARG A C 1
ATOM 1330 O O . ARG A 1 186 ? -7.526 -8.415 -0.248 1.00 95.56 186 ARG A O 1
ATOM 1337 N N . ASP A 1 187 ? -5.308 -8.702 -0.373 1.00 93.56 187 ASP A N 1
ATOM 1338 C CA . ASP A 1 187 ? -5.243 -9.684 0.706 1.00 93.56 187 ASP A CA 1
ATOM 1339 C C . ASP A 1 187 ? -5.516 -9.020 2.073 1.00 93.56 187 ASP A C 1
ATOM 1341 O O . ASP A 1 187 ? -6.209 -9.605 2.899 1.00 93.56 187 ASP A O 1
ATOM 1345 N N . TYR A 1 188 ? -5.058 -7.776 2.288 1.00 92.88 188 TYR A N 1
ATOM 1346 C CA . TYR A 1 188 ? -5.395 -6.991 3.485 1.00 92.88 188 TYR A CA 1
ATOM 1347 C C . TYR A 1 188 ? -6.872 -6.570 3.515 1.00 92.88 188 TYR A C 1
ATOM 1349 O O . TYR A 1 188 ? -7.497 -6.611 4.569 1.00 92.88 188 TYR A O 1
ATOM 1357 N N . ALA A 1 189 ? -7.444 -6.203 2.361 1.00 92.69 189 ALA A N 1
ATOM 1358 C CA . ALA A 1 189 ? -8.870 -5.903 2.234 1.00 92.69 189 ALA A CA 1
ATOM 1359 C C . ALA A 1 189 ? -9.745 -7.135 2.526 1.00 92.69 189 ALA A C 1
ATOM 1361 O O . ALA A 1 189 ? -10.707 -7.021 3.275 1.00 92.69 189 ALA A O 1
ATOM 1362 N N . GLY A 1 190 ? -9.383 -8.309 1.992 1.00 90.50 190 GLY A N 1
ATOM 1363 C CA . GLY A 1 190 ? -10.091 -9.568 2.256 1.00 90.50 190 GLY A CA 1
ATOM 1364 C C . GLY A 1 190 ? -10.092 -9.926 3.742 1.00 90.50 190 GLY A C 1
ATOM 1365 O O . GLY A 1 190 ? -11.154 -10.046 4.336 1.00 90.50 190 GLY A O 1
ATOM 1366 N N . ALA A 1 191 ? -8.917 -9.930 4.382 1.00 88.00 191 ALA A N 1
ATOM 1367 C CA . ALA A 1 191 ? -8.792 -10.183 5.823 1.00 88.00 191 ALA A CA 1
ATOM 1368 C C . ALA A 1 191 ? -9.559 -9.180 6.717 1.00 88.00 191 ALA A C 1
ATOM 1370 O O . ALA A 1 191 ? -9.746 -9.433 7.910 1.00 88.00 191 ALA A O 1
ATOM 1371 N N . LEU A 1 192 ? -9.976 -8.033 6.167 1.00 88.38 192 LEU A N 1
ATOM 1372 C CA . LEU A 1 192 ? -10.812 -7.051 6.850 1.00 88.38 192 LEU A CA 1
ATOM 1373 C C . LEU A 1 192 ? -12.313 -7.306 6.636 1.00 88.38 192 LEU A C 1
ATOM 1375 O O . LEU A 1 192 ? -13.059 -7.284 7.613 1.00 88.38 192 LEU A O 1
ATOM 1379 N N . ASP A 1 193 ? -12.734 -7.580 5.396 1.00 84.06 193 ASP A N 1
ATOM 1380 C CA . ASP A 1 193 ? -14.123 -7.920 5.035 1.00 84.06 193 ASP A CA 1
ATOM 1381 C C . ASP A 1 193 ? -14.570 -9.255 5.656 1.00 84.06 193 ASP A C 1
ATOM 1383 O O . ASP A 1 193 ? -15.681 -9.352 6.178 1.00 84.06 193 ASP A O 1
ATOM 1387 N N . ASP A 1 194 ? -13.685 -10.257 5.679 1.00 84.25 194 ASP A N 1
ATOM 1388 C CA . ASP A 1 194 ? -13.927 -11.569 6.297 1.00 84.25 194 ASP A CA 1
ATOM 1389 C C . ASP A 1 194 ? -13.995 -11.486 7.842 1.00 84.25 194 ASP A C 1
ATOM 1391 O O . ASP A 1 194 ? -14.313 -12.462 8.521 1.00 84.25 194 ASP A O 1
ATOM 1395 N N . GLY A 1 195 ? -13.693 -10.319 8.429 1.00 80.88 195 GLY A N 1
ATOM 1396 C CA . GLY A 1 195 ? -13.679 -10.093 9.876 1.00 80.88 195 GLY A CA 1
ATOM 1397 C C . GLY A 1 195 ? -12.517 -10.771 10.614 1.00 80.88 195 GLY A C 1
ATOM 1398 O O . GLY A 1 195 ? -12.453 -10.697 11.840 1.00 80.88 195 GLY A O 1
ATOM 1399 N N . GLU A 1 196 ? -11.586 -11.399 9.891 1.00 80.81 196 GLU A N 1
ATOM 1400 C CA . GLU A 1 196 ? -10.490 -12.207 10.443 1.00 80.81 196 GLU A CA 1
ATOM 1401 C C . GLU A 1 196 ? -9.333 -11.389 11.042 1.00 80.81 196 GLU A C 1
ATOM 1403 O O . GLU A 1 196 ? -8.412 -11.966 11.622 1.00 80.81 196 GLU A O 1
ATOM 1408 N N . ASN A 1 197 ? -9.350 -10.054 10.939 1.00 86.69 197 ASN A N 1
ATOM 1409 C CA . ASN A 1 197 ? -8.297 -9.205 11.497 1.00 86.69 197 ASN A CA 1
ATOM 1410 C C . ASN A 1 197 ? -8.145 -9.445 13.021 1.00 86.69 197 ASN A C 1
ATOM 1412 O O . ASN A 1 197 ? -9.008 -9.028 13.806 1.00 86.69 197 ASN A O 1
ATOM 1416 N N . PRO A 1 198 ? -7.026 -10.045 13.480 1.00 86.88 198 PRO A N 1
ATOM 1417 C CA . PRO A 1 198 ? -6.897 -10.514 14.857 1.00 86.88 198 PRO A CA 1
ATOM 1418 C C . PRO A 1 198 ? -6.834 -9.365 15.868 1.00 86.88 198 PRO A C 1
ATOM 1420 O O . PRO A 1 198 ? -7.201 -9.549 17.026 1.00 86.88 198 PRO A O 1
ATOM 1423 N N . GLN A 1 199 ? -6.413 -8.166 15.446 1.00 89.25 199 GLN A N 1
ATOM 1424 C CA . GLN A 1 199 ? -6.402 -6.987 16.310 1.00 89.25 199 GLN A CA 1
ATOM 1425 C C . GLN A 1 199 ? -7.828 -6.480 16.551 1.00 89.25 199 GLN A C 1
ATOM 1427 O O . GLN A 1 199 ? -8.184 -6.184 17.689 1.00 89.25 199 GLN A O 1
ATOM 1432 N N . LEU A 1 200 ? -8.671 -6.433 15.514 1.00 92.38 200 LEU A N 1
ATOM 1433 C CA . LEU A 1 200 ? -10.075 -6.033 15.661 1.00 92.38 200 LEU A CA 1
ATOM 1434 C C . LEU A 1 200 ? -10.900 -7.069 16.428 1.00 92.38 200 LEU A C 1
ATOM 1436 O O . LEU A 1 200 ? -11.735 -6.680 17.244 1.00 92.38 200 LEU A O 1
ATOM 1440 N N . LEU A 1 201 ? -10.633 -8.363 16.227 1.00 92.50 201 LEU A N 1
ATOM 1441 C CA . LEU A 1 201 ? -11.250 -9.442 17.003 1.00 92.50 201 LEU A CA 1
ATOM 1442 C C . LEU A 1 201 ? -10.880 -9.358 18.490 1.00 92.50 201 LEU A C 1
ATOM 1444 O O . LEU A 1 201 ? -11.769 -9.408 19.339 1.00 92.50 201 LEU A O 1
ATOM 1448 N N . ALA A 1 202 ? -9.598 -9.159 18.817 1.00 93.75 202 ALA A N 1
ATOM 1449 C CA . ALA A 1 202 ? -9.152 -9.002 20.201 1.00 93.75 202 ALA A CA 1
ATOM 1450 C C . ALA A 1 202 ? -9.777 -7.771 20.883 1.00 93.75 202 ALA A C 1
ATOM 1452 O O . ALA A 1 202 ? -10.234 -7.862 22.021 1.00 93.75 202 ALA A O 1
ATOM 1453 N N . GLN A 1 203 ? -9.855 -6.634 20.181 1.00 95.56 203 GLN A N 1
ATOM 1454 C CA . GLN A 1 203 ? -10.480 -5.421 20.719 1.00 95.56 203 GLN A CA 1
ATOM 1455 C C . GLN A 1 203 ? -12.001 -5.565 20.872 1.00 95.56 203 GLN A C 1
ATOM 1457 O O . GLN A 1 203 ? -12.559 -5.090 21.857 1.00 95.56 203 GLN A O 1
ATOM 1462 N N . ARG A 1 204 ? -12.682 -6.267 19.955 1.00 94.81 204 ARG A N 1
ATOM 1463 C CA . ARG A 1 204 ? -14.107 -6.602 20.108 1.00 94.81 204 ARG A CA 1
ATOM 1464 C C . ARG A 1 204 ? -14.343 -7.475 21.341 1.00 94.81 204 ARG A C 1
ATOM 1466 O O . ARG A 1 204 ? -15.168 -7.118 22.171 1.00 94.81 204 ARG A O 1
ATOM 1473 N N . ALA A 1 205 ? -13.557 -8.538 21.518 1.00 96.25 205 ALA A N 1
ATOM 1474 C CA . ALA A 1 205 ? -13.650 -9.397 22.697 1.00 96.25 205 ALA A CA 1
ATOM 1475 C C . ALA A 1 205 ? -13.388 -8.632 24.012 1.00 96.25 205 ALA A C 1
ATOM 1477 O O . ALA A 1 205 ? -14.013 -8.930 25.032 1.00 96.25 205 ALA A O 1
ATOM 1478 N N . ALA A 1 206 ? -12.510 -7.621 23.999 1.00 97.31 206 ALA A N 1
ATOM 1479 C CA . ALA A 1 206 ? -12.293 -6.736 25.144 1.00 97.31 206 ALA A CA 1
ATOM 1480 C C . ALA A 1 206 ? -13.524 -5.860 25.454 1.00 97.31 206 ALA A C 1
ATOM 1482 O O . ALA A 1 206 ? -13.900 -5.747 26.621 1.00 97.31 206 ALA A O 1
ATOM 1483 N N . VAL A 1 207 ? -14.185 -5.300 24.432 1.00 98.19 207 VAL A N 1
ATOM 1484 C CA . VAL A 1 207 ? -15.455 -4.558 24.584 1.00 98.19 207 VAL A CA 1
ATOM 1485 C C . VAL A 1 207 ? -16.561 -5.467 25.124 1.00 98.19 207 VAL A C 1
ATOM 1487 O O . VAL A 1 207 ? -17.210 -5.104 26.103 1.00 98.19 207 VAL A O 1
ATOM 1490 N N . ASP A 1 208 ? -16.734 -6.664 24.558 1.00 98.06 208 ASP A N 1
ATOM 1491 C CA . ASP A 1 208 ? -17.750 -7.632 24.996 1.00 98.06 208 ASP A CA 1
ATOM 1492 C C . ASP A 1 208 ? -17.521 -8.064 26.461 1.00 98.06 208 ASP A C 1
ATOM 1494 O O . ASP A 1 208 ? -18.457 -8.134 27.261 1.00 98.06 208 ASP A O 1
ATOM 1498 N N . THR A 1 209 ? -16.256 -8.273 26.850 1.00 98.25 209 THR A N 1
ATOM 1499 C CA . THR A 1 209 ? -15.865 -8.582 28.238 1.00 98.25 209 THR A CA 1
ATOM 1500 C C . THR A 1 209 ? -16.182 -7.422 29.186 1.00 98.25 209 THR A C 1
ATOM 1502 O O . THR A 1 209 ? -16.733 -7.637 30.267 1.00 98.25 209 THR A O 1
ATOM 1505 N N . ALA A 1 210 ? -15.871 -6.184 28.790 1.00 98.44 210 ALA A N 1
ATOM 1506 C CA . ALA A 1 210 ? -16.156 -5.001 29.596 1.00 98.44 210 ALA A CA 1
ATOM 1507 C C . ALA A 1 210 ? -17.669 -4.737 29.723 1.00 98.44 210 ALA A C 1
ATOM 1509 O O . ALA A 1 210 ? -18.138 -4.397 30.807 1.00 98.44 210 ALA A O 1
ATOM 1510 N N . ALA A 1 211 ? -18.452 -4.980 28.668 1.00 98.56 211 ALA A N 1
ATOM 1511 C CA . ALA A 1 211 ? -19.912 -4.898 28.709 1.00 98.56 211 ALA A CA 1
ATOM 1512 C C . ALA A 1 211 ? -20.514 -5.920 29.694 1.00 98.56 211 ALA A C 1
ATOM 1514 O O . ALA A 1 211 ? -21.396 -5.578 30.485 1.00 98.56 211 ALA A O 1
ATOM 1515 N N . GLY A 1 212 ? -19.989 -7.151 29.717 1.00 98.38 212 GLY A N 1
ATOM 1516 C CA . GLY A 1 212 ? -20.351 -8.159 30.720 1.00 98.38 212 GLY A CA 1
ATOM 1517 C C . GLY A 1 212 ? -20.003 -7.740 32.155 1.00 98.38 212 GLY A C 1
ATOM 1518 O O . GLY A 1 212 ? -20.782 -7.987 33.080 1.00 98.38 212 GLY A O 1
ATOM 1519 N N . ALA A 1 213 ? -18.872 -7.052 32.349 1.00 98.38 213 ALA A N 1
ATOM 1520 C CA . ALA A 1 213 ? -18.487 -6.495 33.646 1.00 98.38 213 ALA A CA 1
ATOM 1521 C C . ALA A 1 213 ? -19.429 -5.365 34.101 1.00 98.38 213 ALA A C 1
ATOM 1523 O O . ALA A 1 213 ? -19.835 -5.360 35.262 1.00 98.38 213 ALA A O 1
ATOM 1524 N N . VAL A 1 214 ? -19.842 -4.464 33.197 1.00 98.69 214 VAL A N 1
ATOM 1525 C CA . VAL A 1 214 ? -20.849 -3.421 33.480 1.00 98.69 214 VAL A CA 1
ATOM 1526 C C . VAL A 1 214 ? -22.177 -4.048 33.899 1.00 98.69 214 VAL A C 1
ATOM 1528 O O . VAL A 1 214 ? -22.700 -3.701 34.953 1.00 98.69 214 VAL A O 1
ATOM 1531 N N . ALA A 1 215 ? -22.693 -5.017 33.136 1.00 98.56 215 ALA A N 1
ATOM 1532 C CA . ALA A 1 215 ? -23.949 -5.697 33.464 1.00 98.56 215 ALA A CA 1
ATOM 1533 C C . ALA A 1 215 ? -23.896 -6.402 34.835 1.00 98.56 215 ALA A C 1
ATOM 1535 O O . ALA A 1 215 ? -24.844 -6.329 35.618 1.00 98.56 215 ALA A O 1
ATOM 1536 N N . SER A 1 216 ? -22.763 -7.036 35.154 1.00 98.25 216 SER A N 1
ATOM 1537 C CA . SER A 1 216 ? -22.545 -7.705 36.444 1.00 98.25 216 SER A CA 1
ATOM 1538 C C . SER A 1 216 ? -22.468 -6.712 37.610 1.00 98.25 216 SER A C 1
ATOM 1540 O O . SER A 1 216 ? -23.058 -6.949 38.664 1.00 98.25 216 SER A O 1
ATOM 1542 N N . ALA A 1 217 ? -21.769 -5.587 37.426 1.00 98.56 217 ALA A N 1
ATOM 1543 C CA . ALA A 1 217 ? -21.640 -4.544 38.440 1.00 98.56 217 ALA A CA 1
ATOM 1544 C C . ALA A 1 217 ? -22.957 -3.779 38.662 1.00 98.56 217 ALA A C 1
ATOM 1546 O O . ALA A 1 217 ? -23.283 -3.456 39.803 1.00 98.56 217 ALA A O 1
ATOM 1547 N N . GLN A 1 218 ? -23.746 -3.559 37.604 1.00 98.56 218 GLN A N 1
ATOM 1548 C CA . GLN A 1 218 ? -25.085 -2.974 37.692 1.00 98.56 218 GLN A CA 1
ATOM 1549 C C . GLN A 1 218 ? -26.003 -3.862 38.536 1.00 98.56 218 GLN A C 1
ATOM 1551 O O . GLN A 1 2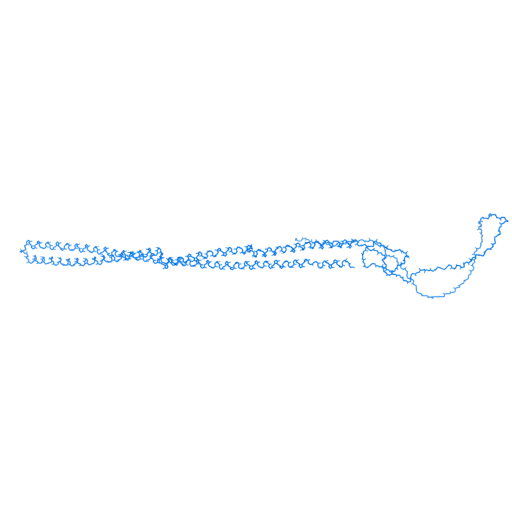18 ? -26.551 -3.396 39.527 1.00 98.56 218 GLN A O 1
ATOM 1556 N N . HIS A 1 219 ? -26.076 -5.162 38.231 1.00 98.50 219 HIS A N 1
ATOM 1557 C CA . HIS A 1 219 ? -26.862 -6.113 39.021 1.00 98.50 219 HIS A CA 1
ATOM 1558 C C . HIS A 1 219 ? -26.418 -6.164 40.496 1.00 98.50 219 HIS A C 1
ATOM 1560 O O . HIS A 1 219 ? -27.250 -6.264 41.397 1.00 98.50 219 HIS A O 1
ATOM 1566 N N . ALA A 1 220 ? -25.110 -6.089 40.770 1.00 98.38 220 ALA A N 1
ATOM 1567 C CA . ALA A 1 220 ? -24.596 -6.035 42.140 1.00 98.38 220 ALA A CA 1
ATOM 1568 C C . ALA A 1 220 ? -25.008 -4.745 42.876 1.00 98.38 220 ALA A C 1
ATOM 1570 O O . ALA A 1 220 ? -25.339 -4.803 44.060 1.00 98.38 220 ALA A O 1
ATOM 1571 N N . TYR A 1 221 ? -25.023 -3.603 42.184 1.00 98.69 221 TYR A N 1
ATOM 1572 C CA . TYR A 1 221 ? -25.486 -2.325 42.725 1.00 98.69 221 TYR A CA 1
ATOM 1573 C C . TYR A 1 221 ? -27.000 -2.313 42.969 1.00 98.69 221 TYR A C 1
ATOM 1575 O O . TYR A 1 221 ? -27.430 -1.977 44.071 1.00 98.69 221 TYR A O 1
ATOM 1583 N N . ASP A 1 222 ? -27.798 -2.773 42.003 1.00 98.56 222 ASP A N 1
ATOM 1584 C CA . ASP A 1 222 ? -29.256 -2.878 42.128 1.00 98.56 222 ASP A CA 1
ATOM 1585 C C . ASP A 1 222 ? -29.648 -3.795 43.298 1.00 98.56 222 ASP A C 1
ATOM 1587 O O . ASP A 1 222 ? -30.526 -3.457 44.095 1.00 98.56 222 ASP A O 1
ATOM 1591 N N . LYS A 1 223 ? -28.944 -4.927 43.465 1.00 98.44 223 LYS A N 1
ATOM 1592 C CA . LYS A 1 223 ? -29.125 -5.807 44.626 1.00 98.44 223 LYS A CA 1
ATOM 1593 C C . LYS A 1 223 ? -28.751 -5.103 45.933 1.00 98.44 223 LYS A C 1
ATOM 1595 O O . LYS A 1 223 ? -29.514 -5.187 46.888 1.00 98.44 223 LYS A O 1
ATOM 1600 N N . ALA A 1 224 ? -27.617 -4.403 45.988 1.00 98.56 224 ALA A N 1
ATOM 1601 C CA . ALA A 1 224 ? -27.190 -3.705 47.201 1.00 98.56 224 ALA A CA 1
ATOM 1602 C C . ALA A 1 224 ? -28.175 -2.598 47.622 1.00 98.56 224 ALA A C 1
ATOM 1604 O O . ALA A 1 224 ? -28.406 -2.412 48.814 1.00 98.56 224 ALA A O 1
ATOM 1605 N N . LEU A 1 225 ? -28.805 -1.906 46.664 1.00 98.56 225 LEU A N 1
ATOM 1606 C CA . LEU A 1 225 ? -29.891 -0.961 46.942 1.00 98.56 225 LEU A CA 1
ATOM 1607 C C . LEU A 1 225 ? -31.151 -1.657 47.479 1.00 98.56 225 LEU A C 1
ATOM 1609 O O . LEU A 1 225 ? -31.773 -1.143 48.407 1.00 98.56 225 LEU A O 1
ATOM 1613 N N . ALA A 1 226 ? -31.520 -2.819 46.932 1.00 98.50 226 ALA A N 1
ATOM 1614 C CA . ALA A 1 226 ? -32.657 -3.600 47.421 1.00 98.50 226 ALA A CA 1
ATOM 1615 C C . ALA A 1 226 ? -32.418 -4.157 48.838 1.00 98.50 226 ALA A C 1
ATOM 1617 O O . ALA A 1 226 ? -33.304 -4.065 49.688 1.00 98.50 226 ALA A O 1
ATOM 1618 N N . ASP A 1 227 ? -31.214 -4.671 49.113 1.00 98.19 227 ASP A N 1
ATOM 1619 C CA . ASP A 1 227 ? -30.813 -5.134 50.445 1.00 98.19 227 ASP A CA 1
ATOM 1620 C C . ASP A 1 227 ? -30.837 -3.968 51.455 1.00 98.19 227 ASP A C 1
ATOM 1622 O O . ASP A 1 227 ? -31.378 -4.104 52.551 1.00 98.19 227 ASP A O 1
ATOM 1626 N N . LEU A 1 228 ? -30.309 -2.795 51.075 1.00 98.31 228 LEU A N 1
ATOM 1627 C CA . LEU A 1 228 ? -30.330 -1.583 51.902 1.00 98.31 228 LEU A CA 1
ATOM 1628 C C . LEU A 1 228 ? -31.758 -1.089 52.182 1.00 98.31 228 LEU A C 1
ATOM 1630 O O . LEU A 1 228 ? -32.035 -0.652 53.298 1.00 98.31 228 LEU A O 1
ATOM 1634 N N . ALA A 1 229 ? -32.670 -1.162 51.210 1.00 98.38 229 ALA A N 1
ATOM 1635 C CA . ALA A 1 229 ? -34.076 -0.821 51.427 1.00 98.38 229 ALA A CA 1
ATOM 1636 C C . ALA A 1 229 ? -34.717 -1.749 52.475 1.00 98.38 229 ALA A C 1
ATOM 1638 O O . ALA A 1 229 ? -35.282 -1.259 53.450 1.00 98.38 229 ALA A O 1
ATOM 1639 N N . ALA A 1 230 ? -34.528 -3.068 52.343 1.00 98.12 230 ALA A N 1
ATOM 1640 C CA . ALA A 1 230 ? -35.021 -4.043 53.316 1.00 98.12 230 ALA A CA 1
ATOM 1641 C C . ALA A 1 230 ? -34.434 -3.823 54.726 1.00 98.12 230 ALA A C 1
ATOM 1643 O O . ALA A 1 230 ? -35.166 -3.869 55.711 1.00 98.12 230 ALA A O 1
ATOM 1644 N N . GLY A 1 231 ? -33.140 -3.497 54.834 1.00 98.12 231 GLY A N 1
ATOM 1645 C CA . GLY A 1 231 ? -32.518 -3.152 56.117 1.00 98.12 231 GLY A CA 1
ATOM 1646 C C . GLY A 1 231 ? -33.111 -1.894 56.769 1.00 98.12 231 GLY A C 1
ATOM 1647 O O . GLY A 1 231 ? -33.245 -1.836 57.989 1.00 98.12 231 GLY A O 1
ATOM 1648 N N . ASN A 1 232 ? -33.517 -0.892 55.979 1.00 98.12 232 ASN A N 1
ATOM 1649 C CA . ASN A 1 232 ? -34.199 0.299 56.502 1.00 98.12 232 ASN A CA 1
ATOM 1650 C C . ASN A 1 232 ? -35.631 -0.007 56.983 1.00 98.12 232 ASN A C 1
ATOM 1652 O O . ASN A 1 232 ? -36.077 0.578 57.976 1.00 98.12 232 ASN A O 1
ATOM 1656 N N . ASP A 1 233 ? -36.334 -0.941 56.337 1.00 98.19 233 ASP A N 1
ATOM 1657 C CA . ASP A 1 233 ? -37.631 -1.436 56.815 1.00 98.19 233 ASP A CA 1
ATOM 1658 C C . ASP A 1 233 ? -37.474 -2.191 58.153 1.00 98.19 233 ASP A C 1
ATOM 1660 O O . ASP A 1 233 ? -38.236 -1.948 59.093 1.00 98.19 233 ASP A O 1
ATOM 1664 N N . GLU A 1 234 ? -36.443 -3.036 58.290 1.00 96.88 234 GLU A N 1
ATOM 1665 C CA . GLU A 1 234 ? -36.103 -3.718 59.552 1.00 96.88 234 GLU A CA 1
ATOM 1666 C C . GLU A 1 234 ? -35.727 -2.731 60.668 1.00 96.88 234 GLU A C 1
ATOM 1668 O O . GLU A 1 234 ? -36.222 -2.852 61.791 1.00 96.88 234 GLU A O 1
ATOM 1673 N N . LEU A 1 235 ? -34.920 -1.706 60.366 1.00 98.12 235 LEU A N 1
ATOM 1674 C CA . LEU A 1 235 ? -34.593 -0.632 61.309 1.00 98.12 235 LEU A CA 1
ATOM 1675 C C . LEU A 1 235 ? -35.849 0.127 61.760 1.00 98.12 235 LEU A C 1
ATOM 1677 O O . LEU A 1 235 ? -36.020 0.391 62.950 1.00 98.12 235 LEU A O 1
ATOM 1681 N N . THR A 1 236 ? -36.764 0.421 60.836 1.00 98.38 236 THR A N 1
ATOM 1682 C CA . THR A 1 236 ? -38.046 1.069 61.150 1.00 98.38 236 THR A CA 1
ATOM 1683 C C . THR A 1 236 ? -38.905 0.192 62.070 1.00 98.38 236 THR A C 1
ATOM 1685 O O . THR A 1 236 ? -39.493 0.692 63.033 1.00 98.38 236 THR A O 1
ATOM 1688 N N . ALA A 1 237 ? -38.946 -1.123 61.835 1.00 97.38 237 ALA A N 1
ATOM 1689 C CA . ALA A 1 237 ? -39.644 -2.068 62.705 1.00 97.38 237 ALA A CA 1
ATOM 1690 C C . ALA A 1 237 ? -39.001 -2.160 64.104 1.00 97.38 237 ALA A C 1
ATOM 1692 O O . ALA A 1 237 ? -39.715 -2.165 65.110 1.00 97.38 237 ALA A O 1
ATOM 1693 N N . ALA A 1 238 ? -37.667 -2.162 64.193 1.00 97.81 238 ALA A N 1
ATOM 1694 C CA . ALA A 1 238 ? -36.943 -2.176 65.464 1.00 97.81 238 ALA A CA 1
ATOM 1695 C C . ALA A 1 238 ? -37.162 -0.885 66.279 1.00 97.81 238 ALA A C 1
ATOM 1697 O O . ALA A 1 238 ? -37.391 -0.953 67.487 1.00 97.81 238 ALA A O 1
ATOM 1698 N N . GLN A 1 239 ? -37.193 0.282 65.622 1.00 97.94 239 GLN A N 1
ATOM 1699 C CA . GLN A 1 239 ? -37.548 1.563 66.250 1.00 97.94 239 GLN A CA 1
ATOM 1700 C C . GLN A 1 239 ? -38.969 1.542 66.834 1.00 97.94 239 GLN A C 1
ATOM 1702 O O . GLN A 1 239 ? -39.182 1.994 67.960 1.00 97.94 239 GLN A O 1
ATOM 1707 N N . GLN A 1 240 ? -39.942 0.981 66.104 1.00 97.62 240 GLN A N 1
ATOM 1708 C CA . GLN A 1 240 ? -41.320 0.833 66.588 1.00 97.62 240 GLN A CA 1
ATOM 1709 C C . GLN A 1 240 ? -41.416 -0.134 67.778 1.00 97.62 240 GLN A C 1
ATOM 1711 O O . GLN A 1 240 ? -42.108 0.166 68.751 1.00 97.62 240 GLN A O 1
ATOM 1716 N N . ALA A 1 241 ? -40.701 -1.263 67.734 1.00 97.06 241 ALA A N 1
ATOM 1717 C CA . ALA A 1 241 ? -40.662 -2.232 68.828 1.00 97.06 241 ALA A CA 1
ATOM 1718 C C . ALA A 1 241 ? -40.041 -1.640 70.106 1.00 97.06 241 ALA A C 1
ATOM 1720 O O . ALA A 1 241 ? -40.587 -1.821 71.1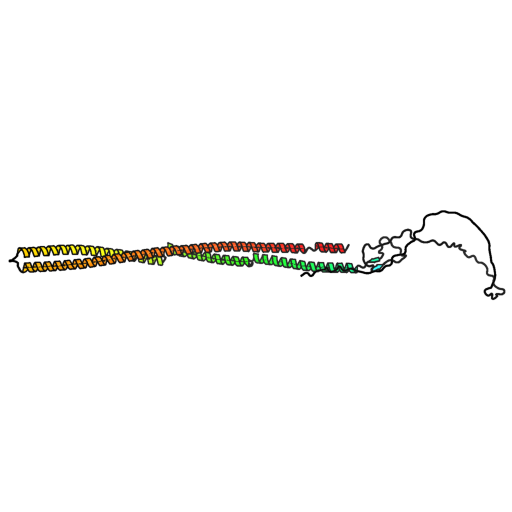95 1.00 97.06 241 ALA A O 1
ATOM 1721 N N . TRP A 1 242 ? -38.950 -0.879 69.973 1.00 97.94 242 TRP A N 1
ATOM 1722 C CA . TRP A 1 242 ? -38.337 -0.155 71.088 1.00 97.94 242 TRP A CA 1
ATOM 1723 C C . TRP A 1 242 ? -39.275 0.902 71.676 1.00 97.94 242 TRP A C 1
ATOM 1725 O O . TRP A 1 242 ? -39.500 0.912 72.884 1.00 97.94 242 TRP A O 1
ATOM 1735 N N . ALA A 1 243 ? -39.897 1.735 70.835 1.00 97.62 243 ALA A N 1
ATOM 1736 C CA . ALA A 1 243 ? -40.839 2.757 71.291 1.00 97.62 243 ALA A CA 1
ATOM 1737 C C . ALA A 1 243 ? -42.060 2.150 72.013 1.00 97.62 243 ALA A C 1
ATOM 1739 O O . ALA A 1 243 ? -42.527 2.700 73.010 1.00 97.62 243 ALA A O 1
ATOM 1740 N N . ALA A 1 244 ? -42.551 0.994 71.552 1.00 96.69 244 ALA A N 1
ATOM 1741 C CA . ALA A 1 244 ? -43.624 0.260 72.219 1.00 96.69 244 ALA A CA 1
ATOM 1742 C C . ALA A 1 244 ? -43.188 -0.302 73.585 1.00 96.69 244 ALA A C 1
ATOM 1744 O O . ALA A 1 244 ? -43.923 -0.159 74.561 1.00 96.69 244 ALA A O 1
ATOM 1745 N N . ALA A 1 245 ? -41.992 -0.894 73.682 1.00 95.75 245 ALA A N 1
ATOM 1746 C CA . ALA A 1 245 ? -41.451 -1.392 74.949 1.00 95.75 245 ALA A CA 1
ATOM 1747 C C . ALA A 1 245 ? -41.195 -0.255 75.957 1.00 95.75 245 ALA A C 1
ATOM 1749 O O . ALA A 1 245 ? -41.522 -0.392 77.137 1.00 95.75 245 ALA A O 1
ATOM 1750 N N . GLN A 1 246 ? -40.688 0.891 75.489 1.00 96.25 246 GLN A N 1
ATOM 1751 C CA . GLN A 1 246 ? -40.489 2.085 76.312 1.00 96.25 246 GLN A CA 1
ATOM 1752 C C . GLN A 1 246 ? -41.826 2.607 76.855 1.00 96.25 246 GLN A C 1
ATOM 1754 O O . GLN A 1 246 ? -41.944 2.851 78.052 1.00 96.25 246 GLN A O 1
ATOM 1759 N N . ALA A 1 247 ? -42.865 2.683 76.015 1.00 96.62 247 ALA A N 1
ATOM 1760 C CA . ALA A 1 247 ? -44.196 3.118 76.438 1.00 96.62 247 ALA A CA 1
ATOM 1761 C C . ALA A 1 247 ? -44.834 2.199 77.502 1.00 96.62 247 ALA A C 1
ATOM 1763 O O . ALA A 1 247 ? -45.579 2.684 78.352 1.00 96.62 247 ALA A O 1
ATOM 1764 N N . VAL A 1 248 ? -44.537 0.891 77.489 1.00 96.19 248 VAL A N 1
ATOM 1765 C CA . VAL A 1 248 ? -44.965 -0.045 78.548 1.00 96.19 248 VAL A CA 1
ATOM 1766 C C . VAL A 1 248 ? -44.260 0.268 79.871 1.00 96.19 248 VAL A C 1
ATOM 1768 O O . VAL A 1 248 ? -44.927 0.403 80.897 1.00 96.19 248 VAL A O 1
ATOM 1771 N N . VAL A 1 249 ? -42.936 0.454 79.848 1.00 95.69 249 VAL A N 1
ATOM 1772 C CA . VAL A 1 249 ? -42.142 0.829 81.033 1.00 95.69 249 VAL A CA 1
ATOM 1773 C C . VAL A 1 249 ? -42.599 2.177 81.611 1.00 95.69 249 VAL A C 1
ATOM 1775 O O . VAL A 1 249 ? -42.829 2.283 82.818 1.00 95.69 249 VAL A O 1
ATOM 1778 N N . ASP A 1 250 ? -42.815 3.179 80.756 1.00 94.12 250 ASP A N 1
ATOM 1779 C CA . ASP A 1 250 ? -43.294 4.508 81.153 1.00 94.12 250 ASP A CA 1
ATOM 1780 C C . ASP A 1 250 ? -44.703 4.452 81.776 1.00 94.12 250 ASP A C 1
ATOM 1782 O O . ASP A 1 250 ? -44.978 5.143 82.760 1.00 94.12 250 ASP A O 1
ATOM 1786 N N . ALA A 1 251 ? -45.594 3.608 81.240 1.00 93.88 251 ALA A N 1
ATOM 1787 C CA . ALA A 1 251 ? -46.949 3.419 81.759 1.00 93.88 251 ALA A CA 1
ATOM 1788 C C . ALA A 1 251 ? -46.988 2.646 83.092 1.00 93.88 251 ALA A C 1
ATOM 1790 O O . ALA A 1 251 ? -47.856 2.915 83.925 1.00 93.88 251 ALA A O 1
ATOM 1791 N N . ALA A 1 252 ? -46.061 1.708 83.311 1.00 92.75 252 ALA A N 1
ATOM 1792 C CA . ALA A 1 252 ? -45.950 0.956 84.562 1.00 92.75 252 ALA A CA 1
ATOM 1793 C C . ALA A 1 252 ? -45.388 1.810 85.717 1.00 92.75 252 ALA A C 1
ATOM 1795 O O . ALA A 1 252 ? -45.767 1.624 86.880 1.00 92.75 252 ALA A O 1
ATOM 1796 N N . GLY A 1 253 ? -44.504 2.767 85.413 1.00 90.06 253 GLY A N 1
ATOM 1797 C CA . GLY A 1 253 ? -43.960 3.724 86.377 1.00 90.06 253 GLY A CA 1
ATOM 1798 C C . GLY A 1 253 ? -43.305 3.042 87.585 1.00 90.06 253 GLY A C 1
ATOM 1799 O O . GLY A 1 253 ? -42.381 2.246 87.448 1.00 90.06 253 GLY A O 1
ATOM 1800 N N . ALA A 1 254 ? -43.797 3.327 88.795 1.00 85.38 254 ALA A N 1
ATOM 1801 C CA . ALA A 1 254 ? -43.285 2.715 90.029 1.00 85.38 254 ALA A CA 1
ATOM 1802 C C . ALA A 1 254 ? -43.622 1.214 90.185 1.00 85.38 254 ALA A C 1
ATOM 1804 O O . ALA A 1 254 ? -43.114 0.575 91.104 1.00 85.38 254 ALA A O 1
ATOM 1805 N N . GLY A 1 255 ? -44.492 0.664 89.331 1.00 90.94 255 GLY A N 1
ATOM 1806 C CA . GLY A 1 255 ? -44.897 -0.743 89.330 1.00 90.94 255 GLY A CA 1
ATOM 1807 C C . GLY A 1 255 ? -44.170 -1.621 88.307 1.00 90.94 255 GLY A C 1
ATOM 1808 O O . GLY A 1 255 ? -44.572 -2.772 88.151 1.00 90.94 255 GLY A O 1
ATOM 1809 N N . VAL A 1 256 ? -43.154 -1.099 87.604 1.00 93.31 256 VAL A N 1
ATOM 1810 C CA . VAL A 1 256 ? -42.470 -1.828 86.524 1.00 93.31 256 VAL A CA 1
ATOM 1811 C C . VAL A 1 256 ? -41.859 -3.146 87.008 1.00 93.31 256 VAL A C 1
ATOM 1813 O O . VAL A 1 256 ? -41.241 -3.234 88.072 1.00 93.31 256 VAL A O 1
ATOM 1816 N N . THR A 1 257 ? -42.037 -4.190 86.208 1.00 95.88 257 THR A N 1
ATOM 1817 C CA . THR A 1 257 ? -41.522 -5.533 86.463 1.00 95.88 257 THR A CA 1
ATOM 1818 C C . THR A 1 257 ? -40.179 -5.757 85.771 1.00 95.88 257 THR A C 1
ATOM 1820 O O . THR A 1 257 ? -39.865 -5.142 84.751 1.00 95.88 257 THR A O 1
ATOM 1823 N N . GLN A 1 258 ? -39.385 -6.704 86.284 1.00 93.50 258 GLN A N 1
ATOM 1824 C CA . GLN A 1 258 ? -38.118 -7.077 85.645 1.00 93.50 258 GLN A CA 1
ATOM 1825 C C . GLN A 1 258 ? -38.322 -7.558 84.197 1.00 93.50 258 GLN A C 1
ATOM 1827 O O . GLN A 1 258 ? -37.521 -7.227 83.334 1.00 93.50 258 GLN A O 1
ATOM 1832 N N . ALA A 1 259 ? -39.424 -8.257 83.907 1.00 94.56 259 ALA A N 1
ATOM 1833 C CA . ALA A 1 259 ? -39.732 -8.740 82.561 1.00 94.56 259 ALA A CA 1
ATOM 1834 C C . ALA A 1 259 ? -39.977 -7.603 81.546 1.00 94.56 259 ALA A C 1
ATOM 1836 O O . ALA A 1 259 ? -39.627 -7.744 80.374 1.00 94.56 259 ALA A O 1
ATOM 1837 N N . GLU A 1 260 ? -40.544 -6.472 81.974 1.00 94.56 260 GLU A N 1
ATOM 1838 C CA . GLU A 1 260 ? -40.727 -5.290 81.117 1.00 94.56 260 GLU A CA 1
ATOM 1839 C C . GLU A 1 260 ? -39.387 -4.586 80.851 1.00 94.56 260 GLU A C 1
ATOM 1841 O O . GLU A 1 260 ? -39.107 -4.214 79.711 1.00 94.56 260 GLU A O 1
ATOM 1846 N N . LEU A 1 261 ? -38.516 -4.493 81.864 1.00 93.06 261 LEU A N 1
ATOM 1847 C CA . LEU A 1 261 ? -37.148 -3.980 81.711 1.00 93.06 261 LEU A CA 1
ATOM 1848 C C . LEU A 1 261 ? -36.296 -4.871 80.789 1.00 93.06 261 LEU A C 1
ATOM 1850 O O . LEU A 1 261 ? -35.602 -4.357 79.911 1.00 93.06 261 LEU A O 1
ATOM 1854 N N . ASP A 1 262 ? -36.387 -6.195 80.937 1.00 95.94 262 ASP A N 1
ATOM 1855 C CA . ASP A 1 262 ? -35.698 -7.164 80.076 1.00 95.94 262 ASP A CA 1
ATOM 1856 C C . ASP A 1 262 ? -36.204 -7.074 78.622 1.00 95.94 262 ASP A C 1
ATOM 1858 O O . ASP A 1 262 ? -35.416 -7.144 77.676 1.00 95.94 262 ASP A O 1
ATOM 1862 N N . THR A 1 263 ? -37.510 -6.847 78.431 1.00 96.12 263 THR A N 1
ATOM 1863 C CA . THR A 1 263 ? -38.123 -6.639 77.105 1.00 96.12 263 THR A CA 1
ATOM 1864 C C . THR A 1 263 ? -37.619 -5.352 76.448 1.00 96.12 263 THR A C 1
ATOM 1866 O O . THR A 1 263 ? -37.256 -5.368 75.271 1.00 96.12 263 THR A O 1
ATOM 1869 N N . LEU A 1 264 ? -37.532 -4.249 77.200 1.00 95.88 264 LEU A N 1
ATOM 1870 C CA . LEU A 1 264 ? -36.964 -2.987 76.715 1.00 95.88 264 LEU A CA 1
ATOM 1871 C C . LEU A 1 264 ? -35.480 -3.137 76.336 1.00 95.88 264 LEU A C 1
ATOM 1873 O O . LEU A 1 264 ? -35.068 -2.676 75.271 1.00 95.88 264 LEU A O 1
ATOM 1877 N N . ALA A 1 265 ? -34.685 -3.835 77.153 1.00 97.19 265 ALA A N 1
ATOM 1878 C CA . ALA A 1 265 ? -33.275 -4.100 76.862 1.00 97.19 265 ALA A CA 1
ATOM 1879 C C . ALA A 1 265 ? -33.083 -4.966 75.598 1.00 97.19 265 ALA A C 1
ATOM 1881 O O . ALA A 1 265 ? -32.198 -4.694 74.780 1.00 97.19 265 ALA A O 1
ATOM 1882 N N . ALA A 1 266 ? -33.938 -5.973 75.389 1.00 96.69 266 ALA A N 1
ATOM 1883 C CA . ALA A 1 266 ? -33.941 -6.785 74.171 1.00 96.69 266 ALA A CA 1
ATOM 1884 C C . ALA A 1 266 ? -34.348 -5.972 72.925 1.00 96.69 266 ALA A C 1
ATOM 1886 O O . ALA A 1 266 ? -33.753 -6.136 71.854 1.00 96.69 266 ALA A O 1
ATOM 1887 N N . ALA A 1 267 ? -35.313 -5.057 73.063 1.00 97.38 267 ALA A N 1
ATOM 1888 C CA . ALA A 1 267 ? -35.721 -4.158 71.986 1.00 97.38 267 ALA A CA 1
ATOM 1889 C C . ALA A 1 267 ? -34.615 -3.149 71.624 1.00 97.38 267 ALA A C 1
ATOM 1891 O O . ALA A 1 267 ? -34.337 -2.964 70.441 1.00 97.38 267 ALA A O 1
ATOM 1892 N N . GLN A 1 268 ? -33.918 -2.573 72.614 1.00 97.50 268 GLN A N 1
ATOM 1893 C CA . GLN A 1 268 ? -32.742 -1.715 72.387 1.00 97.50 268 GLN A CA 1
ATOM 1894 C C . GLN A 1 268 ? -31.636 -2.479 71.651 1.00 97.50 268 GLN A C 1
ATOM 1896 O O . GLN A 1 268 ? -31.124 -2.004 70.644 1.00 97.50 268 GLN A O 1
ATOM 1901 N N . THR A 1 269 ? -31.325 -3.700 72.096 1.00 98.06 269 THR A N 1
ATOM 1902 C CA . THR A 1 269 ? -30.308 -4.550 71.450 1.00 98.06 269 THR A CA 1
ATOM 1903 C C . THR A 1 269 ? -30.660 -4.840 69.985 1.00 98.06 269 THR A C 1
ATOM 1905 O O . THR A 1 269 ? -29.781 -4.864 69.125 1.00 98.06 269 THR A O 1
ATOM 1908 N N . SER A 1 270 ? -31.949 -5.032 69.685 1.00 97.12 270 SER A N 1
ATOM 1909 C CA . SER A 1 270 ? -32.437 -5.252 68.317 1.00 97.12 270 SER A CA 1
ATOM 1910 C C . SER A 1 270 ? -32.356 -3.984 67.458 1.00 97.12 270 SER A C 1
ATOM 1912 O O . SER A 1 270 ? -32.001 -4.067 66.285 1.00 97.12 270 SER A O 1
ATOM 1914 N N . LEU A 1 271 ? -32.634 -2.813 68.043 1.00 98.06 271 LEU A N 1
ATOM 1915 C CA . LEU A 1 271 ? -32.475 -1.509 67.396 1.00 98.06 271 LEU A CA 1
ATOM 1916 C C . LEU A 1 271 ? -31.007 -1.224 67.051 1.00 98.06 271 LEU A C 1
ATOM 1918 O O . LEU A 1 271 ? -30.707 -0.910 65.901 1.00 98.06 271 LEU A O 1
ATOM 1922 N N . ASP A 1 272 ? -30.094 -1.406 68.005 1.00 98.00 272 ASP A N 1
ATOM 1923 C CA . ASP A 1 272 ? -28.656 -1.195 67.801 1.00 98.00 272 ASP A CA 1
ATOM 1924 C C . ASP A 1 272 ? -28.097 -2.145 66.721 1.00 98.00 272 ASP A C 1
ATOM 1926 O O . ASP A 1 272 ? -27.292 -1.744 65.877 1.00 98.00 272 ASP A O 1
ATOM 1930 N N . ALA A 1 273 ? -28.567 -3.400 66.698 1.00 97.38 273 ALA A N 1
ATOM 1931 C CA . ALA A 1 273 ? -28.204 -4.379 65.676 1.00 97.38 273 ALA A CA 1
ATOM 1932 C C . ALA A 1 273 ? -28.733 -4.007 64.278 1.00 97.38 273 ALA A C 1
ATOM 1934 O O . ALA A 1 273 ? -27.988 -4.111 63.301 1.00 97.38 273 ALA A O 1
ATOM 1935 N N . ALA A 1 274 ? -29.983 -3.543 64.171 1.00 97.81 274 ALA A N 1
ATOM 1936 C CA . ALA A 1 274 ? -30.562 -3.095 62.903 1.00 97.81 274 ALA A CA 1
ATOM 1937 C C . ALA A 1 274 ? -29.869 -1.827 62.372 1.00 97.81 274 ALA A C 1
ATOM 1939 O O . ALA A 1 274 ? -29.598 -1.723 61.176 1.00 97.81 274 ALA A O 1
ATOM 1940 N N . GLN A 1 275 ? -29.505 -0.896 63.260 1.00 98.00 275 GLN A N 1
ATOM 1941 C CA . GLN A 1 275 ? -28.744 0.308 62.918 1.00 98.00 275 GLN A CA 1
ATOM 1942 C C . GLN A 1 275 ? -27.380 -0.068 62.308 1.00 98.00 275 GLN A C 1
ATOM 1944 O O . GLN A 1 275 ? -27.049 0.371 61.207 1.00 98.00 275 GLN A O 1
ATOM 1949 N N . ALA A 1 276 ? -26.635 -0.965 62.965 1.00 98.00 276 ALA A N 1
ATOM 1950 C CA . ALA A 1 276 ? -25.350 -1.459 62.468 1.00 98.00 276 ALA A CA 1
ATOM 1951 C C . ALA A 1 276 ? -25.469 -2.258 61.151 1.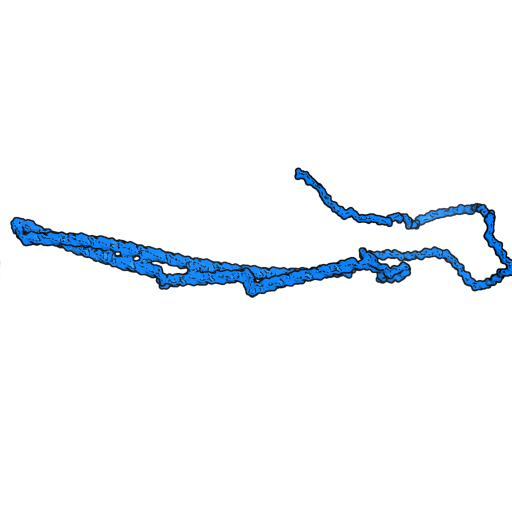00 98.00 276 ALA A C 1
ATOM 1953 O O . ALA A 1 276 ? -24.559 -2.218 60.319 1.00 98.00 276 ALA A O 1
ATOM 1954 N N . ALA A 1 277 ? -26.582 -2.970 60.939 1.00 97.94 277 ALA A N 1
ATOM 1955 C CA . ALA A 1 277 ? -26.859 -3.665 59.684 1.00 97.94 277 ALA A CA 1
ATOM 1956 C C . ALA A 1 277 ? -27.099 -2.681 58.524 1.00 97.94 277 ALA A C 1
ATOM 1958 O O . ALA A 1 277 ? -26.531 -2.869 57.447 1.00 97.94 277 ALA A O 1
ATOM 1959 N N . VAL A 1 278 ? -27.869 -1.608 58.744 1.00 98.56 278 VAL A N 1
ATOM 1960 C CA . VAL A 1 278 ? -28.083 -0.543 57.747 1.00 98.56 278 VAL A CA 1
ATOM 1961 C C . VAL A 1 278 ? -26.775 0.159 57.388 1.00 98.56 278 VAL A C 1
ATOM 1963 O O . VAL A 1 278 ? -26.498 0.326 56.200 1.00 98.56 278 VAL A O 1
ATOM 1966 N N . ASP A 1 279 ? -25.939 0.498 58.373 1.00 98.25 279 ASP A N 1
ATOM 1967 C CA . ASP A 1 279 ? -24.629 1.115 58.123 1.00 98.25 279 ASP A CA 1
ATOM 1968 C C . ASP A 1 279 ? -23.737 0.202 57.257 1.00 98.25 279 ASP A C 1
ATOM 1970 O O . ASP A 1 279 ? -23.145 0.649 56.272 1.00 98.25 279 ASP A O 1
ATOM 1974 N N . ALA A 1 280 ? -23.697 -1.103 57.554 1.00 98.25 280 ALA A N 1
ATOM 1975 C CA . ALA A 1 280 ? -22.952 -2.079 56.758 1.00 98.25 280 ALA A CA 1
ATOM 1976 C C . ALA A 1 280 ? -23.505 -2.237 55.325 1.00 98.25 280 ALA A C 1
ATOM 1978 O O . ALA A 1 280 ? -22.730 -2.371 54.374 1.00 98.25 280 ALA A O 1
ATOM 1979 N N . LEU A 1 281 ? -24.829 -2.198 55.149 1.00 98.44 281 LEU A N 1
ATOM 1980 C CA . LEU A 1 281 ? -25.486 -2.261 53.839 1.00 98.44 281 LEU A CA 1
ATOM 1981 C C . LEU A 1 281 ? -25.245 -0.993 53.007 1.00 98.44 281 LEU A C 1
ATOM 1983 O O . LEU A 1 281 ? -25.023 -1.090 51.798 1.00 98.44 281 LEU A O 1
ATOM 1987 N N . ALA A 1 282 ? -25.216 0.183 53.637 1.00 98.25 282 ALA A N 1
ATOM 1988 C CA . ALA A 1 282 ? -24.874 1.442 52.979 1.00 98.25 282 ALA A CA 1
ATOM 1989 C C . ALA A 1 282 ? -23.428 1.417 52.454 1.00 98.25 282 ALA A C 1
ATOM 1991 O O . ALA A 1 282 ? -23.167 1.802 51.310 1.00 98.25 282 ALA A O 1
ATOM 1992 N N . ASP A 1 283 ? -22.506 0.865 53.244 1.00 98.12 283 ASP A N 1
ATOM 1993 C CA . ASP A 1 283 ? -21.110 0.638 52.864 1.00 98.12 283 ASP A CA 1
ATOM 1994 C C . ASP A 1 283 ? -20.982 -0.331 51.668 1.00 98.12 283 ASP A C 1
ATOM 1996 O O . ASP A 1 283 ? -20.182 -0.110 50.752 1.00 98.12 283 ASP A O 1
ATOM 2000 N N . VAL A 1 284 ? -21.800 -1.392 51.627 1.00 98.31 284 VAL A N 1
ATOM 2001 C CA . VAL A 1 284 ? -21.876 -2.327 50.487 1.00 98.31 284 VAL A CA 1
ATOM 2002 C C . VAL A 1 284 ? -22.420 -1.635 49.233 1.00 98.31 284 VAL A C 1
ATOM 2004 O O . VAL A 1 284 ? -21.825 -1.779 48.163 1.00 98.31 284 VAL A O 1
ATOM 2007 N N . ALA A 1 285 ? -23.486 -0.838 49.349 1.00 98.31 285 ALA A N 1
ATOM 2008 C CA . ALA A 1 285 ? -24.055 -0.085 48.230 1.00 98.31 285 ALA A CA 1
ATOM 2009 C C . ALA A 1 285 ? -23.060 0.939 47.651 1.00 98.31 285 ALA A C 1
ATOM 2011 O O . ALA A 1 285 ? -22.895 1.013 46.430 1.00 98.31 285 ALA A O 1
ATOM 2012 N N . ALA A 1 286 ? -22.322 1.658 48.503 1.00 98.31 286 ALA A N 1
ATOM 2013 C CA . ALA A 1 286 ? -21.276 2.590 48.079 1.00 98.31 286 ALA A CA 1
ATOM 2014 C C . ALA A 1 286 ? -20.126 1.882 47.332 1.00 98.31 286 ALA A C 1
ATOM 2016 O O . ALA A 1 286 ? -19.665 2.353 46.287 1.00 98.31 286 ALA A O 1
ATOM 2017 N N . ARG A 1 287 ? -19.689 0.709 47.814 1.00 98.19 287 ARG A N 1
ATOM 2018 C CA . ARG A 1 287 ? -18.668 -0.113 47.135 1.00 98.19 287 ARG A CA 1
ATOM 2019 C C . ARG A 1 287 ? -19.167 -0.659 45.795 1.00 98.19 287 ARG A C 1
ATOM 2021 O O . ARG A 1 287 ? -18.409 -0.660 44.825 1.00 98.19 287 ARG A O 1
ATOM 2028 N N . ALA A 1 288 ? -20.430 -1.077 45.716 1.00 98.50 288 ALA A N 1
ATOM 2029 C CA . ALA A 1 288 ? -21.043 -1.533 44.471 1.00 98.50 288 ALA A CA 1
ATOM 2030 C C . ALA A 1 288 ? -21.159 -0.393 43.439 1.00 98.50 288 ALA A C 1
ATOM 2032 O O . ALA A 1 288 ? -20.811 -0.590 42.276 1.00 98.50 288 ALA A O 1
ATOM 2033 N N . GLN A 1 289 ? -21.520 0.824 43.865 1.00 98.25 289 GLN A N 1
ATOM 2034 C CA . GLN A 1 289 ? -21.541 2.013 43.004 1.00 98.25 289 GLN A CA 1
ATOM 2035 C C . GLN A 1 289 ? -20.149 2.356 42.446 1.00 98.25 289 GLN A C 1
ATOM 2037 O O . GLN A 1 289 ? -20.006 2.674 41.261 1.00 98.25 289 GLN A O 1
ATOM 2042 N N . LEU A 1 290 ? -19.106 2.269 43.280 1.00 98.44 290 LEU A N 1
ATOM 2043 C CA . LEU A 1 290 ? -17.724 2.469 42.841 1.00 98.44 290 LEU A CA 1
ATOM 2044 C C . LEU A 1 290 ? -17.300 1.392 41.827 1.00 98.44 290 LEU A C 1
ATOM 2046 O O . LEU A 1 290 ? -16.666 1.712 40.822 1.00 98.44 290 LEU A O 1
ATOM 2050 N N . SER A 1 291 ? -17.695 0.135 42.053 1.00 98.31 291 SER A N 1
ATOM 2051 C CA . SER A 1 291 ? -17.439 -0.976 41.128 1.00 98.31 291 SER A CA 1
ATOM 2052 C C . SER A 1 291 ? -18.141 -0.787 39.778 1.00 98.31 291 SER A C 1
ATOM 2054 O O . SER A 1 291 ? -17.500 -0.965 38.744 1.00 98.31 291 SER A O 1
ATOM 2056 N N . LEU A 1 292 ? -19.402 -0.344 39.774 1.00 98.56 292 LEU A N 1
ATOM 2057 C CA . LEU A 1 292 ? -20.144 0.018 38.563 1.00 98.56 292 LEU A CA 1
ATOM 2058 C C . LEU A 1 292 ? -19.463 1.169 37.810 1.00 98.56 292 LEU A C 1
ATOM 2060 O O . LEU A 1 292 ? -19.234 1.069 36.610 1.00 98.56 292 LEU A O 1
ATOM 2064 N N . THR A 1 293 ? -19.050 2.222 38.518 1.00 98.56 293 THR A N 1
ATOM 2065 C CA . THR A 1 293 ? -18.332 3.364 37.922 1.00 98.56 293 THR A CA 1
ATOM 2066 C C . THR A 1 293 ? -17.015 2.925 37.267 1.00 98.56 293 THR A C 1
ATOM 2068 O O . THR A 1 293 ? -16.698 3.339 36.148 1.00 98.56 293 THR A O 1
ATOM 2071 N N . ALA A 1 294 ? -16.260 2.044 37.931 1.00 98.38 294 ALA A N 1
ATOM 2072 C CA . ALA A 1 294 ? -15.023 1.480 37.398 1.00 98.38 294 ALA A CA 1
ATOM 2073 C C . ALA A 1 294 ? -15.266 0.571 36.179 1.00 98.38 294 ALA A C 1
ATOM 2075 O O . ALA A 1 294 ? -14.524 0.662 35.201 1.00 98.38 294 ALA A O 1
ATOM 2076 N N . ALA A 1 295 ? -16.317 -0.256 36.200 1.00 98.62 295 ALA A N 1
ATOM 2077 C CA . ALA A 1 295 ? -16.703 -1.105 35.074 1.00 98.62 295 ALA A CA 1
ATOM 2078 C C . ALA A 1 295 ? -17.122 -0.275 33.848 1.00 98.62 295 ALA A C 1
ATOM 2080 O O . ALA A 1 295 ? -16.644 -0.540 32.746 1.00 98.62 295 ALA A O 1
ATOM 2081 N N . THR A 1 296 ? -17.929 0.775 34.036 1.00 98.56 296 THR A N 1
ATOM 2082 C CA . THR A 1 296 ? -18.328 1.699 32.958 1.00 98.56 296 THR A CA 1
ATOM 2083 C C . THR A 1 296 ? -17.110 2.404 32.365 1.00 98.56 296 THR A C 1
ATOM 2085 O O . THR A 1 296 ? -16.920 2.398 31.152 1.00 98.56 296 THR A O 1
ATOM 2088 N N . THR A 1 297 ? -16.202 2.894 33.214 1.00 98.50 297 THR A N 1
ATOM 2089 C CA . THR A 1 297 ? -14.938 3.500 32.763 1.00 98.50 297 THR A CA 1
ATOM 2090 C C . THR A 1 297 ? -14.077 2.506 31.969 1.00 98.50 297 THR A C 1
ATOM 2092 O O . THR A 1 297 ? -13.423 2.880 30.995 1.00 98.50 297 THR A O 1
ATOM 2095 N N . ALA A 1 298 ? -14.055 1.226 32.354 1.00 98.12 298 ALA A N 1
ATOM 2096 C CA . ALA A 1 298 ? -13.342 0.187 31.612 1.00 98.12 298 ALA A CA 1
ATOM 2097 C C . ALA A 1 298 ? -13.988 -0.108 30.244 1.00 98.12 298 ALA A C 1
ATOM 2099 O O . ALA A 1 298 ? -13.263 -0.278 29.263 1.00 98.12 298 ALA A O 1
ATOM 2100 N N . TYR A 1 299 ? -15.323 -0.109 30.163 1.00 98.56 299 TYR A N 1
ATOM 2101 C CA . TYR A 1 299 ? -16.069 -0.233 28.907 1.00 98.56 299 TYR A CA 1
ATOM 2102 C C . TYR A 1 299 ? -15.781 0.936 27.952 1.00 98.56 299 TYR A C 1
ATOM 2104 O O . TYR A 1 299 ? -15.390 0.697 26.809 1.00 98.56 299 TYR A O 1
ATOM 2112 N N . ASP A 1 300 ? -15.861 2.183 28.426 1.00 98.31 300 ASP A N 1
ATOM 2113 C CA . ASP A 1 300 ? -15.592 3.374 27.605 1.00 98.31 300 ASP A CA 1
ATOM 2114 C C . ASP A 1 300 ? -14.162 3.362 27.036 1.00 98.31 300 ASP A C 1
ATOM 2116 O O . ASP A 1 300 ? -13.931 3.669 25.861 1.00 98.31 300 ASP A O 1
ATOM 2120 N N . ASN A 1 301 ? -13.188 2.940 27.852 1.00 97.81 301 ASN A N 1
ATOM 2121 C CA . ASN A 1 301 ? -11.799 2.768 27.427 1.00 97.81 301 ASN A CA 1
ATOM 2122 C C . ASN A 1 301 ? -11.638 1.652 26.381 1.00 97.81 301 ASN A C 1
ATOM 2124 O O . ASN A 1 301 ? -10.897 1.832 25.410 1.00 97.81 301 ASN A O 1
ATOM 2128 N N . ALA A 1 302 ? -12.325 0.516 26.542 1.00 98.25 302 ALA A N 1
ATOM 2129 C CA . ALA A 1 302 ? -12.311 -0.569 25.562 1.00 98.25 302 ALA A CA 1
ATOM 2130 C C . ALA A 1 302 ? -12.937 -0.129 24.227 1.00 98.25 302 ALA A C 1
ATOM 2132 O O . ALA A 1 302 ? -12.374 -0.391 23.161 1.00 98.25 302 ALA A O 1
ATOM 2133 N N . GLU A 1 303 ? -14.050 0.611 24.259 1.00 97.75 303 GLU A N 1
ATOM 2134 C CA . GLU A 1 303 ? -14.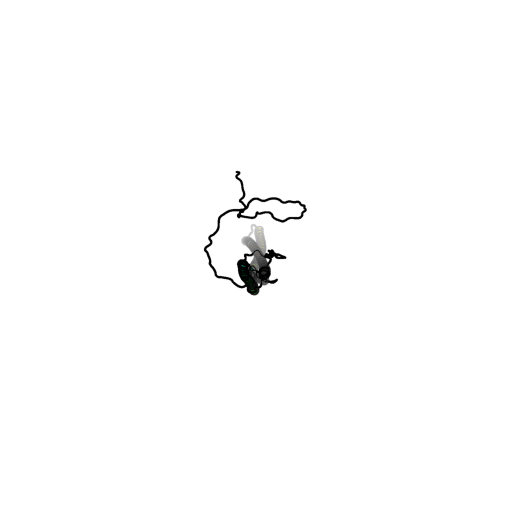683 1.115 23.039 1.00 97.75 303 GLU A CA 1
ATOM 2135 C C . GLU A 1 303 ? -13.800 2.162 22.334 1.00 97.75 303 GLU A C 1
ATOM 2137 O O . GLU A 1 303 ? -13.660 2.139 21.106 1.00 97.75 303 GLU A O 1
ATOM 2142 N N . ALA A 1 304 ? -13.124 3.037 23.087 1.00 97.81 304 ALA A N 1
ATOM 2143 C CA . ALA A 1 304 ? -12.142 3.970 22.538 1.00 97.81 304 ALA A CA 1
ATOM 2144 C C . ALA A 1 304 ? -10.967 3.244 21.848 1.00 97.81 304 ALA A C 1
ATOM 2146 O O . ALA A 1 304 ? -10.594 3.609 20.729 1.00 97.81 304 ALA A O 1
ATOM 2147 N N . GLN A 1 305 ? -10.427 2.183 22.462 1.00 96.38 305 GLN A N 1
ATOM 2148 C CA . GLN A 1 305 ? -9.374 1.335 21.882 1.00 96.38 305 GLN A CA 1
ATOM 2149 C C . GLN A 1 305 ? -9.838 0.620 20.603 1.00 96.38 305 GLN A C 1
ATOM 2151 O O . GLN A 1 305 ? -9.111 0.603 19.603 1.00 96.38 305 GLN A O 1
ATOM 2156 N N . TYR A 1 306 ? -11.065 0.091 20.583 1.00 96.50 306 TYR A N 1
ATOM 2157 C CA . TYR A 1 306 ? -11.663 -0.517 19.392 1.00 96.50 306 TYR A CA 1
ATOM 2158 C C . TYR A 1 306 ? -11.817 0.498 18.246 1.00 96.50 306 TYR A C 1
ATOM 2160 O O . TYR A 1 306 ? -11.366 0.243 17.126 1.00 96.50 306 TYR A O 1
ATOM 2168 N N . ARG A 1 307 ? -12.373 1.688 18.522 1.00 95.94 307 ARG A N 1
ATOM 2169 C CA . ARG A 1 307 ? -12.535 2.775 17.534 1.00 95.94 307 ARG A CA 1
ATOM 2170 C C . ARG A 1 307 ? -11.186 3.263 16.981 1.00 95.94 307 ARG A C 1
ATOM 2172 O O . ARG A 1 307 ? -11.061 3.471 15.769 1.00 95.94 307 ARG A O 1
ATOM 2179 N N . ALA A 1 308 ? -10.170 3.400 17.835 1.00 96.44 308 ALA A N 1
ATOM 2180 C CA . ALA A 1 308 ? -8.811 3.761 17.429 1.00 96.44 308 ALA A CA 1
ATOM 2181 C C . ALA A 1 308 ? -8.173 2.679 16.540 1.00 96.44 308 ALA A C 1
ATOM 2183 O O . ALA A 1 308 ? -7.650 2.991 15.470 1.00 96.44 308 ALA A O 1
ATOM 2184 N N . THR A 1 309 ? -8.291 1.404 16.928 1.00 95.38 309 THR A N 1
ATOM 2185 C CA . THR A 1 309 ? -7.773 0.260 16.156 1.00 95.38 309 THR A CA 1
ATOM 2186 C C . THR A 1 309 ? -8.447 0.157 14.787 1.00 95.38 309 THR A C 1
ATOM 2188 O O . THR A 1 309 ? -7.762 -0.046 13.783 1.00 95.38 309 THR A O 1
ATOM 2191 N N . ARG A 1 310 ? -9.768 0.377 14.707 1.00 93.75 310 ARG A N 1
ATOM 2192 C CA . ARG A 1 310 ? -10.492 0.421 13.426 1.00 93.75 310 ARG A CA 1
ATOM 2193 C C . ARG A 1 310 ? -9.969 1.537 12.526 1.00 93.75 310 ARG A C 1
ATOM 2195 O O . ARG A 1 310 ? -9.595 1.267 11.395 1.00 93.75 310 ARG A O 1
ATOM 2202 N N . THR A 1 311 ? -9.821 2.746 13.063 1.00 94.38 311 THR A N 1
ATOM 2203 C CA . THR A 1 311 ? -9.281 3.897 12.317 1.00 94.38 311 THR A CA 1
ATOM 2204 C C . THR A 1 311 ? -7.855 3.639 11.809 1.00 94.38 311 THR A C 1
ATOM 2206 O O . THR A 1 311 ? -7.541 3.944 10.662 1.00 94.38 311 THR A O 1
ATOM 2209 N N . ALA A 1 312 ? -6.987 3.030 12.624 1.00 94.62 312 ALA A N 1
ATOM 2210 C CA . ALA A 1 312 ? -5.634 2.653 12.207 1.00 94.62 312 ALA A CA 1
ATOM 2211 C C . ALA A 1 312 ? -5.635 1.585 11.093 1.00 94.62 312 ALA A C 1
ATOM 2213 O O . ALA A 1 312 ? -4.813 1.638 10.177 1.00 94.62 312 ALA A O 1
ATOM 2214 N N . THR A 1 313 ? -6.584 0.650 11.146 1.00 94.44 313 THR A N 1
ATOM 2215 C CA . THR A 1 313 ? -6.782 -0.398 10.133 1.00 94.44 313 THR A CA 1
ATOM 2216 C C . THR A 1 313 ? -7.290 0.195 8.811 1.00 94.44 313 THR A C 1
ATOM 2218 O O . THR A 1 313 ? -6.723 -0.086 7.755 1.00 94.44 313 THR A O 1
ATOM 2221 N N . ASP A 1 314 ? -8.278 1.093 8.871 1.00 92.19 314 ASP A N 1
ATOM 2222 C CA . ASP A 1 314 ? -8.817 1.828 7.718 1.00 92.19 314 ASP A CA 1
ATOM 2223 C C . ASP A 1 314 ? -7.726 2.685 7.040 1.00 92.19 314 ASP A C 1
ATOM 2225 O O . ASP A 1 314 ? -7.591 2.681 5.813 1.00 92.19 314 ASP A O 1
ATOM 2229 N N . ASN A 1 315 ? -6.887 3.365 7.834 1.00 95.12 315 ASN A N 1
ATOM 2230 C CA . ASN A 1 315 ? -5.729 4.116 7.336 1.00 95.12 315 ASN A CA 1
ATOM 2231 C C . ASN A 1 315 ? -4.717 3.198 6.631 1.00 95.12 315 ASN A C 1
ATOM 2233 O O . ASN A 1 315 ? -4.300 3.493 5.513 1.00 95.12 315 ASN A O 1
ATOM 2237 N N . THR A 1 316 ? -4.384 2.053 7.235 1.00 95.62 316 THR A N 1
ATOM 2238 C CA . THR A 1 316 ? -3.442 1.071 6.664 1.00 95.62 316 THR A CA 1
ATOM 2239 C C . THR A 1 316 ? -3.955 0.498 5.334 1.00 95.62 316 THR A C 1
ATOM 2241 O O . THR A 1 316 ? -3.194 0.354 4.374 1.00 95.62 316 THR A O 1
ATOM 2244 N N . LEU A 1 317 ? -5.263 0.233 5.222 1.00 94.94 317 LEU A N 1
ATOM 2245 C CA . LEU A 1 317 ? -5.905 -0.143 3.957 1.00 94.94 317 LEU A CA 1
ATOM 2246 C C . LEU A 1 317 ? -5.799 0.983 2.909 1.00 94.94 317 LEU A C 1
ATOM 2248 O O . LEU A 1 317 ? -5.539 0.720 1.729 1.00 94.94 317 LEU A O 1
ATOM 2252 N N . GLY A 1 318 ? -5.966 2.237 3.341 1.00 96.31 318 GLY A N 1
ATOM 2253 C CA . GLY A 1 318 ? -5.752 3.434 2.528 1.00 96.31 318 GLY A CA 1
ATOM 2254 C C . GLY A 1 318 ? -4.325 3.541 1.980 1.00 96.31 318 GLY A C 1
ATOM 2255 O O . GLY A 1 318 ? -4.156 3.778 0.780 1.00 96.31 318 GLY A O 1
ATOM 2256 N N . ASP A 1 319 ? -3.320 3.288 2.820 1.00 97.44 319 ASP A N 1
ATOM 2257 C CA . ASP A 1 319 ? -1.901 3.291 2.450 1.00 97.44 319 ASP A CA 1
ATOM 2258 C C . ASP A 1 319 ? -1.573 2.186 1.437 1.00 97.44 319 ASP A C 1
ATOM 2260 O O . ASP A 1 319 ? -0.920 2.448 0.422 1.00 97.44 319 ASP A O 1
ATOM 2264 N N . TYR A 1 320 ? -2.084 0.964 1.634 1.00 97.56 320 TYR A N 1
ATOM 2265 C CA . TYR A 1 320 ? -1.922 -0.117 0.655 1.00 97.56 320 TYR A CA 1
ATOM 2266 C C . TYR A 1 320 ? -2.561 0.216 -0.699 1.00 97.56 320 TYR A C 1
ATOM 2268 O O . TYR A 1 320 ? -1.972 -0.079 -1.745 1.00 97.56 320 TYR A O 1
ATOM 2276 N N . ARG A 1 321 ? -3.735 0.862 -0.705 1.00 97.50 321 ARG A N 1
ATOM 2277 C CA . ARG A 1 321 ? -4.381 1.330 -1.941 1.00 97.50 321 ARG A CA 1
ATOM 2278 C C . ARG A 1 321 ? -3.521 2.380 -2.647 1.00 97.50 321 ARG A C 1
ATOM 2280 O O . ARG A 1 321 ? -3.249 2.242 -3.839 1.00 97.50 321 ARG A O 1
ATOM 2287 N N . LEU A 1 322 ? -3.037 3.382 -1.909 1.00 98.12 322 LEU A N 1
ATOM 2288 C CA . LEU A 1 322 ? -2.170 4.435 -2.442 1.00 98.12 322 LEU A CA 1
ATOM 2289 C C . LEU A 1 322 ? -0.864 3.860 -3.013 1.00 98.12 322 LEU A C 1
ATOM 2291 O O . LEU A 1 322 ? -0.444 4.251 -4.102 1.00 98.12 322 LEU A O 1
ATOM 2295 N N . ALA A 1 323 ? -0.256 2.886 -2.332 1.00 97.88 323 ALA A N 1
ATOM 2296 C CA . ALA A 1 323 ? 0.927 2.179 -2.814 1.00 97.88 323 ALA A CA 1
ATOM 2297 C C . ALA A 1 323 ? 0.652 1.394 -4.111 1.00 97.88 323 ALA A C 1
ATOM 2299 O O . ALA A 1 323 ? 1.473 1.418 -5.033 1.00 97.88 323 ALA A O 1
ATOM 2300 N N . ALA A 1 324 ? -0.508 0.736 -4.226 1.00 98.19 324 ALA A N 1
ATOM 2301 C CA . ALA A 1 324 ? -0.911 0.027 -5.440 1.00 98.19 324 ALA A CA 1
ATOM 2302 C C . ALA A 1 324 ? -1.142 0.980 -6.631 1.00 98.19 324 ALA A C 1
ATOM 2304 O O . ALA A 1 324 ? -0.684 0.688 -7.740 1.00 98.19 324 ALA A O 1
ATOM 2305 N N . ASP A 1 325 ? -1.777 2.134 -6.412 1.00 97.81 325 ASP A N 1
ATOM 2306 C CA . ASP A 1 325 ? -2.000 3.157 -7.445 1.00 97.81 325 ASP A CA 1
ATOM 2307 C C . ASP A 1 325 ? -0.703 3.877 -7.856 1.00 97.81 325 ASP A C 1
ATOM 2309 O O . ASP A 1 325 ? -0.464 4.122 -9.047 1.00 97.81 325 ASP A O 1
ATOM 2313 N N . ALA A 1 326 ? 0.195 4.146 -6.904 1.00 98.25 326 ALA A N 1
ATOM 2314 C CA . ALA A 1 326 ? 1.530 4.672 -7.181 1.00 98.25 326 ALA A CA 1
ATOM 2315 C C . ALA A 1 326 ? 2.362 3.680 -8.014 1.00 98.25 326 ALA A C 1
ATOM 2317 O O . ALA A 1 326 ? 2.948 4.062 -9.032 1.00 98.25 326 ALA A O 1
ATOM 2318 N N . ALA A 1 327 ? 2.355 2.392 -7.652 1.00 98.44 327 ALA A N 1
ATOM 2319 C CA . ALA A 1 327 ? 3.043 1.344 -8.404 1.00 98.44 327 ALA A CA 1
ATOM 2320 C C . ALA A 1 327 ? 2.442 1.142 -9.809 1.00 98.44 327 ALA A C 1
ATOM 2322 O O . ALA A 1 327 ? 3.185 0.997 -10.782 1.00 98.44 327 ALA A O 1
ATOM 2323 N N . ARG A 1 328 ? 1.110 1.226 -9.953 1.00 98.31 328 ARG A N 1
ATOM 2324 C CA . ARG A 1 328 ? 0.430 1.233 -11.262 1.00 98.31 328 ARG A CA 1
ATOM 2325 C C . ARG A 1 328 ? 0.902 2.403 -12.124 1.00 98.31 328 ARG A C 1
ATOM 2327 O O . ARG A 1 328 ? 1.205 2.225 -13.301 1.00 98.31 328 ARG A O 1
ATOM 2334 N N . THR A 1 329 ? 0.993 3.593 -11.536 1.00 98.44 329 THR A N 1
ATOM 2335 C CA . THR A 1 329 ? 1.462 4.806 -12.219 1.00 98.44 329 THR A CA 1
ATOM 2336 C C . THR A 1 329 ? 2.924 4.675 -12.652 1.00 98.44 329 THR A C 1
ATOM 2338 O O . THR A 1 329 ? 3.271 5.065 -13.767 1.00 98.44 329 THR A O 1
ATOM 2341 N N . ALA A 1 330 ? 3.782 4.080 -11.818 1.00 98.19 330 ALA A N 1
ATOM 2342 C CA . ALA A 1 330 ? 5.169 3.780 -12.171 1.00 98.19 330 ALA A CA 1
ATOM 2343 C C . ALA A 1 330 ? 5.270 2.776 -13.336 1.00 98.19 330 ALA A C 1
ATOM 2345 O O . ALA A 1 330 ? 6.049 2.997 -14.260 1.00 98.19 330 ALA A O 1
ATOM 2346 N N . TYR A 1 331 ? 4.439 1.728 -13.347 1.00 98.56 331 TYR A N 1
ATOM 2347 C CA . TYR A 1 331 ? 4.360 0.770 -14.455 1.00 98.56 331 TYR A CA 1
ATOM 2348 C C . TYR A 1 331 ? 3.927 1.429 -15.776 1.00 98.56 331 TYR A C 1
ATOM 2350 O O . TYR A 1 331 ? 4.577 1.226 -16.800 1.00 98.56 331 TYR A O 1
ATOM 2358 N N . LEU A 1 332 ? 2.904 2.291 -15.756 1.00 98.31 332 LEU A N 1
ATOM 2359 C CA . LEU A 1 332 ? 2.475 3.043 -16.945 1.00 98.31 332 LEU A CA 1
ATOM 2360 C C . LEU A 1 332 ? 3.567 4.001 -17.459 1.00 98.31 332 LEU A C 1
ATOM 2362 O O . LEU A 1 332 ? 3.785 4.093 -18.666 1.00 98.31 332 LEU A O 1
ATOM 2366 N N . LYS A 1 333 ? 4.305 4.668 -16.560 1.00 98.12 333 LYS A N 1
ATOM 2367 C CA . LYS A 1 333 ? 5.468 5.496 -16.929 1.00 98.12 333 LYS A CA 1
ATOM 2368 C C . LYS A 1 333 ? 6.605 4.667 -17.535 1.00 98.12 333 LYS A C 1
ATOM 2370 O O . LYS A 1 333 ? 7.235 5.117 -18.487 1.00 98.12 333 LYS A O 1
ATOM 2375 N N . ALA A 1 334 ? 6.854 3.462 -17.018 1.00 98.44 334 ALA A N 1
ATOM 2376 C CA . ALA A 1 334 ? 7.856 2.557 -17.574 1.00 98.44 334 ALA A CA 1
ATOM 2377 C C . ALA A 1 334 ? 7.485 2.107 -19.000 1.00 98.44 334 ALA A C 1
ATOM 2379 O O . ALA A 1 334 ? 8.350 2.116 -19.872 1.00 98.44 334 ALA A O 1
ATOM 2380 N N . LEU A 1 335 ? 6.205 1.799 -19.262 1.00 98.25 335 LEU A N 1
ATOM 2381 C CA . LEU A 1 335 ? 5.717 1.484 -20.612 1.00 98.25 335 LEU A CA 1
ATOM 2382 C C . LEU A 1 335 ? 5.936 2.655 -21.582 1.00 98.25 335 LEU A C 1
ATOM 2384 O O . LEU A 1 335 ? 6.557 2.472 -22.624 1.00 98.25 335 LEU A O 1
ATOM 2388 N N . ALA A 1 336 ? 5.536 3.872 -21.205 1.00 98.00 336 ALA A N 1
ATOM 2389 C CA . ALA A 1 336 ? 5.762 5.057 -22.038 1.00 98.00 336 ALA A CA 1
ATOM 2390 C C . ALA A 1 336 ? 7.261 5.317 -22.311 1.00 98.00 336 ALA A C 1
ATOM 2392 O O . ALA A 1 336 ? 7.635 5.719 -23.412 1.00 98.00 336 ALA A O 1
ATOM 2393 N N . SER A 1 337 ? 8.131 5.048 -21.330 1.00 97.12 337 SER A N 1
ATOM 2394 C CA . SER A 1 337 ? 9.589 5.155 -21.484 1.00 97.12 337 SER A CA 1
ATOM 2395 C C . SER A 1 337 ? 10.154 4.105 -22.452 1.00 97.12 337 SER A C 1
ATOM 2397 O O . SER A 1 337 ? 10.977 4.428 -23.307 1.00 97.12 337 SER A O 1
ATOM 2399 N N . ARG A 1 338 ? 9.656 2.863 -22.394 1.00 97.62 338 ARG A N 1
ATOM 2400 C CA . ARG A 1 338 ? 9.981 1.788 -23.348 1.00 97.62 338 ARG A CA 1
ATOM 2401 C C . ARG A 1 338 ? 9.572 2.142 -24.776 1.00 97.62 338 ARG A C 1
ATOM 2403 O O . ARG A 1 338 ? 10.353 1.929 -25.706 1.00 97.62 338 ARG A O 1
ATOM 2410 N N . ASP A 1 339 ? 8.385 2.707 -24.957 1.00 96.69 339 ASP A N 1
ATOM 2411 C CA . ASP A 1 339 ? 7.903 3.111 -26.278 1.00 96.69 339 ASP A CA 1
ATOM 2412 C C . ASP A 1 339 ? 8.749 4.273 -26.839 1.00 96.69 339 ASP A C 1
ATOM 2414 O O . ASP A 1 339 ? 9.156 4.239 -28.003 1.00 96.69 339 ASP A O 1
ATOM 2418 N N . ALA A 1 340 ? 9.135 5.239 -25.995 1.00 96.69 340 ALA A N 1
ATOM 2419 C CA . ALA A 1 340 ? 10.057 6.320 -26.358 1.00 96.69 340 ALA A CA 1
ATOM 2420 C C . ALA A 1 340 ? 11.480 5.821 -26.692 1.00 96.69 340 ALA A C 1
ATOM 2422 O O . ALA A 1 340 ? 12.083 6.278 -27.669 1.00 96.69 340 ALA A O 1
ATOM 2423 N N . ALA A 1 341 ? 12.011 4.853 -25.937 1.00 96.19 341 ALA A N 1
ATOM 2424 C CA . ALA A 1 341 ? 13.291 4.205 -26.233 1.00 96.19 341 ALA A CA 1
ATOM 2425 C C . ALA A 1 341 ? 13.242 3.457 -27.577 1.00 96.19 341 ALA A C 1
ATOM 2427 O O . ALA A 1 341 ? 14.150 3.585 -28.399 1.00 96.19 341 ALA A O 1
ATOM 2428 N N . THR A 1 342 ? 12.139 2.753 -27.848 1.00 95.75 342 THR A N 1
ATOM 2429 C CA . THR A 1 342 ? 11.909 2.040 -29.115 1.00 95.75 342 THR A CA 1
ATOM 2430 C C . THR A 1 342 ? 11.830 3.009 -30.299 1.00 95.75 342 THR A C 1
ATOM 2432 O O . THR A 1 342 ? 12.471 2.782 -31.324 1.00 95.75 342 THR A O 1
ATOM 2435 N N . ALA A 1 343 ? 11.105 4.124 -30.162 1.00 96.19 343 ALA A N 1
ATOM 2436 C CA . ALA A 1 343 ? 11.024 5.165 -31.190 1.00 96.19 343 ALA A CA 1
ATOM 2437 C C . ALA A 1 343 ? 12.384 5.846 -31.450 1.00 96.19 343 ALA A C 1
ATOM 2439 O O . ALA A 1 343 ? 12.723 6.156 -32.597 1.00 96.19 343 ALA A O 1
ATOM 2440 N N . SER A 1 344 ? 13.194 6.024 -30.402 1.00 94.94 344 SER A N 1
ATOM 2441 C CA . SER A 1 344 ? 14.554 6.566 -30.505 1.00 94.94 344 SER A CA 1
ATOM 2442 C C . SER A 1 344 ? 15.479 5.610 -31.267 1.00 94.94 344 SER A C 1
ATOM 2444 O O . SER A 1 344 ? 16.114 6.019 -32.236 1.00 94.94 344 SER A O 1
ATOM 2446 N N . ALA A 1 345 ? 15.469 4.317 -30.925 1.00 95.38 345 ALA A N 1
ATOM 2447 C CA . ALA A 1 345 ? 16.239 3.290 -31.630 1.00 95.38 345 ALA A CA 1
ATOM 2448 C C . ALA A 1 345 ? 15.799 3.122 -33.101 1.00 95.38 345 ALA A C 1
ATOM 2450 O O . ALA A 1 345 ? 16.632 2.970 -33.992 1.00 95.38 345 ALA A O 1
ATOM 2451 N N . GLN A 1 346 ? 14.498 3.226 -33.403 1.00 95.75 346 GLN A N 1
ATOM 2452 C CA . GLN A 1 346 ? 14.012 3.271 -34.792 1.00 95.75 346 GLN A CA 1
ATOM 2453 C C . GLN A 1 346 ? 14.529 4.497 -35.558 1.00 95.75 346 GLN A C 1
ATOM 2455 O O . GLN A 1 346 ? 14.793 4.412 -36.758 1.00 95.75 346 GLN A O 1
ATOM 2460 N N . THR A 1 347 ? 14.667 5.640 -34.885 1.00 96.38 347 THR A N 1
ATOM 2461 C CA . THR A 1 347 ? 15.202 6.870 -35.484 1.00 96.38 347 THR A CA 1
ATOM 2462 C C . THR A 1 347 ? 16.697 6.734 -35.772 1.00 96.38 347 THR A C 1
ATOM 2464 O O . THR A 1 347 ? 17.131 7.096 -36.861 1.00 96.38 347 THR A O 1
ATOM 2467 N N . GLU A 1 348 ? 17.464 6.114 -34.872 1.00 95.00 348 GLU A N 1
ATOM 2468 C CA . GLU A 1 348 ? 18.876 5.765 -35.090 1.00 95.00 348 GLU A CA 1
ATOM 2469 C C . GLU A 1 348 ? 19.066 4.875 -36.335 1.00 95.00 348 GLU A C 1
ATOM 2471 O O . GLU A 1 348 ? 19.887 5.181 -37.200 1.00 95.00 348 GLU A O 1
ATOM 2476 N N . VAL A 1 349 ? 18.245 3.828 -36.493 1.00 96.31 349 VAL A N 1
ATOM 2477 C CA . VAL A 1 349 ? 18.282 2.945 -37.677 1.00 96.31 349 VAL A CA 1
ATOM 2478 C C . VAL A 1 349 ? 17.980 3.708 -38.975 1.00 96.31 349 VAL A C 1
ATOM 2480 O O . VAL A 1 349 ? 18.611 3.438 -39.998 1.00 96.31 349 VAL A O 1
ATOM 2483 N N . ARG A 1 350 ? 17.051 4.678 -38.955 1.00 96.50 350 ARG A N 1
ATOM 2484 C CA . ARG A 1 350 ? 16.771 5.545 -40.119 1.00 96.50 350 ARG A CA 1
ATOM 2485 C C . ARG A 1 350 ? 17.954 6.456 -40.445 1.00 96.50 350 ARG A C 1
ATOM 2487 O O . ARG A 1 350 ? 18.379 6.488 -41.593 1.00 96.50 350 ARG A O 1
ATOM 2494 N N . LEU A 1 351 ? 18.532 7.123 -39.444 1.00 96.75 351 LEU A N 1
ATOM 2495 C CA . LEU A 1 351 ? 19.707 7.981 -39.632 1.00 96.75 351 LEU A CA 1
ATOM 2496 C C . LEU A 1 351 ? 20.902 7.192 -40.189 1.00 96.75 351 LEU A C 1
ATOM 2498 O O . LEU A 1 351 ? 21.581 7.668 -41.095 1.00 96.75 351 LEU A O 1
ATOM 2502 N N . ASN A 1 352 ? 21.129 5.962 -39.720 1.00 96.19 352 ASN A N 1
ATOM 2503 C CA . ASN A 1 352 ? 22.178 5.094 -40.260 1.00 96.19 352 ASN A CA 1
ATOM 2504 C C . ASN A 1 352 ? 21.907 4.672 -41.717 1.00 96.19 352 ASN A C 1
ATOM 2506 O O . ASN A 1 352 ? 22.848 4.607 -42.508 1.00 96.19 352 ASN A O 1
ATOM 2510 N N . LEU A 1 353 ? 20.644 4.453 -42.104 1.00 96.38 353 LEU A N 1
ATOM 2511 C CA . LEU A 1 353 ? 20.263 4.180 -43.496 1.00 96.38 353 LEU A CA 1
ATOM 2512 C C . LEU A 1 353 ? 20.482 5.394 -44.412 1.00 96.38 353 LEU A C 1
ATOM 2514 O O . LEU A 1 353 ? 20.961 5.242 -45.535 1.00 96.38 353 LEU A O 1
ATOM 2518 N N . ASP A 1 354 ? 20.142 6.595 -43.952 1.00 95.81 354 ASP A N 1
ATOM 2519 C CA . ASP A 1 354 ? 20.314 7.814 -44.746 1.00 95.81 354 ASP A CA 1
ATOM 2520 C C . ASP A 1 354 ? 21.796 8.217 -44.849 1.00 95.81 354 ASP A C 1
ATOM 2522 O O . ASP A 1 354 ? 22.247 8.631 -45.918 1.00 95.81 354 ASP A O 1
ATOM 2526 N N . ASN A 1 355 ? 22.595 7.969 -43.804 1.00 94.00 355 ASN A N 1
ATOM 2527 C CA . ASN A 1 355 ? 24.058 8.059 -43.857 1.00 94.00 355 ASN A CA 1
ATOM 2528 C C . ASN A 1 355 ? 24.662 7.076 -44.876 1.00 94.00 355 ASN A C 1
ATOM 2530 O O . ASN A 1 355 ? 25.540 7.462 -45.646 1.00 94.00 355 ASN A O 1
ATOM 2534 N N . LEU A 1 356 ? 24.174 5.830 -44.923 1.00 94.62 356 LEU A N 1
ATOM 2535 C CA . LEU A 1 356 ? 24.592 4.841 -45.921 1.00 94.62 356 LEU A CA 1
ATOM 2536 C C . LEU A 1 356 ? 24.276 5.309 -47.349 1.00 94.62 356 LEU A C 1
ATOM 2538 O O . LEU A 1 356 ? 25.167 5.334 -48.195 1.00 94.62 356 LEU A O 1
ATOM 2542 N N . ARG A 1 357 ? 23.041 5.753 -47.605 1.00 93.06 357 ARG A N 1
ATOM 2543 C CA . ARG A 1 357 ? 22.630 6.302 -48.911 1.00 93.06 357 ARG A CA 1
ATOM 2544 C C . ARG A 1 357 ? 23.482 7.499 -49.330 1.00 93.06 357 ARG A C 1
ATOM 2546 O O . ARG A 1 357 ? 23.878 7.589 -50.488 1.00 93.06 357 ARG A O 1
ATOM 2553 N N . SER A 1 358 ? 23.787 8.394 -48.390 1.00 91.69 358 SER A N 1
ATOM 2554 C CA . SER A 1 358 ? 24.667 9.544 -48.617 1.00 91.69 358 SER A CA 1
ATOM 2555 C C . SER A 1 358 ? 26.088 9.105 -48.993 1.00 91.69 358 SER A C 1
ATOM 2557 O O . SER A 1 358 ? 26.643 9.600 -49.972 1.00 91.69 358 SER A O 1
ATOM 2559 N N . SER A 1 359 ? 26.646 8.112 -48.287 1.00 89.81 359 SER A N 1
ATOM 2560 C CA . SER A 1 359 ? 27.969 7.549 -48.593 1.00 89.81 359 SER A CA 1
ATOM 2561 C C . SER A 1 359 ? 28.014 6.839 -49.952 1.00 89.81 359 SER A C 1
ATOM 2563 O O . SER A 1 359 ? 29.008 6.934 -50.662 1.00 89.81 359 SER A O 1
ATOM 2565 N N . GLN A 1 360 ? 26.942 6.141 -50.338 1.00 88.50 360 GLN A N 1
ATOM 2566 C CA . GLN A 1 360 ? 26.830 5.501 -51.654 1.00 88.50 360 GLN A CA 1
ATOM 2567 C C . GLN A 1 360 ? 26.714 6.543 -52.780 1.00 88.50 360 GLN A C 1
ATOM 2569 O O . GLN A 1 360 ? 27.329 6.388 -53.834 1.00 88.50 360 GLN A O 1
ATOM 2574 N N . ALA A 1 361 ? 25.984 7.640 -52.552 1.00 86.44 361 ALA A N 1
ATOM 2575 C CA . ALA A 1 361 ? 25.909 8.748 -53.502 1.00 86.44 361 ALA A CA 1
ATOM 2576 C C . ALA A 1 361 ? 27.273 9.440 -53.684 1.00 86.44 361 ALA A C 1
ATOM 2578 O O . ALA A 1 361 ? 27.689 9.674 -54.816 1.00 86.44 361 ALA A O 1
ATOM 2579 N N . SER A 1 362 ? 28.012 9.708 -52.600 1.00 80.94 362 SER A N 1
ATOM 2580 C CA . SER A 1 362 ? 29.344 10.330 -52.679 1.00 80.94 362 SER A CA 1
ATOM 2581 C C . SER A 1 362 ? 30.439 9.408 -53.234 1.00 80.94 362 SER A C 1
ATOM 2583 O O . SER A 1 362 ? 31.442 9.907 -53.740 1.00 80.94 362 SER A O 1
ATOM 2585 N N . ALA A 1 363 ? 30.248 8.084 -53.208 1.00 79.06 363 ALA A N 1
ATOM 2586 C CA . ALA A 1 363 ? 31.121 7.111 -53.875 1.00 79.06 363 ALA A CA 1
ATOM 2587 C C . ALA A 1 363 ? 31.026 7.127 -55.411 1.00 79.06 363 ALA A C 1
ATOM 2589 O O . ALA A 1 363 ? 31.887 6.565 -56.092 1.00 79.06 363 ALA A O 1
ATOM 2590 N N . SER A 1 364 ? 30.017 7.794 -55.975 1.00 69.81 364 SER A N 1
ATOM 2591 C CA . SER A 1 364 ? 29.877 7.955 -57.421 1.00 69.81 364 SER A CA 1
ATOM 2592 C C . SER A 1 364 ? 30.918 8.957 -57.944 1.00 69.81 364 SER A C 1
ATOM 2594 O O . SER A 1 364 ? 30.662 10.154 -58.034 1.00 69.81 364 SER A O 1
ATOM 2596 N N . ASN A 1 365 ? 32.106 8.458 -58.311 1.00 66.75 365 ASN A N 1
ATOM 2597 C CA . ASN A 1 365 ? 33.272 9.215 -58.816 1.00 66.75 365 ASN A CA 1
ATOM 2598 C C . ASN A 1 365 ? 33.059 9.941 -60.175 1.00 66.75 365 ASN A C 1
ATOM 2600 O O . ASN A 1 365 ? 34.022 10.265 -60.872 1.00 66.75 365 ASN A O 1
ATOM 2604 N N . GLU A 1 366 ? 31.813 10.215 -60.563 1.00 63.09 366 GLU A N 1
ATOM 2605 C CA . GLU A 1 366 ? 31.378 10.752 -61.859 1.00 63.09 366 GLU A CA 1
ATOM 2606 C C . GLU A 1 366 ? 32.143 12.030 -62.255 1.00 63.09 366 GLU A C 1
ATOM 2608 O O . GLU A 1 366 ? 32.733 12.100 -63.334 1.00 63.09 366 GLU A O 1
ATOM 2613 N N . VAL A 1 367 ? 32.279 12.980 -61.322 1.00 61.59 367 VAL A N 1
ATOM 2614 C CA . VAL A 1 367 ? 33.013 14.245 -61.525 1.00 61.59 367 VAL A CA 1
ATOM 2615 C C . VAL A 1 367 ? 34.518 14.031 -61.757 1.00 61.59 367 VAL A C 1
ATOM 2617 O O . VAL A 1 367 ? 35.132 14.740 -62.555 1.00 61.59 367 VAL A O 1
ATOM 2620 N N . MET A 1 368 ? 35.143 13.049 -61.092 1.00 64.12 368 MET A N 1
ATOM 2621 C CA . MET A 1 368 ? 36.576 12.773 -61.287 1.00 64.12 368 MET A CA 1
ATOM 2622 C C . MET A 1 368 ? 36.855 12.032 -62.600 1.00 64.12 368 MET A C 1
ATOM 2624 O O . MET A 1 368 ? 37.916 12.213 -63.201 1.00 64.12 368 MET A O 1
ATOM 2628 N N . LEU A 1 369 ? 35.902 11.219 -63.063 1.00 62.97 369 LEU A N 1
ATOM 2629 C CA . LEU A 1 369 ? 35.970 10.552 -64.362 1.00 62.97 369 LEU A CA 1
ATOM 2630 C C . LEU A 1 369 ? 35.819 11.555 -65.516 1.00 62.97 369 LEU A C 1
ATOM 2632 O O . LEU A 1 369 ? 36.510 11.421 -66.526 1.00 62.97 369 LEU A O 1
ATOM 2636 N N . GLU A 1 370 ? 34.988 12.589 -65.358 1.00 65.25 370 GLU A N 1
ATOM 2637 C CA . GLU A 1 370 ? 34.836 13.652 -66.357 1.00 65.25 370 GLU A CA 1
ATOM 2638 C C . GLU A 1 370 ? 36.084 14.553 -66.463 1.00 65.25 370 GLU A C 1
ATOM 2640 O O . GLU A 1 370 ? 36.537 14.855 -67.570 1.00 65.25 370 GLU A O 1
ATOM 2645 N N . ASP A 1 371 ? 36.717 14.907 -65.340 1.00 64.81 371 ASP A N 1
ATOM 2646 C CA . ASP A 1 371 ? 38.002 15.628 -65.325 1.00 64.81 371 ASP A CA 1
ATOM 2647 C C . ASP A 1 371 ? 39.124 14.812 -66.005 1.00 64.81 371 ASP A C 1
ATOM 2649 O O . ASP A 1 371 ? 39.864 15.324 -66.852 1.00 64.81 371 ASP A O 1
ATOM 2653 N N . LEU A 1 372 ? 39.190 13.500 -65.741 1.00 67.62 372 LEU A N 1
ATOM 2654 C CA . LEU A 1 372 ? 40.107 12.585 -66.432 1.00 67.62 372 LEU A CA 1
ATOM 2655 C C . LEU A 1 372 ? 39.814 12.487 -67.942 1.00 67.62 372 LEU A C 1
ATOM 2657 O O . LEU A 1 372 ? 40.746 12.395 -68.744 1.00 67.62 372 LEU A O 1
ATOM 2661 N N . ALA A 1 373 ? 38.541 12.512 -68.345 1.00 70.44 373 ALA A N 1
ATOM 2662 C CA . ALA A 1 373 ? 38.141 12.498 -69.751 1.00 70.44 373 ALA A CA 1
ATOM 2663 C C . ALA A 1 373 ? 38.498 13.805 -70.478 1.00 70.44 373 ALA A C 1
ATOM 2665 O O . ALA A 1 373 ? 38.781 13.776 -71.675 1.00 70.44 373 ALA A O 1
ATOM 2666 N N . ASN A 1 374 ? 38.523 14.940 -69.775 1.00 69.56 374 ASN A N 1
ATOM 2667 C CA . ASN A 1 374 ? 38.934 16.230 -70.331 1.00 69.56 374 ASN A CA 1
ATOM 2668 C C . ASN A 1 374 ? 40.461 16.378 -70.442 1.00 69.56 374 ASN A C 1
ATOM 2670 O O . ASN A 1 374 ? 40.925 17.023 -71.374 1.00 69.56 374 ASN A O 1
ATOM 2674 N N . LEU A 1 375 ? 41.245 15.710 -69.588 1.00 66.06 375 LEU A N 1
ATOM 2675 C CA . LEU A 1 375 ? 42.714 15.620 -69.708 1.00 66.06 375 LEU A CA 1
ATOM 2676 C C . LEU A 1 375 ? 43.206 14.714 -70.857 1.00 66.06 375 LEU A C 1
ATOM 2678 O O . LEU A 1 375 ? 44.409 14.636 -71.102 1.00 66.06 375 LEU A O 1
ATOM 2682 N N . ARG A 1 376 ? 42.298 13.999 -71.535 1.00 61.59 376 ARG A N 1
ATOM 2683 C CA . ARG A 1 376 ? 42.588 13.089 -72.662 1.00 61.59 376 ARG A CA 1
ATOM 2684 C C . ARG A 1 376 ? 42.131 13.629 -74.028 1.00 61.59 376 ARG A C 1
ATOM 2686 O O . ARG A 1 376 ? 42.251 12.905 -75.016 1.00 61.59 376 ARG A O 1
ATOM 2693 N N . LYS A 1 377 ? 41.583 14.847 -74.071 1.00 61.91 377 LYS A N 1
ATOM 2694 C CA . LYS A 1 377 ? 41.156 15.567 -75.283 1.00 61.91 377 LYS A CA 1
ATOM 2695 C C . LYS A 1 377 ? 42.211 16.599 -75.682 1.00 61.91 377 LYS A C 1
ATOM 2697 O O . LYS A 1 377 ? 42.362 16.797 -76.904 1.00 61.91 377 LYS A O 1
#